Protein AF-0000000084362282 (afdb_homodimer)

InterPro domains:
  IPR000524 Transcription regulator HTH, GntR [PF00392] (13-74)
  IPR000524 Transcription regulator HTH, GntR [PR00035] (34-48)
  IPR000524 Transcription regulator HTH, GntR [PR00035] (48-64)
  IPR000524 Transcription regulator HTH, GntR [PS50949] (9-77)
  IPR000524 Transcription regulator HTH, GntR [SM00345] (15-74)
  IPR000524 Transcription regulator HTH, GntR [cd07377] (10-75)
  IPR008920 Transcription regulator FadR/GntR, C-terminal [G3DSA:1.20.120.530] (98-229)
  IPR008920 Transcription regulator FadR/GntR, C-terminal [SSF48008] (100-228)
  IPR011711 GntR, C-terminal [PF07729] (103-222)
  IPR011711 GntR, C-terminal [SM00895] (103-223)
  IPR036388 Winged helix-like DNA-binding domain superfamily [G3DSA:1.10.10.10] (4-83)
  IPR036390 Winged helix DNA-binding domain superfamily [SSF46785] (6-78)

Foldseek 3Di:
DCPAPADCPDLLSVLLLVVLLCQLLCVPHAFDADDDLVVSCVVSVHDSVSNVSSLVVQVVQQQWDQDPPPHIGGHDPVRGNCLRLSSLVSNLVNPPVQVVLLVLLVVCLPQQLLLLLLLLAQADPVLLVQLVVLLVQLVVCPQVLVSNLVSVLSNSLSSQVSSVDPVSNSSSSSVSSNSVLLSVLDDRDDSVVLSVLSVQLSVCSVNSPSVSNSVSSSVNSVVSSVSSNVSVVCVVVVD/DCPAPADCPDLLSVLLLVVLLCQLLQVPHAFDADDDLVVSCVVSVHDSVSNVSSLVVQVVQQQWDQDPPRHIGGHDPVRGNCLRLSSLVSNLVNPPVQVVLLVLLVVCLPQQLLLLLLLLAQADPVLLVQLVVLLVQLVVCPQVLVSNLVSVLSNSLSSQVSSVDPVSNSSSSSVSSNSVLLSVLDDRDDSVVLSVLSVQLSVCSVNSPSVSNSVSSSVNSVVSSVSSNVSVVCVVVVD

pLDDT: mean 89.11, std 10.06, range [35.66, 98.88]

Secondary structure (DSSP, 8-state):
----SS-SSSHHHHHHHHHHHHHHHTSS-TTPBPPPHHHHHHHHT--HHHHHHHHHHHHHTTSEEEETTTEEEEPPGGGS-TTSHHHHHHHHTSS-HHHHHHHHHHHHHHHHHHHHHHHHHH--HHHHHHHHHHHHHHHHHTT-HHHHHHHHHHHHHHHHHHT--TTTGGGHHHHHHHHHHHHHH-----HHHHHHHHHHHHHHHHTT-HHHHHHHHHHHHHHHHHHHHHHHHHHHHT-/----SS-SSSHHHHHHHHHHHHHHHTSS-TTPBPPPHHHHHHHHT--HHHHHHHHHHHHHTTSEEEETTTEEEEPPGGGS-TTSHHHHHHHHTSS-HHHHHHHHHHHHHHHHHHHHHHHHHH--HHHHHHHHHHHHHHHHHTT-HHHHHHHHHHHHHHHHHHT--TTTGGGHHHHHHHHHHHHHH-----HHHHHHHHHHHHHHHHTT-HHHHHHHHHHHHHHHHHHHHHHHHHHHHT-

Solvent-accessible surface area (backbone atoms only — not comparable to full-atom values): 23980 Å² total; per-residue (Å²): 128,85,72,51,68,69,60,60,83,44,73,28,26,40,42,34,52,55,55,47,33,34,42,63,46,50,78,42,47,66,63,38,68,54,70,54,66,71,58,46,18,60,74,67,71,48,52,64,66,32,45,52,52,17,50,45,32,38,19,63,44,26,43,33,46,77,44,90,96,76,44,43,26,30,36,55,73,62,56,24,45,53,79,37,45,52,52,43,55,33,46,72,66,45,74,65,58,62,66,51,50,48,37,42,47,53,50,46,51,27,47,49,17,51,20,29,19,32,19,13,70,59,41,49,73,67,47,51,48,53,29,48,50,20,48,51,45,29,60,69,29,57,85,40,62,79,61,23,49,63,25,50,49,45,28,55,38,36,32,23,48,24,24,70,31,73,74,47,30,40,46,42,51,55,51,47,55,40,49,55,52,48,58,71,56,54,58,95,62,62,57,65,58,56,50,49,41,52,46,46,25,52,53,20,33,76,72,44,34,29,68,52,5,20,52,29,38,34,52,44,42,50,50,50,43,53,51,50,52,53,41,48,52,29,59,73,67,72,97,126,83,71,50,68,67,60,60,83,44,72,27,25,40,44,33,52,53,53,48,32,34,42,64,48,50,79,42,47,67,64,39,67,55,69,54,66,69,60,45,18,61,75,66,71,48,52,65,66,34,46,52,52,18,51,45,32,37,19,61,46,27,45,34,48,76,44,90,95,76,44,42,26,29,37,56,72,64,56,22,44,55,78,37,46,51,52,43,54,33,45,72,65,45,75,64,59,62,65,52,50,49,37,43,46,54,50,46,52,28,47,48,16,50,20,29,19,32,19,14,69,57,41,48,73,67,48,51,48,52,27,48,50,20,48,52,46,28,60,69,31,55,84,40,62,78,62,24,49,63,24,49,48,45,28,56,39,35,30,23,48,24,23,71,31,75,73,47,28,41,46,43,51,55,51,47,54,42,49,54,53,48,60,70,55,55,60,95,61,62,56,65,59,57,49,50,41,52,45,46,25,52,53,20,32,75,71,45,33,30,67,51,7,21,52,29,38,35,52,44,44,51,51,50,43,52,50,50,52,53,40,48,53,30,59,74,67,74,96

Radius of gyration: 22.65 Å; Cα contacts (8 Å, |Δi|>4): 736; chains: 2; bounding box: 60×65×52 Å

Organism: NCBI:txid28181

Sequence (478 aa):
MDQRTYSTRSLHGQVVHELGKRIVTGDISEGEILPNETQLGASFDVSRTALREGIKVLTAKGLLVSRTRTGTRVRPRNEWNMLDPDILAWRLESGEPEQYIQDLVEFRQAVEPLAASLAAKRASEKLIQDIQQAFDDMVEAGADVEASVAPTLRFHQGILHASGNELLAPLGALVEAALTMSFRLAEPSSKLEEIKLHADILDAIKVHDSRAAWKAMFTLLDRTFEYNLAAITKMQKGTMDQRTYSTRSLHGQVVHELGKRIVTGDISEGEILPNETQLGASFDVSRTALREGIKVLTAKGLLVSRTRTGTRVRPRNEWNMLDPDILAWRLESGEPEQYIQDLVEFRQAVEPLAASLAAKRASEKLIQDIQQAFDDMVEAGADVEASVAPTLRFHQGILHASGNELLAPLGALVEAALTMSFRLAEPSSKLEEIKLHADILDAIKVHDSRAAWKAMFTLLDRTFEYNLAAITKMQKGT

Nearest PDB structures (foldseek):
  6az6-assembly1_A  TM=6.118E-01  e=3.811E-10  Streptococcus agalactiae
  6az6-assembly1_B  TM=6.058E-01  e=1.624E-09  Streptococcus agalactiae
  1hw1-assembly1_A  TM=7.220E-01  e=1.197E-07  Escherichia coli
  4p9u-assembly2_A  TM=7.368E-01  e=2.619E-06  Vibrio cholerae
  1h9t-assembly1_A  TM=6.821E-01  e=1.028E-06  Escherichia coli

Structure (mmCIF, N/CA/C/O backbone):
data_AF-0000000084362282-model_v1
#
loop_
_entity.id
_entity.type
_entity.pdbx_description
1 polymer 'HTH gntR-type domain-containing protein'
#
loop_
_atom_site.group_PDB
_atom_site.id
_atom_site.type_symbol
_atom_site.label_atom_id
_atom_site.label_alt_id
_atom_site.label_comp_id
_atom_site.label_asym_id
_atom_site.label_entity_id
_atom_site.label_seq_id
_atom_site.pdbx_PDB_ins_code
_atom_site.Cartn_x
_atom_site.Cartn_y
_atom_site.Cartn_z
_atom_site.occupancy
_atom_site.B_iso_or_equiv
_atom_site.auth_seq_id
_atom_site.auth_comp_id
_atom_site.auth_asym_id
_atom_site.auth_atom_id
_atom_site.pdbx_PDB_model_num
ATOM 1 N N . MET A 1 1 ? 6.266 14.438 12.102 1 36.56 1 MET A N 1
ATOM 2 C CA . MET A 1 1 ? 7.43 13.586 11.867 1 36.56 1 MET A CA 1
ATOM 3 C C . MET A 1 1 ? 7.598 13.273 10.391 1 36.56 1 MET A C 1
ATOM 5 O O . MET A 1 1 ? 6.609 13.102 9.672 1 36.56 1 MET A O 1
ATOM 9 N N . ASP A 1 2 ? 8.719 13.797 9.891 1 46.5 2 ASP A N 1
ATOM 10 C CA . ASP A 1 2 ? 9.031 13.711 8.469 1 46.5 2 ASP A CA 1
ATOM 11 C C . ASP A 1 2 ? 9.086 12.258 8.008 1 46.5 2 ASP A C 1
ATOM 13 O O . ASP A 1 2 ? 10.016 11.523 8.344 1 46.5 2 ASP A O 1
ATOM 17 N N . GLN A 1 3 ? 7.902 11.656 7.758 1 53.09 3 GLN A N 1
ATOM 18 C CA . GLN A 1 3 ? 7.801 10.234 7.43 1 53.09 3 GLN A CA 1
ATOM 19 C C . GLN A 1 3 ? 8.406 9.945 6.062 1 53.09 3 GLN A C 1
ATOM 21 O O . GLN A 1 3 ? 8.312 8.82 5.559 1 53.09 3 GLN A O 1
ATOM 26 N N . ARG A 1 4 ? 9.156 10.961 5.621 1 58.59 4 ARG A N 1
ATOM 27 C CA . ARG A 1 4 ? 9.805 10.758 4.328 1 58.59 4 ARG A CA 1
ATOM 28 C C . ARG A 1 4 ? 10.992 9.805 4.449 1 58.59 4 ARG A C 1
ATOM 30 O O . ARG A 1 4 ? 11.727 9.844 5.438 1 58.59 4 ARG A O 1
ATOM 37 N N . THR A 1 5 ? 10.992 8.906 3.547 1 61.97 5 THR A N 1
ATOM 38 C CA . THR A 1 5 ? 12.023 7.883 3.613 1 61.97 5 THR A CA 1
ATOM 39 C C . THR A 1 5 ? 13.336 8.398 3.033 1 61.97 5 THR A C 1
ATOM 41 O O . THR A 1 5 ? 14.414 7.91 3.383 1 61.97 5 THR A O 1
ATOM 44 N N . TYR A 1 6 ? 13.109 9.547 2.242 1 66.88 6 TYR A N 1
ATOM 45 C CA . TYR A 1 6 ? 14.344 9.969 1.588 1 66.88 6 TYR A CA 1
ATOM 46 C C . TYR A 1 6 ? 14.695 11.406 1.965 1 66.88 6 TYR A C 1
ATOM 48 O O . TYR A 1 6 ? 13.891 12.32 1.776 1 66.88 6 TYR A O 1
ATOM 56 N N . SER A 1 7 ? 15.805 11.617 2.598 1 66.94 7 SER A N 1
ATOM 57 C CA . SER A 1 7 ? 16.234 12.906 3.129 1 66.94 7 SER A CA 1
ATOM 58 C C . SER A 1 7 ? 16.562 13.883 2.006 1 66.94 7 SER A C 1
ATOM 60 O O . SER A 1 7 ? 17.094 13.484 0.968 1 66.94 7 SER A O 1
ATOM 62 N N . THR A 1 8 ? 16.234 15.109 2.131 1 70.69 8 THR A N 1
ATOM 63 C CA . THR A 1 8 ? 16.547 16.156 1.152 1 70.69 8 THR A CA 1
ATOM 64 C C . THR A 1 8 ? 17.875 16.812 1.467 1 70.69 8 THR A C 1
ATOM 66 O O . THR A 1 8 ? 18.266 17.781 0.797 1 70.69 8 THR A O 1
ATOM 69 N N . ARG A 1 9 ? 18.562 16.281 2.373 1 70.88 9 ARG A N 1
ATOM 70 C CA . ARG A 1 9 ? 19.781 16.953 2.809 1 70.88 9 ARG A CA 1
ATOM 71 C C . ARG A 1 9 ? 20.922 16.719 1.811 1 70.88 9 ARG A C 1
ATOM 73 O O . ARG A 1 9 ? 21.719 17.625 1.562 1 70.88 9 ARG A O 1
ATOM 80 N N . SER A 1 10 ? 20.938 15.625 1.188 1 77.5 10 SER A N 1
ATOM 81 C CA . SER A 1 10 ? 21.969 15.328 0.212 1 77.5 10 SER A CA 1
ATOM 82 C C . SER A 1 10 ? 21.594 15.828 -1.177 1 77.5 10 SER A C 1
ATOM 84 O O . SER A 1 10 ? 20.422 16.078 -1.452 1 77.5 10 SER A O 1
ATOM 86 N N . LEU A 1 11 ? 22.594 16.047 -1.99 1 81.38 11 LEU A N 1
ATOM 87 C CA . LEU A 1 11 ? 22.359 16.484 -3.363 1 81.38 11 LEU A CA 1
ATOM 88 C C . LEU A 1 11 ? 21.453 15.492 -4.098 1 81.38 11 LEU A C 1
ATOM 90 O O . LEU A 1 11 ? 20.578 15.906 -4.852 1 81.38 11 LEU A O 1
ATOM 94 N N . HIS A 1 12 ? 21.641 14.227 -3.82 1 84.12 12 HIS A N 1
ATOM 95 C CA . HIS A 1 12 ? 20.766 13.25 -4.469 1 84.12 12 HIS A CA 1
ATOM 96 C C . HIS A 1 12 ? 19.344 13.312 -3.898 1 84.12 12 HIS A C 1
ATOM 98 O O . HIS A 1 12 ? 18.375 13.125 -4.629 1 84.12 12 HIS A O 1
ATOM 104 N N . GLY A 1 13 ? 19.266 13.602 -2.615 1 86.81 13 GLY A N 1
ATOM 105 C CA . GLY A 1 13 ? 17.938 13.797 -2.021 1 86.81 13 GLY A CA 1
ATOM 106 C C . GLY A 1 13 ? 17.172 14.945 -2.635 1 86.81 13 GLY A C 1
ATOM 107 O O . GLY A 1 13 ? 15.969 14.836 -2.877 1 86.81 13 GLY A O 1
ATOM 108 N N . GLN A 1 14 ? 17.922 15.992 -2.932 1 87.69 14 GLN A N 1
ATOM 109 C CA . GLN A 1 14 ? 17.297 17.141 -3.582 1 87.69 14 GLN A CA 1
ATOM 110 C C . GLN A 1 14 ? 16.781 16.781 -4.977 1 87.69 14 GLN A C 1
ATOM 112 O O . GLN A 1 14 ? 15.688 17.188 -5.363 1 87.69 14 GLN A O 1
ATOM 117 N N . VAL A 1 15 ? 17.562 16.031 -5.664 1 89.75 15 VAL A N 1
ATOM 118 C CA . VAL A 1 15 ? 17.172 15.578 -6.996 1 89.75 15 VAL A CA 1
ATOM 119 C C . VAL A 1 15 ? 15.914 14.727 -6.898 1 89.75 15 VAL A C 1
ATOM 121 O O . VAL A 1 15 ? 14.961 14.93 -7.656 1 89.75 15 VAL A O 1
ATOM 124 N N . VAL A 1 16 ? 15.898 13.828 -5.938 1 92.06 16 VAL A N 1
ATOM 125 C CA . VAL A 1 16 ? 14.766 12.922 -5.75 1 92.06 16 VAL A CA 1
ATOM 126 C C . VAL A 1 16 ? 13.5 13.727 -5.469 1 92.06 16 VAL A C 1
ATOM 128 O O . VAL A 1 16 ? 12.469 13.516 -6.109 1 92.06 16 VAL A O 1
ATOM 131 N N . HIS A 1 17 ? 13.633 14.656 -4.598 1 91.5 17 HIS A N 1
ATOM 132 C CA . HIS A 1 17 ? 12.445 15.398 -4.188 1 91.5 17 HIS A CA 1
ATOM 133 C C . HIS A 1 17 ? 11.969 16.328 -5.301 1 91.5 17 HIS A C 1
ATOM 135 O O . HIS A 1 17 ? 10.773 16.359 -5.609 1 91.5 17 HIS A O 1
ATOM 141 N N . GLU A 1 18 ? 12.859 17 -5.949 1 90.94 18 GLU A N 1
ATOM 142 C CA . GLU A 1 18 ? 12.477 17.953 -6.992 1 90.94 18 GLU A CA 1
ATOM 143 C C . GLU A 1 18 ? 11.93 17.234 -8.219 1 90.94 18 GLU A C 1
ATOM 145 O O . GLU A 1 18 ? 10.844 17.562 -8.711 1 90.94 18 GLU A O 1
ATOM 150 N N . LEU A 1 19 ? 12.609 16.266 -8.68 1 93.19 19 LEU A N 1
ATOM 151 C CA . LEU A 1 19 ? 12.188 15.516 -9.859 1 93.19 19 LEU A CA 1
ATOM 152 C C . LEU A 1 19 ? 10.938 14.695 -9.555 1 93.19 19 LEU A C 1
ATOM 154 O O . LEU A 1 19 ? 10 14.656 -10.359 1 93.19 19 LEU A O 1
ATOM 158 N N . GLY A 1 20 ? 10.93 14.07 -8.398 1 94.62 20 GLY A N 1
ATOM 159 C CA . GLY A 1 20 ? 9.758 13.312 -7.977 1 94.62 20 GLY A CA 1
ATOM 160 C C . GLY A 1 20 ? 8.5 14.156 -7.922 1 94.62 20 GLY A C 1
ATOM 161 O O . GLY A 1 20 ? 7.461 13.758 -8.453 1 94.62 20 GLY A O 1
ATOM 162 N N . LYS A 1 21 ? 8.664 15.266 -7.332 1 93 21 LYS A N 1
ATOM 163 C CA . LYS A 1 21 ? 7.531 16.188 -7.234 1 93 21 LYS A CA 1
ATOM 164 C C . LYS A 1 21 ? 7.043 16.609 -8.617 1 93 21 LYS A C 1
ATOM 166 O O . LYS A 1 21 ? 5.84 16.594 -8.883 1 93 21 LYS A O 1
ATOM 171 N N . ARG A 1 22 ? 7.898 16.922 -9.516 1 93.31 22 ARG A N 1
ATOM 172 C CA . ARG A 1 22 ? 7.531 17.375 -10.859 1 93.31 22 ARG A CA 1
ATOM 173 C C . ARG A 1 22 ? 6.801 16.266 -11.617 1 93.31 22 ARG A C 1
ATOM 175 O O . ARG A 1 22 ? 5.891 16.547 -12.398 1 93.31 22 ARG A O 1
ATOM 182 N N . ILE A 1 23 ? 7.188 15.07 -11.359 1 95.5 23 ILE A N 1
ATOM 183 C CA . ILE A 1 23 ? 6.551 13.93 -12.016 1 95.5 23 ILE A CA 1
ATOM 184 C C . ILE A 1 23 ? 5.164 13.703 -11.414 1 95.5 23 ILE A C 1
ATOM 186 O O . ILE A 1 23 ? 4.172 13.617 -12.148 1 95.5 23 ILE A O 1
ATOM 190 N N . VAL A 1 24 ? 5.066 13.711 -10.125 1 93.31 24 VAL A N 1
ATOM 191 C CA . VAL A 1 24 ? 3.838 13.352 -9.43 1 93.31 24 VAL A CA 1
ATOM 192 C C . VAL A 1 24 ? 2.787 14.438 -9.641 1 93.31 24 VAL A C 1
ATOM 194 O O . VAL A 1 24 ? 1.596 14.148 -9.758 1 93.31 24 VAL A O 1
ATOM 197 N N . THR A 1 25 ? 3.26 15.695 -9.742 1 90.94 25 THR A N 1
ATOM 198 C CA . THR A 1 25 ? 2.328 16.797 -9.914 1 90.94 25 THR A CA 1
ATOM 199 C C . THR A 1 25 ? 1.947 16.969 -11.383 1 90.94 25 THR A C 1
ATOM 201 O O . THR A 1 25 ? 1.023 17.719 -11.703 1 90.94 25 THR A O 1
ATOM 204 N N . GLY A 1 26 ? 2.676 16.344 -12.289 1 90.88 26 GLY A N 1
ATOM 205 C CA . GLY A 1 26 ? 2.32 16.359 -13.695 1 90.88 26 GLY A CA 1
ATOM 206 C C . GLY A 1 26 ? 3.109 17.375 -14.5 1 90.88 26 GLY A C 1
ATOM 207 O O . GLY A 1 26 ? 2.875 17.547 -15.695 1 90.88 26 GLY A O 1
ATOM 208 N N . ASP A 1 27 ? 4.012 18.062 -13.852 1 92.31 27 ASP A N 1
ATOM 209 C CA . ASP A 1 27 ? 4.879 18.969 -14.602 1 92.31 27 ASP A CA 1
ATOM 210 C C . ASP A 1 27 ? 5.695 18.219 -15.648 1 92.31 27 ASP A C 1
ATOM 212 O O . ASP A 1 27 ? 6.043 18.766 -16.688 1 92.31 27 ASP A O 1
ATOM 216 N N . ILE A 1 28 ? 6.098 17 -15.344 1 94.5 28 ILE A N 1
ATOM 217 C CA . ILE A 1 28 ? 6.637 16.031 -16.297 1 94.5 28 ILE A CA 1
ATOM 218 C C . ILE A 1 28 ? 5.621 14.914 -16.516 1 94.5 28 ILE A C 1
ATOM 220 O O . ILE A 1 28 ? 5.188 14.258 -15.57 1 94.5 28 ILE A O 1
ATOM 224 N N . SER A 1 29 ? 5.273 14.672 -17.719 1 95.25 29 SER A N 1
ATOM 225 C CA . SER A 1 29 ? 4.129 13.82 -18.047 1 95.25 29 SER A CA 1
ATOM 226 C C . SER A 1 29 ? 4.508 12.344 -18.016 1 95.25 29 SER A C 1
ATOM 228 O O . SER A 1 29 ? 5.66 11.992 -18.281 1 95.25 29 SER A O 1
ATOM 230 N N . GLU A 1 30 ? 3.494 11.547 -17.781 1 94.31 30 GLU A N 1
ATOM 231 C CA . GLU A 1 30 ? 3.652 10.109 -17.969 1 94.31 30 GLU A CA 1
ATOM 232 C C . GLU A 1 30 ? 4.133 9.789 -19.391 1 94.31 30 GLU A C 1
ATOM 234 O O . GLU A 1 30 ? 3.686 10.398 -20.359 1 94.31 30 GLU A O 1
ATOM 239 N N . GLY A 1 31 ? 5.086 8.891 -19.453 1 94.75 31 GLY A N 1
ATOM 240 C CA . GLY A 1 31 ? 5.586 8.469 -20.75 1 94.75 31 GLY A CA 1
ATOM 241 C C . GLY A 1 31 ? 6.676 9.375 -21.297 1 94.75 31 GLY A C 1
ATOM 242 O O . GLY A 1 31 ? 7.371 9.016 -22.234 1 94.75 31 GLY A O 1
ATOM 243 N N . GLU A 1 32 ? 6.832 10.516 -20.719 1 95.5 32 GLU A N 1
ATOM 244 C CA . GLU A 1 32 ? 7.84 11.461 -21.188 1 95.5 32 GLU A CA 1
ATOM 245 C C . GLU A 1 32 ? 9.25 10.922 -20.953 1 95.5 32 GLU A C 1
ATOM 247 O O . GLU A 1 32 ? 9.531 10.328 -19.922 1 95.5 32 GLU A O 1
ATOM 252 N N . ILE A 1 33 ? 10.07 11.172 -21.938 1 95.19 33 ILE A N 1
ATOM 253 C CA . ILE A 1 33 ? 11.484 10.812 -21.828 1 95.19 33 ILE A CA 1
ATOM 254 C C . ILE A 1 33 ? 12.266 11.984 -21.234 1 95.19 33 ILE A C 1
ATOM 256 O O . ILE A 1 33 ? 12.195 13.109 -21.75 1 95.19 33 ILE A O 1
ATOM 260 N N . LEU A 1 34 ? 12.953 11.711 -20.156 1 94.75 34 LEU A N 1
ATOM 261 C CA . LEU A 1 34 ? 13.75 12.758 -19.531 1 94.75 34 LEU A CA 1
ATOM 262 C C . LEU A 1 34 ? 14.93 13.148 -20.406 1 94.75 34 LEU A C 1
ATOM 264 O O . LEU A 1 34 ? 15.453 12.32 -21.156 1 94.75 34 LEU A O 1
ATOM 268 N N . PRO A 1 35 ? 15.344 14.438 -20.297 1 90.5 35 PRO A N 1
ATOM 269 C CA . PRO A 1 35 ? 16.578 14.82 -20.969 1 90.5 35 PRO A CA 1
ATOM 270 C C . PRO A 1 35 ? 17.781 13.961 -20.547 1 90.5 35 PRO A C 1
ATOM 272 O O . PRO A 1 35 ? 17.703 13.25 -19.547 1 90.5 35 PRO A O 1
ATOM 275 N N . ASN A 1 36 ? 18.781 14.016 -21.312 1 87.75 36 ASN A N 1
ATOM 276 C CA . ASN A 1 36 ? 19.953 13.227 -20.969 1 87.75 36 ASN A CA 1
ATOM 277 C C . ASN A 1 36 ? 20.594 13.711 -19.672 1 87.75 36 ASN A C 1
ATOM 279 O O . ASN A 1 36 ? 20.25 14.773 -19.172 1 87.75 36 ASN A O 1
ATOM 283 N N . GLU A 1 37 ? 21.5 12.891 -19.156 1 87 37 GLU A N 1
ATOM 284 C CA . GLU A 1 37 ? 22.047 13.109 -17.828 1 87 37 GLU A CA 1
ATOM 285 C C . GLU A 1 37 ? 22.781 14.445 -17.75 1 87 37 GLU A C 1
ATOM 287 O O . GLU A 1 37 ? 22.734 15.125 -16.719 1 87 37 GLU A O 1
ATOM 292 N N . THR A 1 38 ? 23.422 14.805 -18.828 1 86.06 38 THR A N 1
ATOM 293 C CA . THR A 1 38 ? 24.156 16.062 -18.859 1 86.06 38 THR A CA 1
ATOM 294 C C . THR A 1 38 ? 23.188 17.25 -18.75 1 86.06 38 THR A C 1
ATOM 296 O O . THR A 1 38 ? 23.406 18.156 -17.938 1 86.06 38 THR A O 1
ATOM 299 N N . GLN A 1 39 ? 22.156 17.281 -19.516 1 88.94 39 GLN A N 1
ATOM 300 C CA . GLN A 1 39 ? 21.172 18.359 -19.531 1 88.94 39 GLN A CA 1
ATOM 301 C C . GLN A 1 39 ? 20.406 18.422 -18.203 1 88.94 39 GLN A C 1
ATOM 303 O O . GLN A 1 39 ? 20.203 19.5 -17.656 1 88.94 39 GLN A O 1
ATOM 308 N N . LEU A 1 40 ? 20.062 17.281 -17.703 1 86.25 40 LEU A N 1
ATOM 309 C CA . LEU A 1 40 ? 19.312 17.219 -16.469 1 86.25 40 LEU A CA 1
ATOM 310 C C . LEU A 1 40 ? 20.156 17.656 -15.281 1 86.25 40 LEU A C 1
ATOM 312 O O . LEU A 1 40 ? 19.688 18.344 -14.391 1 86.25 40 LEU A O 1
ATOM 316 N N . GLY A 1 41 ? 21.359 17.188 -15.312 1 85.75 41 GLY A N 1
ATOM 317 C CA . GLY A 1 41 ? 22.281 17.609 -14.273 1 85.75 41 GLY A CA 1
ATOM 318 C C . GLY A 1 41 ? 22.484 19.109 -14.227 1 85.75 41 GLY A C 1
ATOM 319 O O . GLY A 1 41 ? 22.516 19.703 -13.148 1 85.75 41 GLY A O 1
ATOM 320 N N . ALA A 1 42 ? 22.562 19.719 -15.398 1 85.5 42 ALA A N 1
ATOM 321 C CA . ALA A 1 42 ? 22.734 21.156 -15.492 1 85.5 42 ALA A CA 1
ATOM 322 C C . ALA A 1 42 ? 21.516 21.906 -14.961 1 85.5 42 ALA A C 1
ATOM 324 O O . ALA A 1 42 ? 21.641 22.906 -14.273 1 85.5 42 ALA A O 1
ATOM 325 N N . SER A 1 43 ? 20.422 21.344 -15.227 1 83.69 43 SER A N 1
ATOM 326 C CA . SER A 1 43 ? 19.188 21.984 -14.805 1 83.69 43 SER A CA 1
ATOM 327 C C . SER A 1 43 ? 19.016 21.953 -13.289 1 83.69 43 SER A C 1
ATOM 329 O O . SER A 1 43 ? 18.422 22.844 -12.703 1 83.69 43 SER A O 1
ATOM 331 N N . PHE A 1 44 ? 19.594 20.938 -12.68 1 83.06 44 PHE A N 1
ATOM 332 C CA . PHE A 1 44 ? 19.484 20.781 -11.234 1 83.06 44 PHE A CA 1
ATOM 333 C C . PHE A 1 44 ? 20.75 21.25 -10.539 1 83.06 44 PHE A C 1
ATOM 335 O O . PHE A 1 44 ? 20.797 21.344 -9.305 1 83.06 44 PHE A O 1
ATOM 342 N N . ASP A 1 45 ? 21.703 21.594 -11.305 1 86.12 45 ASP A N 1
ATOM 343 C CA . ASP A 1 45 ? 23 22.016 -10.789 1 86.12 45 ASP A CA 1
ATOM 344 C C . ASP A 1 45 ? 23.578 20.969 -9.836 1 86.12 45 ASP A C 1
ATOM 346 O O . ASP A 1 45 ? 23.969 21.281 -8.711 1 86.12 45 ASP A O 1
ATOM 350 N N . VAL A 1 46 ? 23.578 19.703 -10.297 1 86.94 46 VAL A N 1
ATOM 351 C CA . VAL A 1 46 ? 24.109 18.594 -9.5 1 86.94 46 VAL A CA 1
ATOM 352 C C . VAL A 1 46 ? 25.047 17.75 -10.352 1 86.94 46 VAL A C 1
ATOM 354 O O . VAL A 1 46 ? 25.016 17.812 -11.578 1 86.94 46 VAL A O 1
ATOM 357 N N . SER A 1 47 ? 25.859 16.984 -9.664 1 84.19 47 SER A N 1
ATOM 358 C CA . SER A 1 47 ? 26.781 16.094 -10.344 1 84.19 47 SER A CA 1
ATOM 359 C C . SER A 1 47 ? 26.031 14.945 -11.023 1 84.19 47 SER A C 1
ATOM 361 O O . SER A 1 47 ? 24.875 14.664 -10.688 1 84.19 47 SER A O 1
ATOM 363 N N . ARG A 1 48 ? 26.719 14.289 -11.93 1 84.06 48 ARG A N 1
ATOM 364 C CA . ARG A 1 48 ? 26.172 13.117 -12.602 1 84.06 48 ARG A CA 1
ATOM 365 C C . ARG A 1 48 ? 25.938 11.977 -11.617 1 84.06 48 ARG A C 1
ATOM 367 O O . ARG A 1 48 ? 24.953 11.242 -11.742 1 84.06 48 ARG A O 1
ATOM 374 N N . THR A 1 49 ? 26.797 11.93 -10.695 1 83 49 THR A N 1
ATOM 375 C CA . THR A 1 49 ? 26.672 10.883 -9.695 1 83 49 THR A CA 1
ATOM 376 C C . THR A 1 49 ? 25.391 11.07 -8.867 1 83 49 THR A C 1
ATOM 378 O O . THR A 1 49 ? 24.609 10.133 -8.695 1 83 49 THR A O 1
ATOM 381 N N . ALA A 1 50 ? 25.188 12.234 -8.422 1 85.19 50 ALA A N 1
ATOM 382 C CA . ALA A 1 50 ? 24 12.547 -7.633 1 85.19 50 ALA A CA 1
ATOM 383 C C . ALA A 1 50 ? 22.734 12.328 -8.445 1 85.19 50 ALA A C 1
ATOM 385 O O . ALA A 1 50 ? 21.734 11.82 -7.93 1 85.19 50 ALA A O 1
ATOM 386 N N . LEU A 1 51 ? 22.797 12.672 -9.664 1 88.56 51 LEU A N 1
ATOM 387 C CA . LEU A 1 51 ? 21.641 12.516 -10.547 1 88.56 51 LEU A CA 1
ATOM 388 C C . LEU A 1 51 ? 21.312 11.039 -10.758 1 88.56 51 LEU A C 1
ATOM 390 O O . LEU A 1 51 ? 20.156 10.633 -10.641 1 88.56 51 LEU A O 1
ATOM 394 N N . ARG A 1 52 ? 22.266 10.266 -10.984 1 84 52 ARG A N 1
ATOM 395 C CA . ARG A 1 52 ? 22.078 8.836 -11.203 1 84 52 ARG A CA 1
ATOM 396 C C . ARG A 1 52 ? 21.5 8.156 -9.961 1 84 52 ARG A C 1
ATOM 398 O O . ARG A 1 52 ? 20.625 7.297 -10.07 1 84 52 ARG A O 1
ATOM 405 N N . GLU A 1 53 ? 21.984 8.609 -8.875 1 85.69 53 GLU A N 1
ATOM 406 C CA . GLU A 1 53 ? 21.453 8.086 -7.621 1 85.69 53 GLU A CA 1
ATOM 407 C C . GLU A 1 53 ? 19.984 8.445 -7.453 1 85.69 53 GLU A C 1
ATOM 409 O O . GLU A 1 53 ? 19.172 7.609 -7.035 1 85.69 53 GLU A O 1
ATOM 414 N N . GLY A 1 54 ? 19.672 9.625 -7.812 1 89.38 54 GLY A N 1
ATOM 415 C CA . GLY A 1 54 ? 18.281 10.055 -7.738 1 89.38 54 GLY A CA 1
ATOM 416 C C . GLY A 1 54 ? 17.375 9.297 -8.68 1 89.38 54 GLY A C 1
ATOM 417 O O . GLY A 1 54 ? 16.266 8.906 -8.297 1 89.38 54 GLY A O 1
ATOM 418 N N . ILE A 1 55 ? 17.891 9.078 -9.836 1 89.25 55 ILE A N 1
ATOM 419 C CA . ILE A 1 55 ? 17.125 8.352 -10.844 1 89.25 55 ILE A CA 1
ATOM 420 C C . ILE A 1 55 ? 16.891 6.918 -10.375 1 89.25 55 ILE A C 1
ATOM 422 O O . ILE A 1 55 ? 15.789 6.375 -10.555 1 89.25 55 ILE A O 1
ATOM 426 N N . LYS A 1 56 ? 17.797 6.328 -9.719 1 88.12 56 LYS A N 1
ATOM 427 C CA . LYS A 1 56 ? 17.641 4.969 -9.211 1 88.12 56 LYS A CA 1
ATOM 428 C C . LYS A 1 56 ? 16.578 4.906 -8.125 1 88.12 56 LYS A C 1
ATOM 430 O O . LYS A 1 56 ? 15.781 3.967 -8.086 1 88.12 56 LYS A O 1
ATOM 435 N N . VAL A 1 57 ? 16.625 5.875 -7.305 1 89.94 57 VAL A N 1
ATOM 436 C CA . VAL A 1 57 ? 15.641 5.938 -6.23 1 89.94 57 VAL A CA 1
ATOM 437 C C . VAL A 1 57 ? 14.242 6.066 -6.82 1 89.94 57 VAL A C 1
ATOM 439 O O . VAL A 1 57 ? 13.32 5.34 -6.426 1 89.94 57 VAL A O 1
ATOM 442 N N . LEU A 1 58 ? 14.109 6.918 -7.793 1 93.31 58 LEU A N 1
ATOM 443 C CA . LEU A 1 58 ? 12.805 7.148 -8.398 1 93.31 58 LEU A CA 1
ATOM 444 C C . LEU A 1 58 ? 12.367 5.941 -9.219 1 93.31 58 LEU A C 1
ATOM 446 O O . LEU A 1 58 ? 11.172 5.656 -9.328 1 93.31 58 LEU A O 1
ATOM 450 N N . THR A 1 59 ? 13.328 5.242 -9.742 1 90.94 59 THR A N 1
ATOM 451 C CA . THR A 1 59 ? 13.039 3.973 -10.398 1 90.94 59 THR A CA 1
ATOM 452 C C . THR A 1 59 ? 12.531 2.945 -9.391 1 90.94 59 THR A C 1
ATOM 454 O O . THR A 1 59 ? 11.547 2.246 -9.648 1 90.94 59 THR A O 1
ATOM 457 N N . ALA A 1 60 ? 13.141 2.916 -8.25 1 88.5 60 ALA A N 1
ATOM 458 C CA . ALA A 1 60 ? 12.758 1.986 -7.188 1 88.5 60 ALA A CA 1
ATOM 459 C C . ALA A 1 60 ? 11.336 2.271 -6.703 1 88.5 60 ALA A C 1
ATOM 461 O O . ALA A 1 60 ? 10.617 1.354 -6.301 1 88.5 60 ALA A O 1
ATOM 462 N N . LYS A 1 61 ? 10.93 3.465 -6.824 1 90.75 61 LYS A N 1
ATOM 463 C CA . LYS A 1 61 ? 9.602 3.867 -6.375 1 90.75 61 LYS A CA 1
ATOM 464 C C . LYS A 1 61 ? 8.57 3.701 -7.488 1 90.75 61 LYS A C 1
ATOM 466 O O . LYS A 1 61 ? 7.395 4.008 -7.301 1 90.75 61 LYS A O 1
ATOM 471 N N . GLY A 1 62 ? 9.086 3.326 -8.695 1 91.5 62 GLY A N 1
ATOM 472 C CA . GLY A 1 62 ? 8.195 2.99 -9.789 1 91.5 62 GLY A CA 1
ATOM 473 C C . GLY A 1 62 ? 7.918 4.16 -10.719 1 91.5 62 GLY A C 1
ATOM 474 O O . GLY A 1 62 ? 7.168 4.027 -11.688 1 91.5 62 GLY A O 1
ATOM 475 N N . LEU A 1 63 ? 8.508 5.309 -10.469 1 94.44 63 LEU A N 1
ATOM 476 C CA . LEU A 1 63 ? 8.195 6.504 -11.242 1 94.44 63 LEU A CA 1
ATOM 477 C C . LEU A 1 63 ? 8.906 6.48 -12.594 1 94.44 63 LEU A C 1
ATOM 479 O O . LEU A 1 63 ? 8.414 7.043 -13.57 1 94.44 63 LEU A O 1
ATOM 483 N N . LEU A 1 64 ? 10.109 5.828 -12.602 1 94.5 64 LEU A N 1
ATOM 484 C CA . LEU A 1 64 ? 10.961 5.879 -13.789 1 94.5 64 LEU A CA 1
ATOM 485 C C . LEU A 1 64 ? 11.359 4.477 -14.234 1 94.5 64 LEU A C 1
ATOM 487 O O . LEU A 1 64 ? 11.344 3.541 -13.43 1 94.5 64 LEU A O 1
ATOM 491 N N . VAL A 1 65 ? 11.602 4.344 -15.445 1 91.81 65 VAL A N 1
ATOM 492 C CA . VAL A 1 65 ? 12.234 3.152 -16 1 91.81 65 VAL A CA 1
ATOM 493 C C . VAL A 1 65 ? 13.359 3.557 -16.938 1 91.81 65 VAL A C 1
ATOM 495 O O . VAL A 1 65 ? 13.188 4.441 -17.781 1 91.81 65 VAL A O 1
ATOM 498 N N . SER A 1 66 ? 14.555 3.006 -16.656 1 86.94 66 SER A N 1
ATOM 499 C CA . SER A 1 66 ? 15.711 3.283 -17.5 1 86.94 66 SER A CA 1
ATOM 500 C C . SER A 1 66 ? 16.016 2.102 -18.406 1 86.94 66 SER A C 1
ATOM 502 O O . SER A 1 66 ? 16.047 0.953 -17.969 1 86.94 66 SER A O 1
ATOM 504 N N . ARG A 1 67 ? 16.062 2.307 -19.656 1 80.06 67 ARG A N 1
ATOM 505 C CA . ARG A 1 67 ? 16.453 1.287 -20.625 1 80.06 67 ARG A CA 1
ATOM 506 C C . ARG A 1 67 ? 17.688 1.723 -21.406 1 80.06 67 ARG A C 1
ATOM 508 O O . ARG A 1 67 ? 17.844 2.906 -21.719 1 80.06 67 ARG A O 1
ATOM 515 N N . THR A 1 68 ? 18.406 0.737 -21.734 1 77.62 68 THR A N 1
ATOM 516 C CA . THR A 1 68 ? 19.609 0.992 -22.531 1 77.62 68 THR A CA 1
ATOM 517 C C . THR A 1 68 ? 19.234 1.574 -23.891 1 77.62 68 THR A C 1
ATOM 519 O O . THR A 1 68 ? 18.297 1.1 -24.547 1 77.62 68 THR A O 1
ATOM 522 N N . ARG A 1 69 ? 19.734 2.676 -24.297 1 77.94 69 ARG A N 1
ATOM 523 C CA . ARG A 1 69 ? 19.656 3.332 -25.594 1 77.94 69 ARG A CA 1
ATOM 524 C C . ARG A 1 69 ? 18.375 4.16 -25.719 1 77.94 69 ARG A C 1
ATOM 526 O O . ARG A 1 69 ? 18.25 4.984 -26.641 1 77.94 69 ARG A O 1
ATOM 533 N N . THR A 1 70 ? 17.328 3.879 -24.891 1 82.25 70 THR A N 1
ATOM 534 C CA . THR A 1 70 ? 16.078 4.617 -25.047 1 82.25 70 THR A CA 1
ATOM 535 C C . THR A 1 70 ? 15.992 5.758 -24.031 1 82.25 70 THR A C 1
ATOM 537 O O . THR A 1 70 ? 15.172 6.668 -24.172 1 82.25 70 THR A O 1
ATOM 540 N N . GLY A 1 71 ? 16.875 5.68 -22.984 1 88.5 71 GLY A N 1
ATOM 541 C CA . GLY A 1 71 ? 16.859 6.734 -21.984 1 88.5 71 GLY A CA 1
ATOM 542 C C . GLY A 1 71 ? 15.961 6.43 -20.812 1 88.5 71 GLY A C 1
ATOM 543 O O . GLY A 1 71 ? 15.539 5.285 -20.625 1 88.5 71 GLY A O 1
ATOM 544 N N . THR A 1 72 ? 15.742 7.43 -19.938 1 93.06 72 THR A N 1
ATOM 545 C CA . THR A 1 72 ? 14.906 7.316 -18.75 1 93.06 72 THR A CA 1
ATOM 546 C C . THR A 1 72 ? 13.516 7.891 -19 1 93.06 72 THR A C 1
ATOM 548 O O . THR A 1 72 ? 13.383 9.039 -19.438 1 93.06 72 THR A O 1
ATOM 551 N N . ARG A 1 73 ? 12.477 7.078 -18.797 1 95.75 73 ARG A N 1
ATOM 552 C CA . ARG A 1 73 ? 11.094 7.461 -19.094 1 95.75 73 ARG A CA 1
ATOM 553 C C . ARG A 1 73 ? 10.242 7.438 -17.828 1 95.75 73 ARG A C 1
ATOM 555 O O . ARG A 1 73 ? 10.422 6.574 -16.969 1 95.75 73 ARG A O 1
ATOM 562 N N . VAL A 1 74 ? 9.328 8.391 -17.766 1 96.75 74 VAL A N 1
ATOM 563 C CA . VAL A 1 74 ? 8.344 8.375 -16.688 1 96.75 74 VAL A CA 1
ATOM 564 C C . VAL A 1 74 ? 7.332 7.262 -16.938 1 96.75 74 VAL A C 1
ATOM 566 O O . VAL A 1 74 ? 6.75 7.164 -18.016 1 96.75 74 VAL A O 1
ATOM 569 N N . ARG A 1 75 ? 7.098 6.453 -15.953 1 94.06 75 ARG A N 1
ATOM 570 C CA . ARG A 1 75 ? 6.16 5.336 -16.062 1 94.06 75 ARG A CA 1
ATOM 571 C C . ARG A 1 75 ? 4.719 5.82 -15.961 1 94.06 75 ARG A C 1
ATOM 573 O O . ARG A 1 75 ? 4.461 6.922 -15.469 1 94.06 75 ARG A O 1
ATOM 580 N N . PRO A 1 76 ? 3.803 4.945 -16.516 1 91.25 76 PRO A N 1
ATOM 581 C CA . PRO A 1 76 ? 2.396 5.273 -16.281 1 91.25 76 PRO A CA 1
ATOM 582 C C . PRO A 1 76 ? 2.039 5.266 -14.789 1 91.25 76 PRO A C 1
ATOM 584 O O . PRO A 1 76 ? 2.553 4.438 -14.031 1 91.25 76 PRO A O 1
ATOM 587 N N . ARG A 1 77 ? 1.114 6.086 -14.398 1 88.69 77 ARG A N 1
ATOM 588 C CA . ARG A 1 77 ? 0.764 6.328 -13 1 88.69 77 ARG A CA 1
ATOM 589 C C . ARG A 1 77 ? 0.311 5.043 -12.32 1 88.69 77 ARG A C 1
ATOM 591 O O . ARG A 1 77 ? 0.566 4.844 -11.125 1 88.69 77 ARG A O 1
ATOM 598 N N . ASN A 1 78 ? -0.294 4.195 -13.062 1 84.19 78 ASN A N 1
ATOM 599 C CA . ASN A 1 78 ? -0.812 2.967 -12.469 1 84.19 78 ASN A CA 1
ATOM 600 C C . ASN A 1 78 ? 0.314 2.014 -12.078 1 84.19 78 ASN A C 1
ATOM 602 O O . ASN A 1 78 ? 0.075 0.996 -11.43 1 84.19 78 ASN A O 1
ATOM 606 N N . GLU A 1 79 ? 1.564 2.41 -12.391 1 86.62 79 GLU A N 1
ATOM 607 C CA . GLU A 1 79 ? 2.721 1.587 -12.047 1 86.62 79 GLU A CA 1
ATOM 608 C C . GLU A 1 79 ? 3.516 2.201 -10.898 1 86.62 79 GLU A C 1
ATOM 610 O O . GLU A 1 79 ? 4.484 1.609 -10.422 1 86.62 79 GLU A O 1
ATOM 615 N N . TRP A 1 80 ? 3.127 3.367 -10.484 1 90.69 80 TRP A N 1
ATOM 616 C CA . TRP A 1 80 ? 3.82 4.043 -9.391 1 90.69 80 TRP A CA 1
ATOM 617 C C . TRP A 1 80 ? 3.49 3.396 -8.047 1 90.69 80 TRP A C 1
ATOM 619 O O . TRP A 1 80 ? 2.383 2.889 -7.855 1 90.69 80 TRP A O 1
ATOM 629 N N . ASN A 1 81 ? 4.426 3.391 -7.18 1 89.06 81 ASN A N 1
ATOM 630 C CA . ASN A 1 81 ? 4.137 2.98 -5.812 1 89.06 81 ASN A CA 1
ATOM 631 C C . ASN A 1 81 ? 3.42 4.082 -5.035 1 89.06 81 ASN A C 1
ATOM 633 O O . ASN A 1 81 ? 4.02 4.738 -4.184 1 89.06 81 ASN A O 1
ATOM 637 N N . MET A 1 82 ? 2.154 4.203 -5.254 1 88.75 82 MET A N 1
ATOM 638 C CA . MET A 1 82 ? 1.369 5.344 -4.789 1 88.75 82 MET A CA 1
ATOM 639 C C . MET A 1 82 ? 1.296 5.371 -3.268 1 88.75 82 MET A C 1
ATOM 641 O O . MET A 1 82 ? 0.955 6.398 -2.676 1 88.75 82 MET A O 1
ATOM 645 N N . LEU A 1 83 ? 1.633 4.242 -2.676 1 88.62 83 LEU A N 1
ATOM 646 C CA . LEU A 1 83 ? 1.536 4.184 -1.221 1 88.62 83 LEU A CA 1
ATOM 647 C C . LEU A 1 83 ? 2.887 4.48 -0.575 1 88.62 83 LEU A C 1
ATOM 649 O O . LEU A 1 83 ? 3.018 4.426 0.65 1 88.62 83 LEU A O 1
ATOM 653 N N . ASP A 1 84 ? 3.887 4.793 -1.436 1 89.88 84 ASP A N 1
ATOM 654 C CA . ASP A 1 84 ? 5.172 5.273 -0.932 1 89.88 84 ASP A CA 1
ATOM 655 C C . ASP A 1 84 ? 5.016 6.605 -0.206 1 89.88 84 ASP A C 1
ATOM 657 O O . ASP A 1 84 ? 4.367 7.523 -0.715 1 89.88 84 ASP A O 1
ATOM 661 N N . PRO A 1 85 ? 5.652 6.75 0.93 1 87.31 85 PRO A N 1
ATOM 662 C CA . PRO A 1 85 ? 5.453 7.961 1.729 1 87.31 85 PRO A CA 1
ATOM 663 C C . PRO A 1 85 ? 5.879 9.227 0.99 1 87.31 85 PRO A C 1
ATOM 665 O O . PRO A 1 85 ? 5.242 10.273 1.136 1 87.31 85 PRO A O 1
ATOM 668 N N . ASP A 1 86 ? 6.906 9.172 0.223 1 89.62 86 ASP A N 1
ATOM 669 C CA . ASP A 1 86 ? 7.348 10.344 -0.519 1 89.62 86 ASP A CA 1
ATOM 670 C C . ASP A 1 86 ? 6.352 10.703 -1.62 1 89.62 86 ASP A C 1
ATOM 672 O O . ASP A 1 86 ? 6.043 11.883 -1.824 1 89.62 86 ASP A O 1
ATOM 676 N N . ILE A 1 87 ? 5.883 9.719 -2.287 1 90.94 87 ILE A N 1
ATOM 677 C CA . ILE A 1 87 ? 4.934 9.953 -3.369 1 90.94 87 ILE A CA 1
ATOM 678 C C . ILE A 1 87 ? 3.633 10.516 -2.805 1 90.94 87 ILE A C 1
ATOM 680 O O . ILE A 1 87 ? 3.057 11.445 -3.371 1 90.94 87 ILE A O 1
ATOM 684 N N . LEU A 1 88 ? 3.203 9.984 -1.653 1 89.19 88 LEU A N 1
ATOM 685 C CA . LEU A 1 88 ? 2.023 10.516 -0.977 1 89.19 88 LEU A CA 1
ATOM 686 C C . LEU A 1 88 ? 2.211 11.984 -0.63 1 89.19 88 LEU A C 1
ATOM 688 O O . LEU A 1 88 ? 1.318 12.805 -0.873 1 89.19 88 LEU A O 1
ATOM 692 N N . ALA A 1 89 ? 3.369 12.312 -0.16 1 86.81 89 ALA A N 1
ATOM 693 C CA . ALA A 1 89 ? 3.662 13.688 0.236 1 86.81 89 ALA A CA 1
ATOM 694 C C . ALA A 1 89 ? 3.693 14.609 -0.976 1 86.81 89 ALA A C 1
ATOM 696 O O . ALA A 1 89 ? 3.162 15.727 -0.93 1 86.81 89 ALA A O 1
ATOM 697 N N . TRP A 1 90 ? 4.34 14.164 -2.049 1 90 90 TRP A N 1
ATOM 698 C CA . TRP A 1 90 ? 4.414 14.977 -3.262 1 90 90 TRP A CA 1
ATOM 699 C C . TRP A 1 90 ? 3.025 15.188 -3.859 1 90 90 TRP A C 1
ATOM 701 O O . TRP A 1 90 ? 2.715 16.266 -4.355 1 90 90 TRP A O 1
ATOM 711 N N . ARG A 1 91 ? 2.211 14.133 -3.809 1 89.69 91 ARG A N 1
ATOM 712 C CA . ARG A 1 91 ? 0.864 14.211 -4.367 1 89.69 91 ARG A CA 1
ATOM 713 C C . ARG A 1 91 ? 0.01 15.219 -3.607 1 89.69 91 ARG A C 1
ATOM 715 O O . ARG A 1 91 ? -0.839 15.891 -4.199 1 89.69 91 ARG A O 1
ATOM 722 N N . LEU A 1 92 ? 0.207 15.344 -2.318 1 84.12 92 LEU A N 1
ATOM 723 C CA . LEU A 1 92 ? -0.51 16.297 -1.484 1 84.12 92 LEU A CA 1
ATOM 724 C C . LEU A 1 92 ? -0.207 17.734 -1.915 1 84.12 92 LEU A C 1
ATOM 726 O O . LEU A 1 92 ? -1.043 18.625 -1.756 1 84.12 92 LEU A O 1
ATOM 730 N N . GLU A 1 93 ? 0.88 17.859 -2.574 1 80.69 93 GLU A N 1
ATOM 731 C CA . GLU A 1 93 ? 1.301 19.188 -2.99 1 80.69 93 GLU A CA 1
ATOM 732 C C . GLU A 1 93 ? 0.762 19.531 -4.375 1 80.69 93 GLU A C 1
ATOM 734 O O . GLU A 1 93 ? 0.858 20.688 -4.82 1 80.69 93 GLU A O 1
ATOM 739 N N . SER A 1 94 ? 0.244 18.672 -5.258 1 75.81 94 SER A N 1
ATOM 740 C CA . SER A 1 94 ? -0.127 18.812 -6.664 1 75.81 94 SER A CA 1
ATOM 741 C C . SER A 1 94 ? -1.415 19.609 -6.816 1 75.81 94 SER A C 1
ATOM 743 O O . SER A 1 94 ? -1.713 20.109 -7.898 1 75.81 94 SER A O 1
ATOM 745 N N . GLY A 1 95 ? -2.107 20.25 -5.98 1 62.88 95 GLY A N 1
ATOM 746 C CA . GLY A 1 95 ? -3.195 21.203 -6.148 1 62.88 95 GLY A CA 1
ATOM 747 C C . GLY A 1 95 ? -4.535 20.547 -6.406 1 62.88 95 GLY A C 1
ATOM 748 O O . GLY A 1 95 ? -5.547 21.219 -6.57 1 62.88 95 GLY A O 1
ATOM 749 N N . GLU A 1 96 ? -4.832 19.312 -6.855 1 65.25 96 GLU A N 1
ATOM 750 C CA . GLU A 1 96 ? -6.172 18.75 -7.012 1 65.25 96 GLU A CA 1
ATOM 751 C C . GLU A 1 96 ? -6.547 17.891 -5.812 1 65.25 96 GLU A C 1
ATOM 753 O O . GLU A 1 96 ? -6.719 16.672 -5.945 1 65.25 96 GLU A O 1
ATOM 758 N N . PRO A 1 97 ? -6.918 18.641 -4.855 1 71.5 97 PRO A N 1
ATOM 759 C CA . PRO A 1 97 ? -7.031 17.969 -3.557 1 71.5 97 PRO A CA 1
ATOM 760 C C . PRO A 1 97 ? -8.344 17.203 -3.404 1 71.5 97 PRO A C 1
ATOM 762 O O . PRO A 1 97 ? -8.406 16.234 -2.641 1 71.5 97 PRO A O 1
ATOM 765 N N . GLU A 1 98 ? -9.289 17.484 -4.328 1 79.88 98 GLU A N 1
ATOM 766 C CA . GLU A 1 98 ? -10.602 16.922 -4.02 1 79.88 98 GLU A CA 1
ATOM 767 C C . GLU A 1 98 ? -10.633 15.422 -4.27 1 79.88 98 GLU A C 1
ATOM 769 O O . GLU A 1 98 ? -11 14.648 -3.381 1 79.88 98 GLU A O 1
ATOM 774 N N . GLN A 1 99 ? -10.25 15.133 -5.473 1 84.5 99 GLN A N 1
ATOM 775 C CA . GLN A 1 99 ? -10.289 13.711 -5.812 1 84.5 99 GLN A CA 1
ATOM 776 C C . GLN A 1 99 ? -9.312 12.914 -4.965 1 84.5 99 GLN A C 1
ATOM 778 O O . GLN A 1 99 ? -9.602 11.781 -4.566 1 84.5 99 GLN A O 1
ATOM 783 N N . TYR A 1 100 ? -8.234 13.539 -4.699 1 88.69 100 TYR A N 1
ATOM 784 C CA . TYR A 1 100 ? -7.223 12.828 -3.928 1 88.69 100 TYR A CA 1
ATOM 785 C C . TYR A 1 100 ? -7.68 12.609 -2.492 1 88.69 100 TYR A C 1
ATOM 787 O O . TYR A 1 100 ? -7.441 11.547 -1.913 1 88.69 100 TYR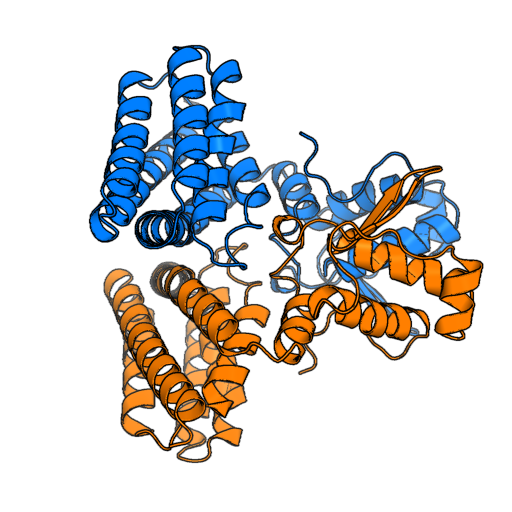 A O 1
ATOM 795 N N . ILE A 1 101 ? -8.398 13.562 -1.974 1 86.88 101 ILE A N 1
ATOM 796 C CA . ILE A 1 101 ? -8.93 13.43 -0.622 1 86.88 101 ILE A CA 1
ATOM 797 C C . ILE A 1 101 ? -9.945 12.289 -0.579 1 86.88 101 ILE A C 1
ATOM 799 O O . ILE A 1 101 ? -9.953 11.492 0.359 1 86.88 101 ILE A O 1
ATOM 803 N N . GLN A 1 102 ? -10.703 12.258 -1.597 1 89.75 102 GLN A N 1
ATOM 804 C CA . GLN A 1 102 ? -11.688 11.188 -1.678 1 89.75 102 GLN A CA 1
ATOM 805 C C . GLN A 1 102 ? -11.008 9.82 -1.781 1 89.75 102 GLN A C 1
ATOM 807 O O . GLN A 1 102 ? -11.406 8.867 -1.107 1 89.75 102 GLN A O 1
ATOM 812 N N . ASP A 1 103 ? -9.992 9.719 -2.59 1 93.25 103 ASP A N 1
ATOM 813 C CA . ASP A 1 103 ? -9.25 8.469 -2.75 1 93.25 103 ASP A CA 1
ATOM 814 C C . ASP A 1 103 ? -8.664 8.008 -1.42 1 93.25 103 ASP A C 1
ATOM 816 O O . ASP A 1 103 ? -8.734 6.82 -1.083 1 93.25 103 ASP A O 1
ATOM 820 N N . LEU A 1 104 ? -8.141 8.969 -0.718 1 92.81 104 LEU A N 1
ATOM 821 C CA . LEU A 1 104 ? -7.508 8.656 0.559 1 92.81 104 LEU A CA 1
ATOM 822 C C . LEU A 1 104 ? -8.531 8.133 1.561 1 92.81 104 LEU A C 1
ATOM 824 O O . LEU A 1 104 ? -8.289 7.117 2.225 1 92.81 104 LEU A O 1
ATOM 828 N N . VAL A 1 105 ? -9.672 8.758 1.66 1 91.69 105 VAL A N 1
ATOM 829 C CA . VAL A 1 105 ? -10.672 8.367 2.646 1 91.69 105 VAL A CA 1
ATOM 830 C C . VAL A 1 105 ? -11.297 7.027 2.25 1 91.69 105 VAL A C 1
ATOM 832 O O . VAL A 1 105 ? -11.531 6.168 3.102 1 91.69 105 VAL A O 1
ATOM 835 N N . GLU A 1 106 ? -11.531 6.852 0.96 1 93.88 106 GLU A N 1
ATOM 836 C CA . GLU A 1 106 ? -12.039 5.574 0.467 1 93.88 106 GLU A CA 1
ATOM 837 C C . GLU A 1 106 ? -11.094 4.434 0.825 1 93.88 106 GLU A C 1
ATOM 839 O O . GLU A 1 106 ? -11.531 3.371 1.274 1 93.88 106 GLU A O 1
ATOM 844 N N . PHE A 1 107 ? -9.867 4.652 0.669 1 95.88 107 PHE A N 1
ATOM 845 C CA . PHE A 1 107 ? -8.875 3.629 0.987 1 95.88 107 PHE A CA 1
ATOM 846 C C . PHE A 1 107 ? -8.875 3.32 2.48 1 95.88 107 PHE A C 1
ATOM 848 O O . PHE A 1 107 ? -8.859 2.154 2.877 1 95.88 107 PHE A O 1
ATOM 855 N N . ARG A 1 108 ? -8.898 4.324 3.277 1 96.12 108 ARG A N 1
ATOM 856 C CA . ARG A 1 108 ? -8.945 4.133 4.723 1 96.12 108 ARG A CA 1
ATOM 857 C C . ARG A 1 108 ? -10.188 3.348 5.129 1 96.12 108 ARG A C 1
ATOM 859 O O . ARG A 1 108 ? -10.125 2.49 6.012 1 96.12 108 ARG A O 1
ATOM 866 N N . GLN A 1 109 ? -11.328 3.615 4.473 1 95.12 109 GLN A N 1
ATOM 867 C CA . GLN A 1 109 ? -12.578 2.932 4.781 1 95.12 109 GLN A CA 1
ATOM 868 C C . GLN A 1 109 ? -12.484 1.44 4.469 1 95.12 109 GLN A C 1
ATOM 870 O O . GLN A 1 109 ? -13.211 0.631 5.043 1 95.12 109 GLN A O 1
ATOM 875 N N . ALA A 1 110 ? -11.609 1.167 3.58 1 95.06 110 ALA A N 1
ATOM 876 C CA . ALA A 1 110 ? -11.422 -0.24 3.234 1 95.06 110 ALA A CA 1
ATOM 877 C C . ALA A 1 110 ? -10.508 -0.934 4.242 1 95.06 110 ALA A C 1
ATOM 879 O O . ALA A 1 110 ? -10.852 -1.994 4.77 1 95.06 110 ALA A O 1
ATOM 880 N N . VAL A 1 111 ? -9.453 -0.301 4.688 1 96.81 111 VAL A N 1
ATOM 881 C CA . VAL A 1 111 ? -8.367 -1.032 5.332 1 96.81 111 VAL A CA 1
ATOM 882 C C . VAL A 1 111 ? -8.484 -0.893 6.852 1 96.81 111 VAL A C 1
ATOM 884 O O . VAL A 1 111 ? -8.188 -1.835 7.59 1 96.81 111 VAL A O 1
ATOM 887 N N . GLU A 1 112 ? -8.836 0.253 7.34 1 98.19 112 GLU A N 1
ATOM 888 C CA . GLU A 1 112 ? -8.742 0.496 8.773 1 98.19 112 GLU A CA 1
ATOM 889 C C . GLU A 1 112 ? -9.812 -0.28 9.539 1 98.19 112 GLU A C 1
ATOM 891 O O . GLU A 1 112 ? -9.562 -0.751 10.656 1 98.19 112 GL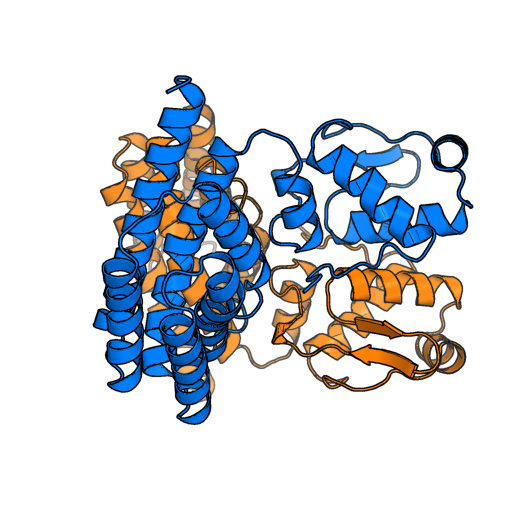U A O 1
ATOM 896 N N . PRO A 1 113 ? -11.055 -0.474 9.008 1 98.19 113 PRO A N 1
ATOM 897 C CA . PRO A 1 113 ? -12 -1.351 9.703 1 98.19 113 PRO A CA 1
ATOM 898 C C . PRO A 1 113 ? -11.484 -2.779 9.844 1 98.19 113 PRO A C 1
ATOM 900 O O . PRO A 1 113 ? -11.648 -3.396 10.898 1 98.19 113 PRO A O 1
ATOM 903 N N . LEU A 1 114 ? -10.852 -3.242 8.781 1 97.12 114 LEU A N 1
ATOM 904 C CA . LEU A 1 114 ? -10.211 -4.547 8.898 1 97.12 114 LEU A CA 1
ATOM 905 C C . LEU A 1 114 ? -9.156 -4.535 10 1 97.12 114 LEU A C 1
ATOM 907 O O . LEU A 1 114 ? -9.102 -5.445 10.828 1 97.12 114 LEU A O 1
ATOM 911 N N . ALA A 1 115 ? -8.32 -3.502 9.992 1 98.38 115 ALA A N 1
ATOM 912 C CA . ALA A 1 115 ? -7.27 -3.393 11 1 98.38 115 ALA A CA 1
ATOM 913 C C . ALA A 1 115 ? -7.859 -3.406 12.406 1 98.38 115 ALA A C 1
ATOM 915 O O . ALA A 1 115 ? -7.34 -4.086 13.297 1 98.38 115 ALA A O 1
ATOM 916 N N . ALA A 1 116 ? -8.953 -2.676 12.594 1 98.81 116 ALA A N 1
ATOM 917 C CA . ALA A 1 116 ? -9.602 -2.625 13.898 1 98.81 116 ALA A CA 1
ATOM 918 C C . ALA A 1 116 ? -10.148 -3.996 14.297 1 98.81 116 ALA A C 1
ATOM 920 O O . ALA A 1 116 ? -10 -4.426 15.438 1 98.81 116 ALA A O 1
ATOM 921 N N . SER A 1 117 ? -10.766 -4.648 13.352 1 98.62 117 SER A N 1
ATOM 922 C CA . SER A 1 117 ? -11.281 -5.992 13.594 1 98.62 117 SER A CA 1
ATOM 923 C C . SER A 1 117 ? -10.172 -6.953 13.992 1 98.62 117 SER A C 1
ATOM 925 O O . SER A 1 117 ? -10.312 -7.699 14.969 1 98.62 117 SER A O 1
ATOM 927 N N . LEU A 1 118 ? -9.078 -6.922 13.273 1 97.94 118 LEU A N 1
ATOM 928 C CA . LEU A 1 118 ? -7.949 -7.805 13.555 1 97.94 118 LEU A CA 1
ATOM 929 C C . LEU A 1 118 ? -7.289 -7.441 14.875 1 97.94 118 LEU A C 1
ATOM 931 O O . LEU A 1 118 ? -6.852 -8.32 15.625 1 97.94 118 LEU A O 1
ATOM 935 N N . ALA A 1 119 ? -7.195 -6.121 15.148 1 98.69 119 ALA A N 1
ATOM 936 C CA . ALA A 1 119 ? -6.641 -5.691 16.422 1 98.69 119 ALA A CA 1
ATOM 937 C C . ALA A 1 119 ? -7.453 -6.246 17.594 1 98.69 119 ALA A C 1
ATOM 939 O O . ALA A 1 119 ? -6.887 -6.688 18.594 1 98.69 119 ALA A O 1
ATOM 940 N N . ALA A 1 120 ? -8.773 -6.258 17.484 1 98.81 120 ALA A N 1
ATOM 941 C CA . ALA A 1 120 ? -9.641 -6.812 18.516 1 98.81 120 ALA A CA 1
ATOM 942 C C . ALA A 1 120 ? -9.352 -8.297 18.734 1 98.81 120 ALA A C 1
ATOM 944 O O . ALA A 1 120 ? -9.445 -8.789 19.859 1 98.81 120 ALA A O 1
ATOM 945 N N . LYS A 1 121 ? -8.945 -8.953 17.688 1 97.88 121 LYS A N 1
ATOM 946 C CA . LYS A 1 121 ? -8.727 -10.398 17.719 1 97.88 121 LYS A CA 1
ATOM 947 C C . LYS A 1 121 ? -7.312 -10.727 18.203 1 97.88 121 LYS A C 1
ATOM 949 O O . LYS A 1 121 ? -7.102 -11.719 18.906 1 97.88 121 LYS A O 1
ATOM 954 N N . ARG A 1 122 ? -6.344 -9.898 17.844 1 97.25 122 ARG A N 1
ATOM 955 C CA . ARG A 1 122 ? -4.961 -10.352 17.875 1 97.25 122 ARG A CA 1
ATOM 956 C C . ARG A 1 122 ? -4.137 -9.523 18.859 1 97.25 122 ARG A C 1
ATOM 958 O O . ARG A 1 122 ? -3.049 -9.938 19.266 1 97.25 122 ARG A O 1
ATOM 965 N N . ALA A 1 123 ? -4.586 -8.328 19.188 1 97.75 123 ALA A N 1
ATOM 966 C CA . ALA A 1 123 ? -3.732 -7.387 19.906 1 97.75 123 ALA A CA 1
ATOM 967 C C . ALA A 1 123 ? -3.369 -7.914 21.297 1 97.75 123 ALA A C 1
ATOM 969 O O . ALA A 1 123 ? -4.223 -8.453 22 1 97.75 123 ALA A O 1
ATOM 970 N N . SER A 1 124 ? -2.127 -7.77 21.641 1 97.94 124 SER A N 1
ATOM 971 C CA . SER A 1 124 ? -1.699 -7.996 23.016 1 97.94 124 SER A CA 1
ATOM 972 C C . SER A 1 124 ? -2.164 -6.871 23.922 1 97.94 124 SER A C 1
ATOM 974 O O . SER A 1 124 ? -2.545 -5.797 23.453 1 97.94 124 SER A O 1
ATOM 976 N N . GLU A 1 125 ? -2.053 -7.156 25.188 1 97.94 125 GLU A N 1
ATOM 977 C CA . GLU A 1 125 ? -2.42 -6.141 26.172 1 97.94 125 GLU A CA 1
ATOM 978 C C . GLU A 1 125 ? -1.548 -4.895 26.031 1 97.94 125 GLU A C 1
ATOM 980 O O . GLU A 1 125 ? -2.027 -3.771 26.188 1 97.94 125 GLU A O 1
ATOM 985 N N . LYS A 1 126 ? -0.342 -5.105 25.688 1 98.12 126 LYS A N 1
ATOM 986 C CA . LYS A 1 126 ? 0.574 -3.979 25.531 1 98.12 126 LYS A CA 1
ATOM 987 C C . LYS A 1 126 ? 0.16 -3.096 24.359 1 98.12 126 LYS A C 1
ATOM 989 O O . LYS A 1 126 ? 0.155 -1.868 24.469 1 98.12 126 LYS A O 1
ATOM 994 N N . LEU A 1 127 ? -0.194 -3.695 23.312 1 97.88 127 LEU A N 1
ATOM 995 C CA . LEU A 1 127 ? -0.603 -2.936 22.141 1 97.88 127 LEU A CA 1
ATOM 996 C C . LEU A 1 127 ? -1.911 -2.195 22.391 1 97.88 127 LEU A C 1
ATOM 998 O O . LEU A 1 127 ? -2.086 -1.061 21.953 1 97.88 127 LEU A O 1
ATOM 1002 N N . ILE A 1 128 ? -2.826 -2.82 23.141 1 98.62 128 ILE A N 1
ATOM 1003 C CA . ILE A 1 128 ? -4.082 -2.168 23.5 1 98.62 128 ILE A CA 1
ATOM 1004 C C . ILE A 1 128 ? -3.799 -0.962 24.391 1 98.62 128 ILE A C 1
ATOM 1006 O O . ILE A 1 128 ? -4.414 0.095 24.234 1 98.62 128 ILE A O 1
ATOM 1010 N N . GLN A 1 129 ? -2.822 -1.096 25.234 1 98.56 129 GLN A N 1
ATOM 1011 C CA . GLN A 1 129 ? -2.443 0.009 26.109 1 98.56 129 GLN A CA 1
ATOM 1012 C C . GLN A 1 129 ? -1.857 1.168 25.312 1 98.56 129 GLN A C 1
ATOM 1014 O O . GLN A 1 129 ? -2.088 2.334 25.641 1 98.56 129 GLN A O 1
ATOM 1019 N N . ASP A 1 130 ? -1.102 0.862 24.312 1 98.31 130 ASP A N 1
ATOM 1020 C CA . ASP A 1 130 ? -0.559 1.9 23.438 1 98.31 130 ASP A CA 1
ATOM 1021 C C . ASP A 1 130 ? -1.677 2.674 22.75 1 98.31 130 ASP A C 1
ATOM 1023 O O . ASP A 1 130 ? -1.624 3.902 22.641 1 98.31 130 ASP A O 1
ATOM 1027 N N . ILE A 1 131 ? -2.697 1.975 22.312 1 98.69 131 ILE A N 1
ATOM 1028 C CA . ILE A 1 131 ? -3.84 2.604 21.656 1 98.69 131 ILE A CA 1
ATOM 1029 C C . ILE A 1 131 ? -4.609 3.453 22.672 1 98.69 131 ILE A C 1
ATOM 1031 O O . ILE A 1 131 ? -5.012 4.578 22.359 1 98.69 131 ILE A O 1
ATOM 1035 N N . GLN A 1 132 ? -4.746 2.893 23.859 1 98.81 132 GLN A N 1
ATOM 1036 C CA . GLN A 1 132 ? -5.395 3.623 24.953 1 98.81 132 GLN A CA 1
ATOM 1037 C C . GLN A 1 132 ? -4.652 4.918 25.266 1 98.81 132 GLN A C 1
ATOM 1039 O O . GLN A 1 132 ? -5.273 5.965 25.453 1 98.81 132 GLN A O 1
ATOM 1044 N N . GLN A 1 133 ? -3.373 4.844 25.328 1 98.81 133 GLN A N 1
ATOM 1045 C CA . GLN A 1 133 ? -2.58 6.035 25.625 1 98.81 133 GLN A CA 1
ATOM 1046 C C . GLN A 1 133 ? -2.768 7.102 24.547 1 98.81 133 GLN A C 1
ATOM 1048 O O . GLN A 1 133 ? -2.879 8.289 24.859 1 98.81 133 GLN A O 1
ATOM 1053 N N . ALA A 1 134 ? -2.754 6.711 23.297 1 98.5 134 ALA A N 1
ATOM 1054 C CA . ALA A 1 134 ? -2.996 7.652 22.219 1 98.5 134 ALA A CA 1
ATOM 1055 C C . ALA A 1 134 ? -4.371 8.305 22.344 1 98.5 134 ALA A C 1
ATOM 1057 O O . ALA A 1 134 ? -4.516 9.508 22.141 1 98.5 134 ALA A O 1
ATOM 1058 N N . PHE A 1 135 ? -5.387 7.504 22.703 1 98.44 135 PHE A N 1
ATOM 1059 C CA . PHE A 1 135 ? -6.738 8.016 22.922 1 98.44 135 PHE A CA 1
ATOM 1060 C C . PHE A 1 135 ? -6.762 9.031 24.047 1 98.44 135 PHE A C 1
ATOM 1062 O O . PHE A 1 135 ? -7.348 10.109 23.922 1 98.44 135 PHE A O 1
ATOM 1069 N N . ASP A 1 136 ? -6.098 8.656 25.156 1 98.56 136 ASP A N 1
ATOM 1070 C CA . ASP A 1 136 ? -6.039 9.555 26.297 1 98.56 136 ASP A CA 1
ATOM 1071 C C . ASP A 1 136 ? -5.375 10.883 25.938 1 98.56 136 ASP A C 1
ATOM 1073 O O . ASP A 1 136 ? -5.816 11.945 26.359 1 98.56 136 ASP A O 1
ATOM 1077 N N . ASP A 1 137 ? -4.344 10.852 25.141 1 97.88 137 ASP A N 1
ATOM 1078 C CA . ASP A 1 137 ? -3.666 12.055 24.672 1 97.88 137 ASP A CA 1
ATOM 1079 C C . ASP A 1 137 ? -4.594 12.906 23.812 1 97.88 137 ASP A C 1
ATOM 1081 O O . ASP A 1 137 ? -4.539 14.133 23.859 1 97.88 137 ASP A O 1
ATOM 1085 N N . MET A 1 138 ? -5.445 12.289 23.031 1 95.44 138 MET A N 1
ATOM 1086 C CA . MET A 1 138 ? -6.418 13 22.203 1 95.44 138 MET A CA 1
ATOM 1087 C C . MET A 1 138 ? -7.43 13.742 23.078 1 95.44 138 MET A C 1
ATOM 1089 O O . MET A 1 138 ? -7.754 14.898 22.797 1 95.44 138 MET A O 1
ATOM 1093 N N . VAL A 1 139 ? -7.895 13.031 24.062 1 96.25 139 VAL A N 1
ATOM 1094 C CA . VAL A 1 139 ? -8.859 13.633 24.969 1 96.25 139 VAL A CA 1
ATOM 1095 C C . VAL A 1 139 ? -8.227 14.82 25.688 1 96.25 139 VAL A C 1
ATOM 1097 O O . VAL A 1 139 ? -8.844 15.875 25.828 1 96.25 139 VAL A O 1
ATOM 1100 N N . GLU A 1 140 ? -7.023 14.641 26.062 1 96.38 140 GLU A N 1
ATOM 1101 C CA . GLU A 1 140 ? -6.305 15.68 26.781 1 96.38 140 GLU A CA 1
ATOM 1102 C C . GLU A 1 140 ? -6.102 16.922 25.922 1 96.38 140 GLU A C 1
ATOM 1104 O O . GLU A 1 140 ? -6.121 18.047 26.422 1 96.38 140 GLU A O 1
ATOM 1109 N N . ALA A 1 141 ? -5.945 16.703 24.625 1 92.75 141 ALA A N 1
ATOM 1110 C CA . ALA A 1 141 ? -5.742 17.828 23.688 1 92.75 141 ALA A CA 1
ATOM 1111 C C . ALA A 1 141 ? -6.977 18.719 23.641 1 92.75 141 ALA A C 1
ATOM 1113 O O . ALA A 1 141 ? -6.883 19.891 23.234 1 92.75 141 ALA A O 1
ATOM 1114 N N . GLY A 1 142 ? -8.117 18.234 24.031 1 84.38 142 GLY A N 1
ATOM 1115 C CA . GLY A 1 142 ? -9.328 19.031 24.094 1 84.38 142 GLY A CA 1
ATOM 1116 C C . GLY A 1 142 ? -9.719 19.625 22.75 1 84.38 142 GLY A C 1
ATOM 1117 O O . GLY A 1 142 ? -9.758 18.922 21.734 1 84.38 142 GLY A O 1
ATOM 1118 N N . ALA A 1 143 ? -9.953 20.906 22.75 1 81.69 143 ALA A N 1
ATOM 1119 C CA . ALA A 1 143 ? -10.445 21.562 21.547 1 81.69 143 ALA A CA 1
ATOM 1120 C C . ALA A 1 143 ? -9.289 22.047 20.672 1 81.69 143 ALA A C 1
ATOM 1122 O O . ALA A 1 143 ? -9.508 22.609 19.594 1 81.69 143 ALA A O 1
ATOM 1123 N N . ASP A 1 144 ? -8.07 21.844 21.109 1 87.06 144 ASP A N 1
ATOM 1124 C CA . ASP A 1 144 ? -6.902 22.234 20.328 1 87.06 144 ASP A CA 1
ATOM 1125 C C . ASP A 1 144 ? -6.668 21.281 19.172 1 87.06 144 ASP A C 1
ATOM 1127 O O . ASP A 1 144 ? -6.078 20.203 19.344 1 87.06 144 ASP A O 1
ATOM 1131 N N . VAL A 1 145 ? -7.043 21.688 18.062 1 83.44 145 VAL A N 1
ATOM 1132 C CA . VAL A 1 145 ? -6.984 20.828 16.875 1 83.44 145 VAL A CA 1
ATOM 1133 C C . VAL A 1 145 ? -5.535 20.453 16.594 1 83.44 145 VAL A C 1
ATOM 1135 O O . VAL A 1 145 ? -5.227 19.281 16.344 1 83.44 145 VAL A O 1
ATOM 1138 N N . GLU A 1 146 ? -4.668 21.391 16.672 1 85.81 146 GLU A N 1
ATOM 1139 C CA . GLU A 1 146 ? -3.258 21.141 16.375 1 85.81 146 GLU A CA 1
ATOM 1140 C C . GLU A 1 146 ? -2.658 20.125 17.328 1 85.81 146 GLU A C 1
ATOM 1142 O O . GLU A 1 146 ? -1.921 19.234 16.906 1 85.81 146 GLU A O 1
ATOM 1147 N N . ALA A 1 147 ? -3.061 20.219 18.562 1 91.12 147 ALA A N 1
ATOM 1148 C CA . ALA A 1 147 ? -2.533 19.328 19.594 1 91.12 147 ALA A CA 1
ATOM 1149 C C . ALA A 1 147 ? -3.109 17.922 19.438 1 91.12 147 ALA A C 1
ATOM 1151 O O . ALA A 1 147 ? -2.553 16.953 19.953 1 91.12 147 ALA A O 1
ATOM 1152 N N . SER A 1 148 ? -4.203 17.781 18.734 1 91.19 148 SER A N 1
ATOM 1153 C CA . SER A 1 148 ? -4.879 16.5 18.641 1 91.19 148 SER A CA 1
ATOM 1154 C C . SER A 1 148 ? -4.355 15.688 17.469 1 91.19 148 SER A C 1
ATOM 1156 O O . SER A 1 148 ? -4.59 14.484 17.375 1 91.19 148 SER A O 1
ATOM 1158 N N . VAL A 1 149 ? -3.623 16.297 16.578 1 90.62 149 VAL A N 1
ATOM 1159 C CA . VAL A 1 149 ? -3.232 15.672 15.312 1 90.62 149 VAL A CA 1
ATOM 1160 C C . VAL A 1 149 ? -2.34 14.469 15.602 1 90.62 149 VAL A C 1
ATOM 1162 O O . VAL A 1 149 ? -2.637 13.352 15.164 1 90.62 149 VAL A O 1
ATOM 1165 N N . ALA A 1 150 ? -1.306 14.664 16.391 1 94.38 150 ALA A N 1
ATOM 1166 C CA . ALA A 1 150 ? -0.327 13.602 16.625 1 94.38 150 ALA A CA 1
ATOM 1167 C C . ALA A 1 150 ? -0.957 12.438 17.375 1 94.38 150 ALA A C 1
ATOM 1169 O O . ALA A 1 150 ? -0.816 11.281 16.969 1 94.38 150 ALA A O 1
ATOM 1170 N N . PRO A 1 151 ? -1.729 12.68 18.406 1 96.62 151 PRO A N 1
ATOM 1171 C CA . PRO A 1 151 ? -2.365 11.562 19.109 1 96.62 151 PRO A CA 1
ATOM 1172 C C . PRO A 1 151 ? -3.379 10.828 18.25 1 96.62 151 PRO A C 1
ATOM 1174 O O . PRO A 1 151 ? -3.52 9.602 18.359 1 96.62 151 PRO A O 1
ATOM 1177 N N . THR A 1 152 ? -4.098 11.539 17.391 1 95.69 152 THR A N 1
ATOM 1178 C CA . THR A 1 152 ? -5.051 10.906 16.484 1 95.69 152 THR A CA 1
ATOM 1179 C C . THR A 1 152 ? -4.332 9.969 15.516 1 95.69 152 THR A C 1
ATOM 1181 O O . THR A 1 152 ? -4.766 8.836 15.297 1 95.69 152 THR A O 1
ATOM 1184 N N . LEU A 1 153 ? -3.223 10.461 15.039 1 95.75 153 LEU A N 1
ATOM 1185 C CA . LEU A 1 153 ? -2.42 9.641 14.133 1 95.75 153 LEU A CA 1
ATOM 1186 C C . LEU A 1 153 ? -1.908 8.391 14.852 1 95.75 153 LEU A C 1
ATOM 1188 O O . LEU A 1 153 ? -2.004 7.281 14.32 1 95.75 153 LEU A O 1
ATOM 1192 N N . ARG A 1 154 ? -1.42 8.547 16.047 1 96.94 154 ARG A N 1
ATOM 1193 C CA . ARG A 1 154 ? -0.904 7.426 16.828 1 96.94 154 ARG A CA 1
ATOM 1194 C C . ARG A 1 154 ? -1.998 6.398 17.094 1 96.94 154 ARG A C 1
ATOM 1196 O O . ARG A 1 154 ? -1.731 5.195 17.141 1 96.94 154 ARG A O 1
ATOM 1203 N N . PHE A 1 155 ? -3.238 6.887 17.297 1 98.56 155 PHE A N 1
ATOM 1204 C CA . PHE A 1 155 ? -4.375 6.008 17.547 1 98.56 155 PHE A CA 1
ATOM 1205 C C . PHE A 1 155 ? -4.602 5.082 16.344 1 98.56 155 PHE A C 1
ATOM 1207 O O . PHE A 1 155 ? -4.633 3.859 16.5 1 98.56 155 PHE A O 1
ATOM 1214 N N . HIS A 1 156 ? -4.66 5.598 15.172 1 98.19 156 HIS A N 1
ATOM 1215 C CA . HIS A 1 156 ? -4.902 4.82 13.961 1 98.19 156 HIS A CA 1
ATOM 1216 C C . HIS A 1 156 ? -3.701 3.947 13.617 1 98.19 156 HIS A C 1
ATOM 1218 O O . HIS A 1 156 ? -3.861 2.779 13.258 1 98.19 156 HIS A O 1
ATOM 1224 N N . GLN A 1 157 ? -2.496 4.484 13.773 1 96.25 157 GLN A N 1
ATOM 1225 C CA . GLN A 1 157 ? -1.283 3.715 13.516 1 96.25 157 GLN A CA 1
ATOM 1226 C C . GLN A 1 157 ? -1.16 2.543 14.484 1 96.25 157 GLN A C 1
ATOM 1228 O O . GLN A 1 157 ? -0.725 1.455 14.102 1 96.25 157 GLN A O 1
ATOM 1233 N N . GLY A 1 158 ? -1.486 2.848 15.758 1 97.62 158 GLY A N 1
ATOM 1234 C CA . GLY A 1 158 ? -1.486 1.779 16.75 1 97.62 158 GLY A CA 1
ATOM 1235 C C . GLY A 1 158 ? -2.412 0.633 16.391 1 97.62 158 GLY A C 1
ATOM 1236 O O . GLY A 1 158 ? -2.064 -0.535 16.578 1 97.62 158 GLY A O 1
ATOM 1237 N N . ILE A 1 159 ? -3.553 0.949 15.852 1 98.62 159 ILE A N 1
ATOM 1238 C CA . ILE A 1 159 ? -4.527 -0.061 15.461 1 98.62 159 ILE A CA 1
ATOM 1239 C C . ILE A 1 159 ? -3.998 -0.85 14.266 1 98.62 159 ILE A C 1
ATOM 1241 O O . ILE A 1 159 ? -4.109 -2.078 14.227 1 98.62 159 ILE A O 1
ATOM 1245 N N . LEU A 1 160 ? -3.414 -0.155 13.281 1 97.19 160 LEU A N 1
ATOM 1246 C CA . LEU A 1 160 ? -2.789 -0.835 12.156 1 97.19 160 LEU A CA 1
ATOM 1247 C C . LEU A 1 160 ? -1.736 -1.829 12.633 1 97.19 160 LEU A C 1
ATOM 1249 O O . LEU A 1 160 ? -1.716 -2.98 12.195 1 97.19 160 LEU A O 1
ATOM 1253 N N . HIS A 1 161 ? -0.943 -1.393 13.555 1 95.75 161 HIS A N 1
ATOM 1254 C CA . HIS A 1 161 ? 0.112 -2.238 14.102 1 95.75 161 HIS A CA 1
ATOM 1255 C C . HIS A 1 161 ? -0.471 -3.418 14.875 1 95.75 161 HIS A C 1
ATOM 1257 O O . HIS A 1 161 ? -0.011 -4.551 14.719 1 95.75 161 HIS A O 1
ATOM 1263 N N . ALA A 1 162 ? -1.479 -3.172 15.633 1 97.81 162 ALA A N 1
ATOM 1264 C CA . ALA A 1 162 ? -2.078 -4.184 16.5 1 97.81 162 ALA A CA 1
ATOM 1265 C C . ALA A 1 162 ? -2.842 -5.223 15.688 1 97.81 162 ALA A C 1
ATOM 1267 O O . ALA A 1 162 ? -3.193 -6.289 16.203 1 97.81 162 ALA A O 1
ATOM 1268 N N . SER A 1 163 ? -3.15 -4.938 14.445 1 97.31 163 SER A N 1
ATOM 1269 C CA . SER A 1 163 ? -3.846 -5.883 13.578 1 97.31 163 SER A CA 1
ATOM 1270 C C . SER A 1 163 ? -3.041 -7.164 13.406 1 97.31 163 SER A C 1
ATOM 1272 O O . SER A 1 163 ? -3.6 -8.219 13.086 1 97.31 163 SER A O 1
ATOM 1274 N N . GLY A 1 164 ? -1.69 -7.012 13.469 1 94.94 164 GLY A N 1
ATOM 1275 C CA . GLY A 1 164 ? -0.811 -8.148 13.25 1 94.94 164 GLY A CA 1
ATOM 1276 C C . GLY A 1 164 ? -0.677 -8.523 11.789 1 94.94 164 GLY A C 1
ATOM 1277 O O . GLY A 1 164 ? -0.03 -9.516 11.453 1 94.94 164 GLY A O 1
ATOM 1278 N N . ASN A 1 165 ? -1.281 -7.844 10.938 1 95.06 165 ASN A N 1
ATOM 1279 C CA . ASN A 1 165 ? -1.111 -8.039 9.508 1 95.06 165 ASN A CA 1
ATOM 1280 C C . ASN A 1 165 ? 0.057 -7.219 8.961 1 95.06 165 ASN A C 1
ATOM 1282 O O . ASN A 1 165 ? 0.049 -5.988 9.039 1 95.06 165 ASN A O 1
ATOM 1286 N N . GLU A 1 166 ? 0.981 -7.848 8.422 1 91.75 166 GLU A N 1
ATOM 1287 C CA . GLU A 1 166 ? 2.24 -7.191 8.086 1 91.75 166 GLU A CA 1
ATOM 1288 C C . GLU A 1 166 ? 2.062 -6.219 6.922 1 91.75 166 GLU A C 1
ATOM 1290 O O . GLU A 1 166 ? 2.912 -5.355 6.691 1 91.75 166 GLU A O 1
ATOM 1295 N N . LEU A 1 167 ? 0.942 -6.336 6.188 1 93.69 167 LEU A N 1
ATOM 1296 C CA . LEU A 1 167 ? 0.695 -5.457 5.051 1 93.69 167 LEU A CA 1
ATOM 1297 C C . LEU A 1 167 ? -0.057 -4.203 5.488 1 93.69 167 LEU A C 1
ATOM 1299 O O . LEU A 1 167 ? -0.088 -3.207 4.762 1 93.69 167 LEU A O 1
ATOM 1303 N N . LEU A 1 168 ? -0.67 -4.184 6.684 1 94.88 168 LEU A N 1
ATOM 1304 C CA . LEU A 1 168 ? -1.454 -3.057 7.176 1 94.88 168 LEU A CA 1
ATOM 1305 C C . LEU A 1 168 ? -0.582 -2.096 7.98 1 94.88 168 LEU A C 1
ATOM 1307 O O . LEU A 1 168 ? -0.74 -0.877 7.879 1 94.88 168 LEU A O 1
ATOM 1311 N N . ALA A 1 169 ? 0.378 -2.596 8.688 1 89.19 169 ALA A N 1
ATOM 1312 C CA . ALA A 1 169 ? 1.191 -1.8 9.609 1 89.19 169 ALA A CA 1
ATOM 1313 C C . ALA A 1 169 ? 1.916 -0.68 8.867 1 89.19 169 ALA A C 1
ATOM 1315 O O . ALA A 1 169 ? 1.962 0.458 9.336 1 89.19 169 ALA A O 1
ATOM 1316 N N . PRO A 1 170 ? 2.346 -0.927 7.684 1 87.25 170 PRO A N 1
ATOM 1317 C CA . PRO A 1 170 ? 3.127 0.115 7.012 1 87.25 170 PRO A CA 1
ATOM 1318 C C . PRO A 1 170 ? 2.252 1.188 6.371 1 87.25 170 PRO A C 1
ATOM 1320 O O . PRO A 1 170 ? 2.768 2.119 5.746 1 87.25 170 PRO A O 1
ATOM 1323 N N . LEU A 1 171 ? 0.957 1.173 6.527 1 92 171 LEU A N 1
ATOM 1324 C CA . LEU A 1 171 ? 0.059 2.129 5.891 1 92 171 LEU A CA 1
ATOM 1325 C C . LEU A 1 171 ? -0.08 3.391 6.734 1 92 171 LEU A C 1
ATOM 1327 O O . LEU A 1 171 ? -0.986 4.199 6.508 1 92 171 LEU A O 1
ATOM 1331 N N . GLY A 1 172 ? 0.827 3.529 7.719 1 89.25 172 GLY A N 1
ATOM 1332 C CA . GLY A 1 172 ? 0.829 4.707 8.578 1 89.25 172 GLY A CA 1
ATOM 1333 C C . GLY A 1 172 ? 0.982 6.004 7.805 1 89.25 172 GLY A C 1
ATOM 1334 O O . GLY A 1 172 ? 0.338 7.004 8.133 1 89.25 172 GLY A O 1
ATOM 1335 N N . ALA A 1 173 ? 1.776 5.945 6.781 1 86.12 173 ALA A N 1
ATOM 1336 C CA . ALA A 1 173 ? 2.016 7.152 5.992 1 86.12 173 ALA A CA 1
ATOM 1337 C C . ALA A 1 173 ? 0.765 7.559 5.219 1 86.12 173 ALA A C 1
ATOM 1339 O O . ALA A 1 173 ? 0.497 8.75 5.043 1 86.12 173 ALA A O 1
ATOM 1340 N N . LEU A 1 174 ? 0.079 6.645 4.727 1 90.06 174 LEU A N 1
ATOM 1341 C CA . LEU A 1 174 ? -1.182 6.922 4.051 1 90.06 174 LEU A CA 1
ATOM 1342 C C . LEU A 1 174 ? -2.18 7.57 5.004 1 90.06 174 LEU A C 1
ATOM 1344 O O . LEU A 1 174 ? -2.824 8.562 4.652 1 90.06 174 LEU A O 1
ATOM 1348 N N . VAL A 1 175 ? -2.275 7.035 6.176 1 92.88 175 VAL A N 1
ATOM 1349 C CA . VAL A 1 175 ? -3.176 7.574 7.191 1 92.88 175 VAL A CA 1
ATOM 1350 C C . VAL A 1 175 ? -2.762 9 7.547 1 92.88 175 VAL A C 1
ATOM 1352 O O . VAL A 1 175 ? -3.607 9.891 7.656 1 92.88 175 VAL A O 1
ATOM 1355 N N . GLU A 1 176 ? -1.498 9.18 7.664 1 90.38 176 GLU A N 1
ATOM 1356 C CA . GLU A 1 176 ? -0.99 10.516 7.98 1 90.38 176 GLU A CA 1
ATOM 1357 C C . GLU A 1 176 ? -1.357 11.516 6.895 1 90.38 176 GLU A C 1
ATOM 1359 O O . GLU A 1 176 ? -1.811 12.625 7.191 1 90.38 176 GLU A O 1
ATOM 1364 N N . ALA A 1 177 ? -1.159 11.141 5.676 1 87.19 177 ALA A N 1
ATOM 1365 C CA . ALA A 1 177 ? -1.508 12.016 4.559 1 87.19 177 ALA A CA 1
ATOM 1366 C C . ALA A 1 177 ? -2.994 12.359 4.578 1 87.19 177 ALA A C 1
ATOM 1368 O O . ALA A 1 177 ? -3.367 13.523 4.434 1 87.19 177 ALA A O 1
ATOM 1369 N N .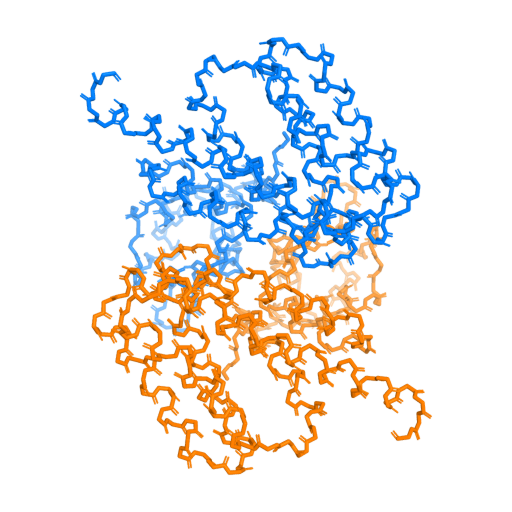 ALA A 1 178 ? -3.789 11.406 4.812 1 89.19 178 ALA A N 1
ATOM 1370 C CA . ALA A 1 178 ? -5.234 11.609 4.816 1 89.19 178 ALA A CA 1
ATOM 1371 C C . ALA A 1 178 ? -5.664 12.508 5.973 1 89.19 178 ALA A C 1
ATOM 1373 O O . ALA A 1 178 ? -6.492 13.398 5.797 1 89.19 178 ALA A O 1
ATOM 1374 N N . LEU A 1 179 ? -5.109 12.266 7.16 1 89 179 LEU A N 1
ATOM 1375 C CA . LEU A 1 179 ? -5.461 13.047 8.336 1 89 179 LEU A CA 1
ATOM 1376 C C . LEU A 1 179 ? -5.012 14.5 8.18 1 89 179 LEU A C 1
ATOM 1378 O O . LEU A 1 179 ? -5.715 15.422 8.594 1 89 179 LEU A O 1
ATOM 1382 N N . THR A 1 180 ? -3.85 14.664 7.594 1 85.38 180 THR A N 1
ATOM 1383 C CA . THR A 1 180 ? -3.352 16 7.332 1 85.38 180 THR A CA 1
ATOM 1384 C C . THR A 1 180 ? -4.336 16.781 6.469 1 85.38 180 THR A C 1
ATOM 1386 O O . THR A 1 180 ? -4.664 17.938 6.773 1 85.38 180 THR A O 1
ATOM 1389 N N . MET A 1 181 ? -4.855 16.188 5.527 1 84.44 181 MET A N 1
ATOM 1390 C CA . MET A 1 181 ? -5.809 16.844 4.637 1 84.44 181 MET A CA 1
ATOM 1391 C C . MET A 1 181 ? -7.148 17.062 5.336 1 84.44 181 MET A C 1
ATOM 1393 O O . MET A 1 181 ? -7.75 18.125 5.211 1 84.44 181 MET A O 1
ATOM 1397 N N . SER A 1 182 ? -7.59 16.047 6.031 1 84.12 182 SER A N 1
ATOM 1398 C CA . SER A 1 182 ? -8.859 16.141 6.742 1 84.12 182 SER A CA 1
ATOM 1399 C C . SER A 1 182 ? -8.828 17.266 7.777 1 84.12 182 SER A C 1
ATOM 1401 O O . SER A 1 182 ? -9.805 18 7.934 1 84.12 182 SER A O 1
ATOM 1403 N N . PHE A 1 183 ? -7.703 17.438 8.43 1 84 183 PHE A N 1
ATOM 1404 C CA . PHE A 1 183 ? -7.586 18.453 9.469 1 84 183 PHE A CA 1
ATOM 1405 C C . PHE A 1 183 ? -7.539 19.844 8.852 1 84 183 PHE A C 1
ATOM 1407 O O . PHE A 1 183 ? -8.039 20.812 9.445 1 84 183 PHE A O 1
ATOM 1414 N N . ARG A 1 184 ? -7.062 19.922 7.668 1 81.69 184 ARG A N 1
ATOM 1415 C CA . ARG A 1 184 ? -7.062 21.203 6.969 1 81.69 184 ARG A CA 1
ATOM 1416 C C . ARG A 1 184 ? -8.477 21.625 6.586 1 81.69 184 ARG A C 1
ATOM 1418 O O . ARG A 1 184 ? -8.781 22.812 6.527 1 81.69 184 ARG A O 1
ATOM 1425 N N . LEU A 1 185 ? -9.289 20.672 6.383 1 80.81 185 LEU A N 1
ATOM 1426 C CA . LEU A 1 185 ? -10.656 20.938 5.938 1 80.81 185 LEU A CA 1
ATOM 1427 C C . LEU A 1 185 ? -11.594 21.094 7.125 1 80.81 185 LEU A C 1
ATOM 1429 O O . LEU A 1 185 ? -12.719 21.578 6.973 1 80.81 185 LEU A O 1
ATOM 1433 N N . ALA A 1 186 ? -11.125 20.625 8.211 1 74.12 186 ALA A N 1
ATOM 1434 C CA . ALA A 1 186 ? -11.992 20.469 9.367 1 74.12 186 ALA A CA 1
ATOM 1435 C C . ALA A 1 186 ? -12.531 21.828 9.828 1 74.12 186 ALA A C 1
ATOM 1437 O O . ALA A 1 186 ? -11.773 22.781 9.953 1 74.12 186 ALA A O 1
ATOM 1438 N N . GLU A 1 187 ? -13.805 21.75 9.812 1 70.88 187 GLU A N 1
ATOM 1439 C CA . GLU A 1 187 ? -14.484 22.828 10.523 1 70.88 187 GLU A CA 1
ATOM 1440 C C . GLU A 1 187 ? -14.688 22.484 11.992 1 70.88 187 GLU A C 1
ATOM 1442 O O . GLU A 1 187 ? -14.641 21.312 12.367 1 70.88 187 GLU A O 1
ATOM 1447 N N . PRO A 1 188 ? -14.781 23.484 12.719 1 63.72 188 PRO A N 1
ATOM 1448 C CA . PRO A 1 188 ? -15.047 23.203 14.133 1 63.72 188 PRO A CA 1
ATOM 1449 C C . PRO A 1 188 ? -16.172 22.188 14.328 1 63.72 188 PRO A C 1
ATOM 1451 O O . PRO A 1 188 ? -17.266 22.359 13.781 1 63.72 188 PRO A O 1
ATOM 1454 N N . SER A 1 189 ? -15.906 20.969 14.289 1 64.12 189 SER A N 1
ATOM 1455 C CA . SER A 1 189 ? -16.875 19.938 14.672 1 64.12 189 SER A CA 1
ATOM 1456 C C . SER A 1 189 ? -16.844 19.688 16.172 1 64.12 189 SER A C 1
ATOM 1458 O O . SER A 1 189 ? -15.969 20.188 16.875 1 64.12 189 SER A O 1
ATOM 1460 N N . SER A 1 190 ? -17.828 19.031 16.531 1 73.88 190 SER A N 1
ATOM 1461 C CA . SER A 1 190 ? -17.906 18.672 17.938 1 73.88 190 SER A CA 1
ATOM 1462 C C . SER A 1 190 ? -16.797 17.719 18.328 1 73.88 190 SER A C 1
ATOM 1464 O O . SER A 1 190 ? -16.719 16.594 17.828 1 73.88 190 SER A O 1
ATOM 1466 N N . LYS A 1 191 ? -15.922 18.219 19 1 82.19 191 LYS A N 1
ATOM 1467 C CA . LYS A 1 191 ? -14.852 17.438 19.609 1 82.19 191 LYS A CA 1
ATOM 1468 C C . LYS A 1 191 ? -15.414 16.25 20.375 1 82.19 191 LYS A C 1
ATOM 1470 O O . LYS A 1 191 ? -14.836 15.156 20.359 1 82.19 191 LYS A O 1
ATOM 1475 N N . LEU A 1 192 ? -16.578 16.484 20.938 1 85.25 192 LEU A N 1
ATOM 1476 C CA . LEU A 1 192 ? -17.203 15.43 21.719 1 85.25 192 LEU A CA 1
ATOM 1477 C C . LEU A 1 192 ? -17.609 14.266 20.828 1 85.25 192 LEU A C 1
ATOM 1479 O O . LEU A 1 192 ? -17.438 13.102 21.188 1 85.25 192 LEU A O 1
ATOM 1483 N N . GLU A 1 193 ? -18.109 14.609 19.703 1 89.94 193 GLU A N 1
ATOM 1484 C CA . GLU A 1 193 ? -18.5 13.555 18.781 1 89.94 193 GLU A CA 1
ATOM 1485 C C . GLU A 1 193 ? -17.297 12.773 18.266 1 89.94 193 GLU A C 1
ATOM 1487 O O . GLU A 1 193 ? -17.328 11.547 18.172 1 89.94 193 GLU A O 1
ATOM 1492 N N . GLU A 1 194 ? -16.281 13.438 17.969 1 90.31 194 GLU A N 1
ATOM 1493 C CA . GLU A 1 194 ? -15.047 12.805 17.5 1 90.31 194 GLU A CA 1
ATOM 1494 C C . GLU A 1 194 ? -14.469 11.867 18.547 1 90.31 194 GLU A C 1
ATOM 1496 O O . GLU A 1 194 ? -14.062 10.75 18.234 1 90.31 194 GLU A O 1
ATOM 1501 N N . ILE A 1 195 ? -14.508 12.328 19.766 1 94.25 195 ILE A N 1
ATOM 1502 C CA . ILE A 1 195 ? -13.984 11.539 20.875 1 94.25 195 ILE A CA 1
ATOM 1503 C C . ILE A 1 195 ? -14.836 10.289 21.078 1 94.25 195 ILE A C 1
ATOM 1505 O O . ILE A 1 195 ? -14.312 9.195 21.281 1 94.25 195 ILE A O 1
ATOM 1509 N N . LYS A 1 196 ? -16.094 10.43 21 1 96.19 196 LYS A N 1
ATOM 1510 C CA . LYS A 1 196 ? -17 9.297 21.188 1 96.19 196 LYS A CA 1
ATOM 1511 C C . LYS A 1 196 ? -16.781 8.234 20.109 1 96.19 196 LYS A C 1
ATOM 1513 O O . LYS A 1 196 ? -16.766 7.035 20.406 1 96.19 196 LYS A O 1
ATOM 1518 N N . LEU A 1 197 ? -16.641 8.648 18.922 1 97 197 LEU A N 1
ATOM 1519 C CA . LEU A 1 197 ? -16.422 7.727 17.812 1 97 197 LEU A CA 1
ATOM 1520 C C . LEU A 1 197 ? -15.141 6.926 18.016 1 97 197 LEU A C 1
ATOM 1522 O O . LEU A 1 197 ? -15.117 5.715 17.781 1 97 197 LEU A O 1
ATOM 1526 N N . HIS A 1 198 ? -14.086 7.566 18.484 1 98.06 198 HIS A N 1
ATOM 1527 C CA . HIS A 1 198 ? -12.844 6.863 18.75 1 98.06 198 HIS A CA 1
ATOM 1528 C C . HIS A 1 198 ? -12.969 5.953 19.969 1 98.06 198 HIS A C 1
ATOM 1530 O O . HIS A 1 198 ? -12.406 4.852 19.984 1 98.06 198 HIS A O 1
ATOM 1536 N N . ALA A 1 199 ? -13.719 6.387 20.922 1 98.62 199 ALA A N 1
ATOM 1537 C CA . ALA A 1 199 ? -13.938 5.582 22.125 1 98.62 199 ALA A CA 1
ATOM 1538 C C . ALA A 1 199 ? -14.633 4.266 21.781 1 98.62 199 ALA A C 1
ATOM 1540 O O . ALA A 1 199 ? -14.297 3.217 22.344 1 98.62 199 ALA A O 1
ATOM 1541 N N . ASP A 1 200 ? -15.578 4.32 20.891 1 98.75 200 ASP A N 1
ATOM 1542 C CA . ASP A 1 200 ? -16.312 3.131 20.484 1 98.75 200 ASP A CA 1
ATOM 1543 C C . ASP A 1 200 ? -15.383 2.084 19.891 1 98.75 200 ASP A C 1
ATOM 1545 O O . ASP A 1 200 ? -15.547 0.886 20.125 1 98.75 200 ASP A O 1
ATOM 1549 N N . ILE A 1 201 ? -14.422 2.529 19.141 1 98.88 201 ILE A N 1
ATOM 1550 C CA . ILE A 1 201 ? -13.445 1.635 18.516 1 98.88 201 ILE A CA 1
ATOM 1551 C C . ILE A 1 201 ? -12.586 0.984 19.609 1 98.88 201 ILE A C 1
ATOM 1553 O O . ILE A 1 201 ? -12.438 -0.24 19.641 1 98.88 201 ILE A O 1
ATOM 1557 N N . LEU A 1 202 ? -12.062 1.861 20.484 1 98.88 202 LEU A N 1
ATOM 1558 C CA . LEU A 1 202 ? -11.195 1.38 21.547 1 98.88 202 LEU A CA 1
ATOM 1559 C C . LEU A 1 202 ? -11.922 0.387 22.438 1 98.88 202 LEU A C 1
ATOM 1561 O O . LEU A 1 202 ? -11.383 -0.668 22.781 1 98.88 202 LEU A O 1
ATOM 1565 N N . ASP A 1 203 ? -13.141 0.703 22.781 1 98.81 203 ASP A N 1
ATOM 1566 C CA . ASP A 1 203 ? -13.938 -0.161 23.656 1 98.81 203 ASP A CA 1
ATOM 1567 C C . ASP A 1 203 ? -14.148 -1.533 23.016 1 98.81 203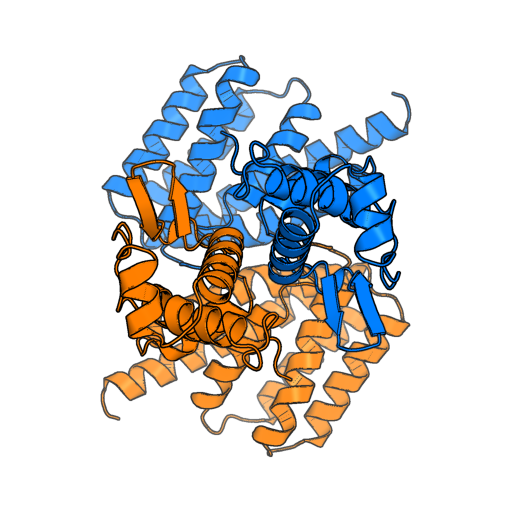 ASP A C 1
ATOM 1569 O O . ASP A 1 203 ? -14.023 -2.561 23.688 1 98.81 203 ASP A O 1
ATOM 1573 N N . ALA A 1 204 ? -14.453 -1.521 21.75 1 98.88 204 ALA A N 1
ATOM 1574 C CA . ALA A 1 204 ? -14.656 -2.779 21.031 1 98.88 204 ALA A CA 1
ATOM 1575 C C . ALA A 1 204 ? -13.375 -3.605 21 1 98.88 204 ALA A C 1
ATOM 1577 O O . ALA A 1 204 ? -13.414 -4.828 21.156 1 98.88 204 ALA A O 1
ATOM 1578 N N . ILE A 1 205 ? -12.203 -2.959 20.828 1 98.88 205 ILE A N 1
ATOM 1579 C CA . ILE A 1 205 ? -10.914 -3.646 20.781 1 98.88 205 ILE A CA 1
ATOM 1580 C C . ILE A 1 205 ? -10.602 -4.227 22.156 1 98.88 205 ILE A C 1
ATOM 1582 O O . ILE A 1 205 ? -10.156 -5.371 22.266 1 98.88 205 ILE A O 1
ATOM 1586 N N . LYS A 1 206 ? -10.922 -3.533 23.219 1 98.69 206 LYS A N 1
ATOM 1587 C CA . LYS A 1 206 ? -10.625 -3.945 24.594 1 98.69 206 LYS A CA 1
ATOM 1588 C C . LYS A 1 206 ? -11.406 -5.199 24.969 1 98.69 206 LYS A C 1
ATOM 1590 O O . LYS A 1 206 ? -10.898 -6.047 25.719 1 98.69 206 LYS A O 1
ATOM 1595 N N . VAL A 1 207 ? -12.625 -5.348 24.453 1 98.38 207 VAL A N 1
ATOM 1596 C CA . VAL A 1 207 ? -13.445 -6.492 24.828 1 98.38 20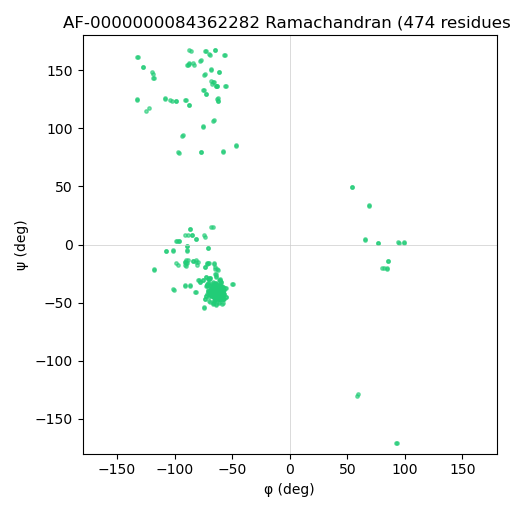7 VAL A CA 1
ATOM 1597 C C . VAL A 1 207 ? -13.352 -7.57 23.75 1 98.38 207 VAL A C 1
ATOM 1599 O O . VAL A 1 207 ? -14.156 -8.508 23.734 1 98.38 207 VAL A O 1
ATOM 1602 N N . HIS A 1 208 ? -12.555 -7.355 22.734 1 98.38 208 HIS A N 1
ATOM 1603 C CA . HIS A 1 208 ? -12.211 -8.328 21.703 1 98.38 208 HIS A CA 1
ATOM 1604 C C . HIS A 1 208 ? -13.414 -8.641 20.828 1 98.38 208 HIS A C 1
ATOM 1606 O O . HIS A 1 208 ? -13.625 -9.797 20.438 1 98.38 208 HIS A O 1
ATOM 1612 N N . ASP A 1 209 ? -14.211 -7.637 20.641 1 98.62 209 ASP A N 1
ATOM 1613 C CA . ASP A 1 209 ? -15.344 -7.758 19.734 1 98.62 209 ASP A CA 1
ATOM 1614 C C . ASP A 1 209 ? -14.969 -7.277 18.328 1 98.62 209 ASP A C 1
ATOM 1616 O O . ASP A 1 209 ? -15.125 -6.098 18 1 98.62 209 ASP A O 1
ATOM 1620 N N . SER A 1 210 ? -14.562 -8.227 17.516 1 98.38 210 SER A N 1
ATOM 1621 C CA . SER A 1 210 ? -14.023 -7.926 16.203 1 98.38 210 SER A CA 1
ATOM 1622 C C . SER A 1 210 ? -15.07 -7.254 15.312 1 98.38 210 SER A C 1
ATOM 1624 O O . SER A 1 210 ? -14.773 -6.281 14.617 1 98.38 210 SER A O 1
ATOM 1626 N N . ARG A 1 211 ? -16.25 -7.75 15.359 1 97.81 211 ARG A N 1
ATOM 1627 C CA . ARG A 1 211 ? -17.312 -7.195 14.523 1 97.81 211 ARG A CA 1
ATOM 1628 C C . ARG A 1 211 ? -17.641 -5.77 14.945 1 97.81 211 ARG A C 1
ATOM 1630 O O . ARG A 1 211 ? -17.812 -4.891 14.094 1 97.81 211 ARG A O 1
ATOM 1637 N N . ALA A 1 212 ? -17.734 -5.523 16.203 1 98.75 212 ALA A N 1
ATOM 1638 C CA . ALA A 1 212 ? -18.031 -4.188 16.719 1 98.75 212 ALA A CA 1
ATOM 1639 C C . ALA A 1 212 ? -16.906 -3.215 16.391 1 98.75 212 ALA A C 1
ATOM 1641 O O . ALA A 1 212 ? -17.156 -2.045 16.094 1 98.75 212 ALA A O 1
ATOM 1642 N N . ALA A 1 213 ? -15.641 -3.678 16.484 1 98.88 213 ALA A N 1
ATOM 1643 C CA . ALA A 1 213 ? -14.492 -2.826 16.172 1 98.88 213 ALA A CA 1
ATOM 1644 C C . ALA A 1 213 ? -14.508 -2.408 14.703 1 98.88 213 ALA A C 1
ATOM 1646 O O . ALA A 1 213 ? -14.281 -1.239 14.383 1 98.88 213 ALA A O 1
ATOM 1647 N N . TRP A 1 214 ? -14.812 -3.363 13.859 1 98.31 214 TRP A N 1
ATOM 1648 C CA . TRP A 1 214 ? -14.93 -3.068 12.438 1 98.31 214 TRP A CA 1
ATOM 1649 C C . TRP A 1 214 ? -15.992 -2 12.188 1 98.31 214 TRP A C 1
ATOM 1651 O O . TRP A 1 214 ? -15.719 -0.99 11.531 1 98.31 214 TRP A O 1
ATOM 1661 N N . LYS A 1 215 ? -17.172 -2.221 12.742 1 98.25 215 LYS A N 1
ATOM 1662 C CA . LYS A 1 215 ? -18.297 -1.321 12.523 1 98.25 215 LYS A CA 1
ATOM 1663 C C . LYS A 1 215 ? -18 0.076 13.062 1 98.25 215 LYS A C 1
ATOM 1665 O O . LYS A 1 215 ? -18.344 1.076 12.422 1 98.25 215 LYS A O 1
ATOM 1670 N N . ALA A 1 216 ? -17.391 0.123 14.227 1 98.75 216 ALA A N 1
ATOM 1671 C CA . ALA A 1 216 ? -17.078 1.41 14.844 1 98.75 216 ALA A CA 1
ATOM 1672 C C . ALA A 1 216 ? -16.094 2.205 13.992 1 98.75 216 ALA A C 1
ATOM 1674 O O . ALA A 1 216 ? -16.281 3.402 13.766 1 98.75 216 ALA A O 1
ATOM 1675 N N . MET A 1 217 ? -15.102 1.552 13.484 1 98.62 217 MET A N 1
ATOM 1676 C CA . MET A 1 217 ? -14.125 2.23 12.641 1 98.62 217 MET A CA 1
ATOM 1677 C C . MET A 1 217 ? -14.75 2.662 11.32 1 98.62 217 MET A C 1
ATOM 1679 O O . MET A 1 217 ? -14.5 3.77 10.836 1 98.62 217 MET A O 1
ATOM 1683 N N . PHE A 1 218 ? -15.547 1.834 10.781 1 97.19 218 PHE A N 1
ATOM 1684 C CA . PHE A 1 218 ? -16.219 2.195 9.539 1 97.19 218 PHE A CA 1
ATOM 1685 C C . PHE A 1 218 ? -17.109 3.418 9.742 1 97.19 218 PHE A C 1
ATOM 1687 O O . PHE A 1 218 ? -17.125 4.324 8.906 1 97.19 218 PHE A O 1
ATOM 1694 N N . THR A 1 219 ? -17.828 3.418 10.836 1 97.62 219 THR A N 1
ATOM 1695 C CA . THR A 1 219 ? -18.719 4.539 11.148 1 97.62 219 THR A CA 1
ATOM 1696 C C . THR A 1 219 ? -17.922 5.832 11.273 1 97.62 219 THR A C 1
ATOM 1698 O O . THR A 1 219 ? -18.312 6.867 10.734 1 97.62 219 THR A O 1
ATOM 1701 N N . LEU A 1 220 ? -16.797 5.801 11.961 1 96.88 220 LEU A N 1
ATOM 1702 C CA . LEU A 1 220 ? -15.93 6.969 12.102 1 96.88 220 LEU A CA 1
ATOM 1703 C C . LEU A 1 220 ? -15.484 7.484 10.734 1 96.88 220 LEU A C 1
ATOM 1705 O O . LEU A 1 220 ? -15.594 8.68 10.453 1 96.88 220 LEU A O 1
ATOM 1709 N N . LEU A 1 221 ? -15.047 6.582 9.875 1 95.62 221 LEU A N 1
ATOM 1710 C CA . LEU A 1 221 ? -14.484 6.988 8.594 1 95.62 221 LEU A CA 1
ATOM 1711 C C . LEU A 1 221 ? -15.586 7.422 7.633 1 95.62 221 LEU A C 1
ATOM 1713 O O . LEU A 1 221 ? -15.367 8.273 6.77 1 95.62 221 LEU A O 1
ATOM 1717 N N . ASP A 1 222 ? -16.734 6.797 7.82 1 94.31 222 ASP A N 1
ATOM 1718 C CA . ASP A 1 222 ? -17.875 7.238 7.023 1 94.31 222 ASP A CA 1
ATOM 1719 C C . ASP A 1 222 ? -18.25 8.688 7.34 1 94.31 222 ASP A C 1
ATOM 1721 O O . ASP A 1 222 ? -18.531 9.469 6.434 1 94.31 222 ASP A O 1
ATOM 1725 N N . ARG A 1 223 ? -18.219 9.023 8.594 1 91.94 223 ARG A N 1
ATOM 1726 C CA . ARG A 1 223 ? -18.453 10.406 9 1 91.94 223 ARG A CA 1
ATOM 1727 C C . ARG A 1 223 ? -17.375 11.336 8.461 1 91.94 223 ARG A C 1
ATOM 1729 O O . ARG A 1 223 ? -17.656 12.438 7.992 1 91.94 223 ARG A O 1
ATOM 1736 N N . THR A 1 224 ? -16.156 10.836 8.594 1 89.19 224 THR A N 1
ATOM 1737 C CA . THR A 1 224 ? -15.031 11.602 8.07 1 89.19 224 THR A CA 1
ATOM 1738 C C . THR A 1 224 ? -15.195 11.859 6.578 1 89.19 224 THR A C 1
ATOM 1740 O O . THR A 1 224 ? -14.938 12.969 6.102 1 89.19 224 THR A O 1
ATOM 1743 N N . PHE A 1 225 ? -15.641 10.883 5.906 1 87.56 225 PHE A N 1
ATOM 1744 C CA . PHE A 1 225 ? -15.859 11 4.469 1 87.56 225 PHE A CA 1
ATOM 1745 C C . PHE A 1 225 ? -16.891 12.07 4.168 1 87.56 225 PHE A C 1
ATOM 1747 O O . PHE A 1 225 ? -16.672 12.938 3.314 1 87.56 225 PHE A O 1
ATOM 1754 N N . GLU A 1 226 ? -17.953 12.062 4.855 1 88.31 226 GLU A N 1
ATOM 1755 C CA . GLU A 1 226 ? -19.031 13.023 4.648 1 88.31 226 GLU A CA 1
ATOM 1756 C C . GLU A 1 226 ? -18.578 14.445 4.945 1 88.31 226 GLU A C 1
ATOM 1758 O O . GLU A 1 226 ? -18.891 15.383 4.203 1 88.31 226 GLU A O 1
ATOM 1763 N N . TYR A 1 227 ? -17.844 14.531 5.969 1 85.38 227 TYR A N 1
ATOM 1764 C CA . TYR A 1 227 ? -17.328 15.836 6.352 1 85.38 227 TYR A CA 1
ATOM 1765 C C . TYR A 1 227 ? -16.391 16.391 5.281 1 85.38 227 TYR A C 1
ATOM 1767 O O . TYR A 1 227 ? -16.5 17.562 4.906 1 85.38 227 TYR A O 1
ATOM 1775 N N . ASN A 1 228 ? -15.484 15.578 4.82 1 86.25 228 ASN A N 1
ATOM 1776 C CA . ASN A 1 228 ? -14.516 16.016 3.824 1 86.25 228 ASN A CA 1
ATOM 1777 C C . ASN A 1 228 ? -15.195 16.406 2.514 1 86.25 228 ASN A C 1
ATOM 1779 O O . ASN A 1 228 ? -14.836 17.406 1.894 1 86.25 228 ASN A O 1
ATOM 1783 N N . LEU A 1 229 ? -16.188 15.625 2.189 1 84.62 229 LEU A N 1
ATOM 1784 C CA . LEU A 1 229 ? -16.922 15.922 0.96 1 84.62 229 LEU A CA 1
ATOM 1785 C C . LEU A 1 229 ? -17.656 17.25 1.069 1 84.62 229 LEU A C 1
ATOM 1787 O O . LEU A 1 229 ? -17.641 18.047 0.13 1 84.62 229 LEU A O 1
ATOM 1791 N N . ALA A 1 230 ? -18.266 17.484 2.168 1 86.06 230 ALA A N 1
ATOM 1792 C CA . ALA A 1 230 ? -18.984 18.734 2.393 1 86.06 230 ALA A CA 1
ATOM 1793 C C . ALA A 1 230 ? -18.047 19.922 2.363 1 86.06 230 ALA A C 1
ATOM 1795 O O . ALA A 1 230 ? -18.359 20.969 1.793 1 86.06 230 ALA A O 1
ATOM 1796 N N . ALA A 1 231 ? -16.938 19.719 2.955 1 84.19 231 ALA A N 1
ATOM 1797 C CA . ALA A 1 231 ? -15.953 20.797 3.012 1 84.19 231 ALA A CA 1
ATOM 1798 C C . ALA A 1 231 ? -15.422 21.125 1.621 1 84.19 231 ALA A C 1
ATOM 1800 O O . ALA A 1 231 ? -15.266 22.297 1.276 1 84.19 231 ALA A O 1
ATOM 1801 N N . ILE A 1 232 ? -15.172 20.156 0.873 1 82.62 232 ILE A N 1
ATOM 1802 C CA . ILE A 1 232 ? -14.633 20.344 -0.473 1 82.62 232 ILE A CA 1
ATOM 1803 C C . ILE A 1 232 ? -15.672 21.016 -1.361 1 82.62 232 ILE A C 1
ATOM 1805 O O . ILE A 1 232 ? -15.344 21.891 -2.154 1 82.62 232 ILE A O 1
ATOM 1809 N N . THR A 1 233 ? -16.906 20.547 -1.195 1 82.88 233 THR A N 1
ATOM 1810 C CA . THR A 1 233 ? -17.984 21.141 -1.964 1 82.88 233 THR A CA 1
ATOM 1811 C C . THR A 1 233 ? -18.141 22.625 -1.626 1 82.88 233 THR A C 1
ATOM 1813 O O . THR A 1 233 ? -18.375 23.453 -2.516 1 82.88 233 THR A O 1
ATOM 1816 N N . LYS A 1 234 ? -17.969 22.969 -0.4 1 82 234 LYS A N 1
ATOM 1817 C CA . LYS A 1 234 ? -18.047 24.359 0.037 1 82 234 LYS A CA 1
ATOM 1818 C C . LYS A 1 234 ? -16.906 25.172 -0.555 1 82 234 LYS A C 1
ATOM 1820 O O . LYS A 1 234 ? -17.109 26.328 -0.95 1 82 234 LYS A O 1
ATOM 1825 N N . MET A 1 235 ? -15.828 24.625 -0.61 1 77.69 235 MET A N 1
ATOM 1826 C CA . MET A 1 235 ? -14.656 25.312 -1.17 1 77.69 235 MET A CA 1
ATOM 1827 C C . MET A 1 235 ? -14.844 25.562 -2.66 1 77.69 235 MET A C 1
ATOM 1829 O O . MET A 1 235 ? -14.414 26.609 -3.172 1 77.69 235 MET A O 1
ATOM 1833 N N . GLN A 1 236 ? -15.367 24.562 -3.32 1 75.5 236 GLN A N 1
ATOM 1834 C CA . GLN A 1 236 ? -15.586 24.719 -4.754 1 75.5 236 GLN A CA 1
ATOM 1835 C C . GLN A 1 236 ? -16.641 25.766 -5.039 1 75.5 236 GLN A C 1
ATOM 1837 O O . GLN A 1 236 ? -16.578 26.453 -6.059 1 75.5 236 GLN A O 1
ATOM 1842 N N . LYS A 1 237 ? -17.641 25.938 -4.176 1 72.94 237 LYS A N 1
ATOM 1843 C CA . LYS A 1 237 ? -18.719 26.891 -4.383 1 72.94 237 LYS A CA 1
ATOM 1844 C C . LYS A 1 237 ? -18.328 28.281 -3.893 1 72.94 237 LYS A C 1
ATOM 1846 O O . LYS A 1 237 ? -19.016 29.266 -4.188 1 72.94 237 LYS A O 1
ATOM 1851 N N . GLY A 1 238 ? -17.188 28.469 -3.551 1 64.69 238 GLY A N 1
ATOM 1852 C CA . GLY A 1 238 ? -16.828 29.781 -3.047 1 64.69 238 GLY A CA 1
ATOM 1853 C C . GLY A 1 238 ? -17.516 30.125 -1.744 1 64.69 238 GLY A C 1
ATOM 1854 O O . GLY A 1 238 ? -17.672 31.312 -1.421 1 64.69 238 GLY A O 1
ATOM 1855 N N . THR A 1 239 ? -18.328 29.203 -1.075 1 50.81 239 THR A N 1
ATOM 1856 C CA . THR A 1 239 ? -19.016 29.594 0.156 1 50.81 239 THR A CA 1
ATOM 1857 C C . THR A 1 239 ? -18.219 29.125 1.378 1 50.81 239 THR A C 1
ATOM 1859 O O . THR A 1 239 ? -17.484 28.141 1.308 1 50.81 239 THR A O 1
ATOM 1862 N N . MET B 1 1 ? 4.781 -12.141 -15.836 1 35.66 1 MET B N 1
ATOM 1863 C CA . MET B 1 1 ? 5.441 -10.859 -16.094 1 35.66 1 MET B CA 1
ATOM 1864 C C . MET B 1 1 ? 6.156 -10.352 -14.852 1 35.66 1 MET B C 1
ATOM 1866 O O . MET B 1 1 ? 5.664 -10.523 -13.734 1 35.66 1 MET B O 1
ATOM 1870 N N . ASP B 1 2 ? 7.469 -10.312 -15.016 1 46.09 2 ASP B N 1
ATOM 1871 C CA . ASP B 1 2 ? 8.367 -9.961 -13.922 1 46.09 2 ASP B CA 1
ATOM 1872 C C . ASP B 1 2 ? 8.039 -8.578 -13.367 1 46.09 2 ASP B C 1
ATOM 1874 O O . ASP B 1 2 ? 8.297 -7.562 -14.016 1 46.09 2 ASP B O 1
ATOM 1878 N N . GLN B 1 3 ? 6.996 -8.508 -12.523 1 52.16 3 GLN B N 1
ATOM 1879 C CA . GLN B 1 3 ? 6.492 -7.234 -12.016 1 52.16 3 GLN B CA 1
ATOM 1880 C C . GLN B 1 3 ? 7.516 -6.566 -11.102 1 52.16 3 GLN B C 1
ATOM 1882 O O . GLN B 1 3 ? 7.215 -5.551 -10.469 1 52.16 3 GLN B O 1
ATOM 1887 N N . ARG B 1 4 ? 8.719 -7.113 -11.219 1 57.97 4 ARG B N 1
ATOM 1888 C CA . ARG B 1 4 ? 9.773 -6.523 -10.398 1 57.97 4 ARG B CA 1
ATOM 1889 C C . ARG B 1 4 ? 10.227 -5.184 -10.977 1 57.97 4 ARG B C 1
ATOM 1891 O O . ARG B 1 4 ? 10.312 -5.027 -12.195 1 57.97 4 ARG B O 1
ATOM 1898 N N . THR B 1 5 ? 10.305 -4.27 -10.094 1 60.78 5 THR B N 1
ATOM 1899 C CA . THR B 1 5 ? 10.641 -2.922 -10.539 1 60.78 5 THR B CA 1
ATOM 1900 C C . THR B 1 5 ? 12.148 -2.773 -10.734 1 60.78 5 THR B C 1
ATOM 1902 O O . THR B 1 5 ? 12.602 -1.907 -11.484 1 60.78 5 THR B O 1
ATOM 1905 N N . TYR B 1 6 ? 12.844 -3.844 -10.117 1 65.44 6 TYR B N 1
ATOM 1906 C CA . TYR B 1 6 ? 14.289 -3.641 -10.203 1 65.44 6 TYR B CA 1
ATOM 1907 C C . TYR B 1 6 ? 14.969 -4.84 -10.852 1 65.44 6 TYR B C 1
ATOM 1909 O O . TYR B 1 6 ? 14.852 -5.965 -10.367 1 65.44 6 TYR B O 1
ATOM 1917 N N . SER B 1 7 ? 15.547 -4.652 -12 1 66.12 7 SER B N 1
ATOM 1918 C CA . SER B 1 7 ? 16.141 -5.703 -12.812 1 66.12 7 SER B CA 1
ATOM 1919 C C . SER B 1 7 ? 17.375 -6.301 -12.133 1 66.12 7 SER B C 1
ATOM 1921 O O . SER B 1 7 ? 18.141 -5.586 -11.484 1 66.12 7 SER B O 1
ATOM 1923 N N . THR B 1 8 ? 17.562 -7.566 -12.156 1 70 8 THR B N 1
ATOM 1924 C CA . THR B 1 8 ? 18.719 -8.258 -11.586 1 70 8 THR B CA 1
ATOM 1925 C C . THR B 1 8 ? 19.859 -8.352 -12.602 1 70 8 THR B C 1
ATOM 1927 O O . THR B 1 8 ? 20.891 -8.977 -12.328 1 70 8 THR B O 1
ATOM 1930 N N . ARG B 1 9 ? 19.688 -7.688 -13.672 1 70.31 9 ARG B N 1
ATOM 1931 C CA . ARG B 1 9 ? 20.672 -7.844 -14.727 1 70.31 9 ARG B CA 1
ATOM 1932 C C . ARG B 1 9 ? 21.938 -7.039 -14.414 1 70.31 9 ARG B C 1
ATOM 1934 O O . ARG B 1 9 ? 23.047 -7.48 -14.711 1 70.31 9 ARG B O 1
ATOM 1941 N N . SER B 1 10 ? 21.797 -5.965 -13.766 1 77.38 10 SER B N 1
ATOM 1942 C CA . SER B 1 10 ? 22.938 -5.133 -13.406 1 77.38 10 SER B CA 1
ATOM 1943 C C . SER B 1 10 ? 23.547 -5.57 -12.078 1 77.38 10 SER B C 1
ATOM 1945 O O . SER B 1 10 ? 22.891 -6.246 -11.281 1 77.38 10 SER B O 1
ATOM 1947 N N . LEU B 1 11 ? 24.812 -5.258 -11.922 1 81.44 11 LEU B N 1
ATOM 1948 C CA . LEU B 1 11 ? 25.5 -5.574 -10.672 1 81.44 11 LEU B CA 1
ATOM 1949 C C . LEU B 1 11 ? 24.766 -4.977 -9.477 1 81.44 11 LEU B C 1
ATOM 1951 O O . LEU B 1 11 ? 24.641 -5.621 -8.438 1 81.44 11 LEU B O 1
ATOM 1955 N N . HIS B 1 12 ? 24.234 -3.789 -9.656 1 84.19 12 HIS B N 1
ATOM 1956 C CA . HIS B 1 12 ? 23.484 -3.191 -8.555 1 84.19 12 HIS B CA 1
ATOM 1957 C C . HIS B 1 12 ? 22.156 -3.9 -8.344 1 84.19 12 HIS B C 1
ATOM 1959 O O . HIS B 1 12 ? 21.688 -4.043 -7.211 1 84.19 12 HIS B O 1
ATOM 1965 N N . GLY B 1 13 ? 21.562 -4.355 -9.438 1 86.75 13 GLY B N 1
ATOM 1966 C CA . GLY B 1 13 ? 20.344 -5.145 -9.312 1 86.75 13 GLY B CA 1
ATOM 1967 C C . GLY B 1 13 ? 20.547 -6.43 -8.539 1 86.75 13 GLY B C 1
ATOM 1968 O O . GLY B 1 13 ? 19.703 -6.809 -7.727 1 86.75 13 GLY B O 1
ATOM 1969 N N . GLN B 1 14 ? 21.688 -7.027 -8.766 1 87.62 14 GLN B N 1
ATOM 1970 C CA . GLN B 1 14 ? 22.016 -8.242 -8.031 1 87.62 14 GLN B CA 1
ATOM 1971 C C . GLN B 1 14 ? 22.172 -7.961 -6.539 1 87.62 14 GLN B C 1
ATOM 1973 O O . GLN B 1 14 ? 21.703 -8.734 -5.703 1 87.62 14 GLN B O 1
ATOM 1978 N N . VAL B 1 15 ? 22.797 -6.891 -6.254 1 89.62 15 VAL B N 1
ATOM 1979 C CA . VAL B 1 15 ? 22.969 -6.484 -4.863 1 89.62 15 VAL B CA 1
ATOM 1980 C C . VAL B 1 15 ? 21.609 -6.246 -4.219 1 89.62 15 VAL B C 1
ATOM 1982 O O . VAL B 1 15 ? 21.344 -6.734 -3.119 1 89.62 15 VAL B O 1
ATOM 1985 N N . VAL B 1 16 ? 20.75 -5.551 -4.941 1 92.12 16 VAL B N 1
ATOM 1986 C CA . VAL B 1 16 ? 19.422 -5.227 -4.434 1 92.12 16 VAL B CA 1
ATOM 1987 C C . VAL B 1 16 ? 18.656 -6.512 -4.145 1 92.12 16 VAL B C 1
ATOM 1989 O O . VAL B 1 16 ? 18.094 -6.676 -3.057 1 92.12 16 VAL B O 1
ATOM 1992 N N . HIS B 1 17 ? 18.703 -7.391 -5.062 1 91.38 17 HIS B N 1
ATOM 1993 C CA . HIS B 1 17 ? 17.922 -8.609 -4.918 1 91.38 17 HIS B CA 1
ATOM 1994 C C . HIS B 1 17 ? 18.484 -9.5 -3.816 1 91.38 17 HIS B C 1
ATOM 1996 O O . HIS B 1 17 ? 17.75 -9.977 -2.957 1 91.38 17 HIS B O 1
ATOM 2002 N N . GLU B 1 18 ? 19.766 -9.672 -3.783 1 90.88 18 GLU B N 1
ATOM 2003 C CA . GLU B 1 18 ? 20.375 -10.57 -2.801 1 90.88 18 GLU B CA 1
ATOM 2004 C C . GLU B 1 18 ? 20.266 -9.992 -1.392 1 90.88 18 GLU B C 1
ATOM 2006 O O . GLU B 1 18 ? 19.812 -10.68 -0.469 1 90.88 18 GLU B O 1
ATOM 2011 N N . LEU B 1 19 ? 20.625 -8.797 -1.221 1 93.12 19 LEU B N 1
ATOM 2012 C CA . LEU B 1 19 ? 20.562 -8.156 0.088 1 93.12 19 LEU B CA 1
ATOM 2013 C C . LEU B 1 19 ? 19.125 -7.965 0.541 1 93.12 19 LEU B C 1
ATOM 2015 O O . LEU B 1 19 ? 18.797 -8.227 1.701 1 93.12 19 LEU B O 1
ATOM 2019 N N . GLY B 1 20 ? 18.297 -7.535 -0.378 1 94.62 20 GLY B N 1
ATOM 2020 C CA . GLY B 1 20 ? 16.875 -7.391 -0.072 1 94.62 20 GLY B CA 1
ATOM 2021 C C . GLY B 1 20 ? 16.234 -8.68 0.409 1 94.62 20 GLY B C 1
ATOM 2022 O O . GLY B 1 20 ? 15.547 -8.688 1.432 1 94.62 20 GLY B O 1
ATOM 2023 N N . LYS B 1 21 ? 16.531 -9.688 -0.314 1 92.94 21 LYS B N 1
ATOM 2024 C CA . LYS B 1 21 ? 16 -10.992 0.058 1 92.94 21 LYS B CA 1
ATOM 2025 C C . LYS B 1 21 ? 16.484 -11.414 1.444 1 92.94 21 LYS B C 1
ATOM 2027 O O . LYS B 1 21 ? 15.695 -11.859 2.277 1 92.94 21 LYS B O 1
ATOM 2032 N N . ARG B 1 22 ? 17.719 -11.234 1.756 1 93.31 22 ARG B N 1
ATOM 2033 C CA . ARG B 1 22 ? 18.297 -11.633 3.039 1 93.31 22 ARG B CA 1
ATOM 2034 C C . ARG B 1 22 ? 17.656 -10.844 4.184 1 93.31 22 ARG B C 1
ATOM 2036 O O . ARG B 1 22 ? 17.469 -11.375 5.277 1 93.31 22 ARG B O 1
ATOM 2043 N N . ILE B 1 23 ? 17.328 -9.633 3.904 1 95.44 23 ILE B N 1
ATOM 2044 C CA . ILE B 1 23 ? 16.688 -8.797 4.914 1 95.44 23 ILE B CA 1
ATOM 2045 C C . ILE B 1 23 ? 15.242 -9.242 5.121 1 95.44 23 ILE B C 1
ATOM 2047 O O . ILE B 1 23 ? 14.82 -9.484 6.25 1 95.44 23 ILE B O 1
ATOM 2051 N N . VAL B 1 24 ? 14.539 -9.445 4.055 1 93.31 24 VAL B N 1
ATOM 2052 C CA . VAL B 1 24 ? 13.102 -9.711 4.109 1 93.31 24 VAL B CA 1
ATOM 2053 C C . VAL B 1 24 ? 12.859 -11.109 4.684 1 93.31 24 VAL B C 1
ATOM 2055 O O . VAL B 1 24 ? 11.891 -11.328 5.414 1 93.31 24 VAL B O 1
ATOM 2058 N N . THR B 1 25 ? 13.789 -12.023 4.398 1 90.88 25 THR B N 1
ATOM 2059 C CA . THR B 1 25 ? 13.625 -13.398 4.875 1 90.88 25 THR B CA 1
ATOM 2060 C C . THR B 1 25 ? 14.133 -13.531 6.305 1 90.88 25 THR B C 1
ATOM 2062 O O . THR B 1 25 ? 13.906 -14.555 6.953 1 90.88 25 THR B O 1
ATOM 2065 N N . GLY B 1 26 ? 14.883 -12.547 6.797 1 90.81 26 GLY B N 1
ATOM 2066 C CA . GLY B 1 26 ? 15.32 -12.539 8.188 1 90.81 26 GLY B CA 1
ATOM 2067 C C . GLY B 1 26 ? 16.734 -13.031 8.367 1 90.81 26 GLY B C 1
ATOM 2068 O O . GLY B 1 26 ? 17.234 -13.148 9.492 1 90.81 26 GLY B O 1
ATOM 2069 N N . ASP B 1 27 ? 17.391 -13.367 7.281 1 92.25 27 ASP B N 1
ATOM 2070 C CA . ASP B 1 27 ? 18.797 -13.734 7.383 1 92.25 27 ASP B CA 1
ATOM 2071 C C . ASP B 1 27 ? 19.625 -12.586 7.961 1 92.25 27 ASP B C 1
ATOM 2073 O O . ASP B 1 27 ? 20.641 -12.82 8.625 1 92.25 27 ASP B O 1
ATOM 2077 N N . ILE B 1 28 ? 19.281 -11.367 7.648 1 94.5 28 ILE B N 1
ATOM 2078 C CA . ILE B 1 28 ? 19.766 -10.156 8.312 1 94.5 28 ILE B CA 1
ATOM 2079 C C . ILE B 1 28 ? 18.641 -9.539 9.141 1 94.5 28 ILE B C 1
ATOM 2081 O O . ILE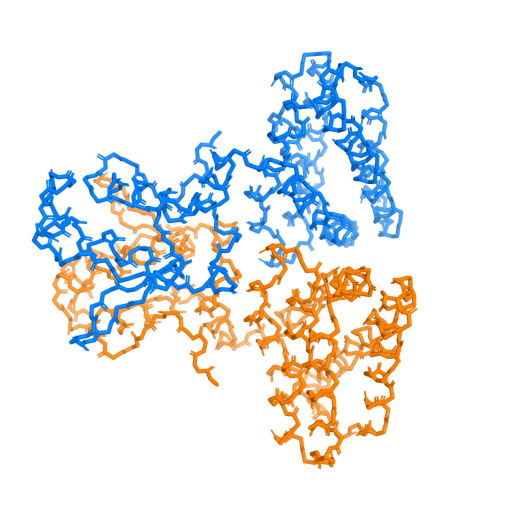 B 1 28 ? 17.562 -9.234 8.617 1 94.5 28 ILE B O 1
ATOM 2085 N N . SER B 1 29 ? 18.859 -9.312 10.375 1 95.25 29 SER B N 1
ATOM 2086 C CA . SER B 1 29 ? 17.797 -8.984 11.312 1 95.25 29 SER B CA 1
ATOM 2087 C C . SER B 1 29 ? 17.469 -7.5 11.273 1 95.25 29 SER B C 1
ATOM 2089 O O . SER B 1 29 ? 18.328 -6.672 10.961 1 95.25 29 SER B O 1
ATOM 2091 N N . GLU B 1 30 ? 16.25 -7.238 11.68 1 94.25 30 GLU B N 1
ATOM 2092 C CA . GLU B 1 30 ? 15.875 -5.848 11.93 1 94.25 30 GLU B CA 1
ATOM 2093 C C . GLU B 1 30 ? 16.812 -5.195 12.938 1 94.25 30 GLU B C 1
ATOM 2095 O O . GLU B 1 30 ? 17.203 -5.82 13.922 1 94.25 30 GLU B O 1
ATOM 2100 N N . GLY B 1 31 ? 17.188 -3.984 12.633 1 94.75 31 GLY B N 1
ATOM 2101 C CA . GLY B 1 31 ? 18.031 -3.244 13.547 1 94.75 31 GLY B CA 1
ATOM 2102 C C . GLY B 1 31 ? 19.516 -3.547 13.367 1 94.75 31 GLY B C 1
ATOM 2103 O O . GLY B 1 31 ? 20.375 -2.822 13.883 1 94.75 31 GLY B O 1
ATOM 2104 N N . GLU B 1 32 ? 19.828 -4.574 12.664 1 95.5 32 GLU B N 1
ATOM 2105 C CA . GLU B 1 32 ? 21.219 -4.957 12.445 1 95.5 32 GLU B CA 1
ATOM 2106 C C . GLU B 1 32 ? 21.953 -3.912 11.609 1 95.5 32 GLU B C 1
ATOM 2108 O O . GLU B 1 32 ? 21.406 -3.383 10.641 1 95.5 32 GLU B O 1
ATOM 2113 N N . ILE B 1 33 ? 23.172 -3.68 12.023 1 95.19 33 ILE B N 1
ATOM 2114 C CA . ILE B 1 33 ? 24.031 -2.787 11.266 1 95.19 33 ILE B CA 1
ATOM 2115 C C . ILE B 1 33 ? 24.828 -3.588 10.234 1 95.19 33 ILE B C 1
ATOM 2117 O O . ILE B 1 33 ? 25.5 -4.566 10.578 1 95.19 33 ILE B O 1
ATOM 2121 N N . LEU B 1 34 ? 24.703 -3.195 9 1 94.62 34 LEU B N 1
ATOM 2122 C CA . LEU B 1 34 ? 25.422 -3.887 7.945 1 94.62 34 LEU B CA 1
ATOM 2123 C C . LEU B 1 34 ? 26.922 -3.645 8.062 1 94.62 34 LEU B C 1
ATOM 2125 O O . LEU B 1 34 ? 27.359 -2.594 8.547 1 94.62 34 LEU B O 1
ATOM 2129 N N . PRO B 1 35 ? 27.719 -4.641 7.594 1 90.44 35 PRO B N 1
ATOM 2130 C CA . PRO B 1 35 ? 29.156 -4.387 7.52 1 90.44 35 PRO B CA 1
ATOM 2131 C C . PRO B 1 35 ? 29.5 -3.172 6.66 1 90.44 35 PRO B C 1
ATOM 2133 O O . PRO B 1 35 ? 28.641 -2.676 5.918 1 90.44 35 PRO B O 1
ATOM 2136 N N . ASN B 1 36 ? 30.672 -2.719 6.828 1 87.75 36 ASN B N 1
ATOM 2137 C CA . ASN B 1 36 ? 31.062 -1.557 6.043 1 87.75 36 ASN B CA 1
ATOM 2138 C C . ASN B 1 36 ? 31.109 -1.877 4.551 1 87.75 36 ASN B C 1
ATOM 2140 O O . ASN B 1 36 ? 31.031 -3.043 4.16 1 87.75 36 ASN B O 1
ATOM 2144 N N . GLU B 1 37 ? 31.203 -0.832 3.746 1 86.88 37 GLU B N 1
ATOM 2145 C CA . GLU B 1 37 ? 31.047 -0.957 2.299 1 86.88 37 GLU B CA 1
ATOM 2146 C C . GLU B 1 37 ? 32.125 -1.873 1.714 1 86.88 37 GLU B C 1
ATOM 2148 O O . GLU B 1 37 ? 31.859 -2.627 0.776 1 86.88 37 GLU B O 1
ATOM 2153 N N . THR B 1 38 ? 33.312 -1.799 2.287 1 85.88 38 THR B N 1
ATOM 2154 C CA . THR B 1 38 ? 34.406 -2.635 1.803 1 85.88 38 THR B CA 1
ATOM 2155 C C . THR B 1 38 ? 34.094 -4.109 2.053 1 85.88 38 THR B C 1
ATOM 2157 O O . THR B 1 38 ? 34.219 -4.938 1.146 1 85.88 38 THR B O 1
ATOM 2160 N N . GLN B 1 39 ? 33.719 -4.48 3.217 1 88.75 39 GLN B N 1
ATOM 2161 C CA . GLN B 1 39 ? 33.406 -5.855 3.596 1 88.75 39 GLN B CA 1
ATOM 2162 C C . GLN B 1 39 ? 32.188 -6.379 2.822 1 88.75 39 GLN B C 1
ATOM 2164 O O . GLN B 1 39 ? 32.219 -7.508 2.33 1 88.75 39 GLN B O 1
ATOM 2169 N N . LEU B 1 40 ? 31.219 -5.559 2.695 1 85.94 40 LEU B N 1
ATOM 2170 C CA . LEU B 1 40 ? 30 -5.957 2.008 1 85.94 40 LEU B CA 1
ATOM 2171 C C . LEU B 1 40 ? 30.25 -6.133 0.514 1 85.94 40 LEU B C 1
ATOM 2173 O O . LEU B 1 40 ? 29.719 -7.07 -0.099 1 85.94 40 LEU B O 1
ATOM 2177 N N . GLY B 1 41 ? 30.969 -5.215 0.003 1 85.56 41 GLY B N 1
ATOM 2178 C CA . GLY B 1 41 ? 31.344 -5.332 -1.398 1 85.56 41 GLY B CA 1
ATOM 2179 C C . GLY B 1 41 ? 32.094 -6.609 -1.714 1 85.56 41 GLY B C 1
ATOM 2180 O O . GLY B 1 41 ? 31.828 -7.258 -2.729 1 85.56 41 GLY B O 1
ATOM 2181 N N . ALA B 1 42 ? 32.969 -6.98 -0.813 1 85.06 42 ALA B N 1
ATOM 2182 C CA . ALA B 1 42 ? 33.75 -8.203 -0.985 1 85.06 42 ALA B CA 1
ATOM 2183 C C . ALA B 1 42 ? 32.875 -9.438 -0.923 1 85.06 42 ALA B C 1
ATOM 2185 O O . ALA B 1 42 ? 33.062 -10.383 -1.698 1 85.06 42 ALA B O 1
ATOM 2186 N N . SER B 1 43 ? 31.938 -9.367 -0.088 1 83.25 43 SER B N 1
ATOM 2187 C CA . SER B 1 43 ? 31.047 -10.508 0.089 1 83.25 43 SER B CA 1
ATOM 2188 C C . SER B 1 43 ? 30.156 -10.719 -1.134 1 83.25 43 SER B C 1
ATOM 2190 O O . SER B 1 43 ? 29.781 -11.844 -1.448 1 83.25 43 SER B O 1
ATOM 2192 N N . PHE B 1 44 ? 29.875 -9.633 -1.825 1 82.88 44 PHE B N 1
ATOM 2193 C CA . PHE B 1 44 ? 29 -9.711 -2.992 1 82.88 44 PHE B CA 1
ATOM 2194 C C . PHE B 1 44 ? 29.828 -9.695 -4.277 1 82.88 44 PHE B C 1
ATOM 2196 O O . PHE B 1 44 ? 29.281 -9.891 -5.367 1 82.88 44 PHE B O 1
ATOM 2203 N N . ASP B 1 45 ? 31.078 -9.508 -4.133 1 85.94 45 ASP B N 1
ATOM 2204 C CA . ASP B 1 45 ? 31.984 -9.414 -5.273 1 85.94 45 ASP B CA 1
ATOM 2205 C C . ASP B 1 45 ? 31.516 -8.344 -6.254 1 85.94 45 ASP B C 1
ATOM 2207 O O . ASP B 1 45 ? 31.375 -8.602 -7.453 1 85.94 45 ASP B O 1
ATOM 2211 N N . VAL B 1 46 ? 31.219 -7.145 -5.711 1 86.88 46 VAL B N 1
ATOM 2212 C CA . VAL B 1 46 ? 30.766 -6.027 -6.531 1 86.88 46 VAL B CA 1
ATOM 2213 C C . VAL B 1 46 ? 31.547 -4.77 -6.164 1 86.88 46 VAL B C 1
ATOM 2215 O O . VAL B 1 46 ? 32.156 -4.703 -5.098 1 86.88 46 VAL B O 1
ATOM 2218 N N . SER B 1 47 ? 31.516 -3.82 -7.074 1 84 47 SER B N 1
ATOM 2219 C CA . SER B 1 47 ? 32.188 -2.541 -6.84 1 84 47 SER B CA 1
ATOM 2220 C C . SER B 1 47 ? 31.469 -1.742 -5.75 1 84 47 SER B C 1
ATOM 2222 O O . SER B 1 47 ? 30.312 -2.006 -5.434 1 84 47 SER B O 1
ATOM 2224 N N . ARG B 1 48 ? 32.188 -0.771 -5.238 1 84 48 ARG B N 1
ATOM 2225 C CA . ARG B 1 48 ? 31.609 0.135 -4.246 1 84 48 ARG B CA 1
ATOM 2226 C C . ARG B 1 48 ? 30.453 0.948 -4.84 1 84 48 ARG B C 1
ATOM 2228 O O . ARG B 1 48 ? 29.469 1.227 -4.16 1 84 48 ARG B O 1
ATOM 2235 N N . THR B 1 49 ? 30.641 1.238 -6.055 1 82.94 49 THR B N 1
ATOM 2236 C CA . THR B 1 49 ? 29.609 2.018 -6.727 1 82.94 49 THR B CA 1
ATOM 2237 C C . THR B 1 49 ? 28.312 1.223 -6.832 1 82.94 49 THR B C 1
ATOM 2239 O O . THR B 1 49 ? 27.234 1.725 -6.484 1 82.94 49 THR B O 1
ATOM 2242 N N . ALA B 1 50 ? 28.406 0.04 -7.254 1 85 50 ALA B N 1
ATOM 2243 C CA . ALA B 1 50 ? 27.234 -0.827 -7.379 1 85 50 ALA B CA 1
ATOM 2244 C C . ALA B 1 50 ? 26.578 -1.063 -6.02 1 85 50 ALA B C 1
ATOM 2246 O O . ALA B 1 50 ? 25.359 -1.081 -5.91 1 85 50 ALA B O 1
ATOM 2247 N N . LEU B 1 51 ? 27.391 -1.205 -5.039 1 88.5 51 LEU B N 1
ATOM 2248 C CA . LEU B 1 51 ? 26.875 -1.436 -3.691 1 88.5 51 LEU B CA 1
ATOM 2249 C C . LEU B 1 51 ? 26.125 -0.217 -3.178 1 88.5 51 LEU B C 1
ATOM 2251 O O . LEU B 1 51 ? 25.016 -0.346 -2.65 1 88.5 51 LEU B O 1
ATOM 2255 N N . ARG B 1 52 ? 26.625 0.9 -3.357 1 84 52 ARG B N 1
ATOM 2256 C CA . ARG B 1 52 ? 26 2.139 -2.906 1 84 52 ARG B CA 1
ATOM 2257 C C . ARG B 1 52 ? 24.672 2.365 -3.607 1 84 52 ARG B C 1
ATOM 2259 O O . ARG B 1 52 ? 23.703 2.791 -2.98 1 84 52 ARG B O 1
ATOM 2266 N N . GLU B 1 53 ? 24.688 2.029 -4.844 1 85.69 53 GLU B N 1
ATOM 2267 C CA . GLU B 1 53 ? 23.438 2.137 -5.594 1 85.69 53 GLU B CA 1
ATOM 2268 C C . GLU B 1 53 ? 22.375 1.183 -5.047 1 85.69 53 GLU B C 1
ATOM 2270 O O . GLU B 1 53 ? 21.219 1.554 -4.91 1 85.69 53 GLU B O 1
ATOM 2275 N N . GLY B 1 54 ? 22.812 0.035 -4.734 1 89.31 54 GLY B N 1
ATOM 2276 C CA . GLY B 1 54 ? 21.906 -0.941 -4.16 1 89.31 54 GLY B CA 1
ATOM 2277 C C . GLY B 1 54 ? 21.359 -0.527 -2.807 1 89.31 54 GLY B C 1
ATOM 2278 O O . GLY B 1 54 ? 20.172 -0.684 -2.537 1 89.31 54 GLY B O 1
ATOM 2279 N N . ILE B 1 55 ? 22.234 0.019 -2.039 1 89.31 55 ILE B N 1
ATOM 2280 C CA . ILE B 1 55 ? 21.859 0.478 -0.708 1 89.31 55 ILE B CA 1
ATOM 2281 C C . ILE B 1 55 ? 20.844 1.614 -0.824 1 89.31 55 ILE B C 1
ATOM 2283 O O . ILE B 1 55 ? 19.875 1.67 -0.063 1 89.31 55 ILE B O 1
ATOM 2287 N N . LYS B 1 56 ? 20.969 2.449 -1.771 1 88.12 56 LYS B N 1
ATOM 2288 C CA . LYS B 1 56 ? 20.031 3.551 -1.979 1 88.12 56 LYS B CA 1
ATOM 2289 C C . LYS B 1 56 ? 18.656 3.035 -2.371 1 88.12 56 LYS B C 1
ATOM 2291 O O . LYS B 1 56 ? 17.641 3.549 -1.899 1 88.12 56 LYS B O 1
ATOM 2296 N N . VAL B 1 57 ? 18.688 2.084 -3.213 1 90 57 VAL B N 1
ATOM 2297 C CA . VAL B 1 57 ? 17.422 1.491 -3.654 1 90 57 VAL B CA 1
ATOM 2298 C C . VAL B 1 57 ? 16.703 0.861 -2.465 1 90 57 VAL B C 1
ATOM 2300 O O . VAL B 1 57 ? 15.508 1.089 -2.262 1 90 57 VAL B O 1
ATOM 2303 N N . LEU B 1 58 ? 17.453 0.156 -1.66 1 93.25 58 LEU B N 1
ATOM 2304 C CA . LEU B 1 58 ? 16.859 -0.522 -0.514 1 93.25 58 LEU B CA 1
ATOM 2305 C C . LEU B 1 58 ? 16.422 0.484 0.549 1 93.25 58 LEU B C 1
ATOM 2307 O O . LEU B 1 58 ? 15.445 0.255 1.268 1 93.25 58 LEU B O 1
ATOM 2311 N N . THR B 1 59 ? 17.125 1.577 0.602 1 90.94 59 THR B N 1
ATOM 2312 C CA . THR B 1 59 ? 16.703 2.68 1.459 1 90.94 59 THR B CA 1
ATOM 2313 C C . THR B 1 59 ? 15.391 3.277 0.963 1 90.94 59 THR B C 1
ATOM 2315 O O . THR B 1 59 ? 14.477 3.533 1.754 1 90.94 59 THR B O 1
ATOM 2318 N N . ALA B 1 60 ? 15.273 3.414 -0.32 1 88.5 60 ALA B N 1
ATOM 2319 C CA . ALA B 1 60 ? 14.062 3.965 -0.928 1 88.5 60 ALA B CA 1
ATOM 2320 C C . ALA B 1 60 ? 12.859 3.061 -0.678 1 88.5 60 ALA B C 1
ATOM 2322 O O . ALA B 1 60 ? 11.727 3.537 -0.563 1 88.5 60 ALA B O 1
ATOM 2323 N N . LYS B 1 61 ? 13.117 1.834 -0.516 1 90.69 61 LYS B N 1
ATOM 2324 C CA . LYS B 1 61 ? 12.047 0.865 -0.286 1 90.69 61 LYS B CA 1
ATOM 2325 C C . LYS B 1 61 ? 11.75 0.72 1.203 1 90.69 61 LYS B C 1
ATOM 2327 O O . LYS B 1 61 ? 10.891 -0.073 1.594 1 90.69 61 LYS B O 1
ATOM 2332 N N . GLY B 1 62 ? 12.57 1.415 2.029 1 91.56 62 GLY B N 1
ATOM 2333 C CA . GLY B 1 62 ? 12.297 1.479 3.457 1 91.56 62 GLY B CA 1
ATOM 2334 C C . GLY B 1 62 ? 13.031 0.417 4.25 1 91.56 62 GLY B C 1
ATOM 2335 O O . GLY B 1 62 ? 12.883 0.333 5.473 1 91.56 62 GLY B O 1
ATOM 2336 N N . LEU B 1 63 ? 13.852 -0.393 3.609 1 94.5 63 LEU B N 1
ATOM 2337 C CA . LEU B 1 63 ? 14.492 -1.511 4.293 1 94.5 63 LEU B CA 1
ATOM 2338 C C . LEU B 1 63 ? 15.695 -1.035 5.102 1 94.5 63 LEU B C 1
ATOM 2340 O O . LEU B 1 63 ? 16.031 -1.634 6.125 1 94.5 63 LEU B O 1
ATOM 2344 N N . LEU B 1 64 ? 16.344 0.048 4.59 1 94.5 64 LEU B N 1
ATOM 2345 C CA . LEU B 1 64 ? 17.609 0.49 5.188 1 94.5 64 LEU B CA 1
ATOM 2346 C C . LEU B 1 64 ? 17.547 1.976 5.527 1 94.5 64 LEU B C 1
ATOM 2348 O O . LEU B 1 64 ? 16.75 2.721 4.953 1 94.5 64 LEU B O 1
ATOM 2352 N N . VAL B 1 65 ? 18.281 2.34 6.465 1 91.75 65 VAL B N 1
ATOM 2353 C CA . VAL B 1 65 ? 18.547 3.742 6.77 1 91.75 65 VAL B CA 1
ATOM 2354 C C . VAL B 1 65 ? 20.047 3.955 6.977 1 91.75 65 VAL B C 1
ATOM 2356 O O . VAL B 1 65 ? 20.688 3.188 7.691 1 91.75 65 VAL B O 1
ATOM 2359 N N . SER B 1 66 ? 20.578 4.898 6.191 1 87.06 66 SER B N 1
ATOM 2360 C CA . SER B 1 66 ? 22 5.227 6.316 1 87.06 66 SER B CA 1
ATOM 2361 C C . SER B 1 66 ? 22.203 6.523 7.094 1 87.06 66 SER B C 1
ATOM 2363 O O . SER B 1 66 ? 21.516 7.52 6.84 1 87.06 66 SER B O 1
ATOM 2365 N N . ARG B 1 67 ? 22.922 6.5 8.125 1 80.25 67 ARG B N 1
ATOM 2366 C CA . ARG B 1 67 ? 23.281 7.695 8.891 1 80.25 67 ARG B CA 1
ATOM 2367 C C . ARG B 1 67 ? 24.797 7.902 8.906 1 80.25 67 ARG B C 1
ATOM 2369 O O . ARG B 1 67 ? 25.562 6.938 8.953 1 80.25 67 ARG B O 1
ATOM 2376 N N . THR B 1 68 ? 25.094 9.133 8.93 1 77.75 68 THR B N 1
ATOM 2377 C CA . THR B 1 68 ? 26.516 9.492 8.992 1 77.75 68 THR B CA 1
ATOM 2378 C C . THR B 1 68 ? 27.141 8.969 10.281 1 77.75 68 THR B C 1
ATOM 2380 O O . THR B 1 68 ? 26.547 9.086 11.359 1 77.75 68 THR B O 1
ATOM 2383 N N . ARG B 1 69 ? 28.203 8.219 10.25 1 78.38 69 ARG B N 1
ATOM 2384 C CA . ARG B 1 69 ? 29.062 7.75 11.328 1 78.38 69 ARG B CA 1
ATOM 2385 C C . ARG B 1 69 ? 28.5 6.488 11.969 1 78.38 69 ARG B C 1
ATOM 2387 O O . ARG B 1 69 ? 29.188 5.801 12.719 1 78.38 69 ARG B O 1
ATOM 2394 N N . THR B 1 70 ? 27.156 6.207 11.812 1 82.31 70 THR B N 1
ATOM 2395 C CA . THR B 1 70 ? 26.594 5.035 12.469 1 82.31 70 THR B CA 1
ATOM 2396 C C . THR B 1 70 ? 26.516 3.857 11.5 1 82.31 70 THR B C 1
ATOM 2398 O O . THR B 1 70 ? 26.344 2.711 11.922 1 82.31 70 THR B O 1
ATOM 2401 N N . GLY B 1 71 ? 26.609 4.195 10.188 1 88.62 71 GLY B N 1
ATOM 2402 C CA . GLY B 1 71 ? 26.531 3.127 9.203 1 88.62 71 GLY B CA 1
ATOM 2403 C C . GLY B 1 71 ? 25.125 2.887 8.68 1 88.62 71 GLY B C 1
ATOM 2404 O O . GLY B 1 71 ? 24.25 3.723 8.859 1 88.62 71 GLY B O 1
ATOM 2405 N N . THR B 1 72 ? 24.938 1.787 7.91 1 93.06 72 THR B N 1
ATOM 2406 C CA . THR B 1 72 ? 23.656 1.406 7.32 1 93.06 72 THR B CA 1
ATOM 2407 C C . THR B 1 72 ? 22.969 0.343 8.164 1 93.06 72 THR B C 1
ATOM 2409 O O . THR B 1 72 ? 23.547 -0.701 8.461 1 93.06 72 THR B O 1
ATOM 2412 N N . ARG B 1 73 ? 21.734 0.631 8.609 1 95.69 73 ARG B N 1
ATOM 2413 C CA . ARG B 1 73 ? 20.984 -0.248 9.5 1 95.69 73 ARG B CA 1
ATOM 2414 C C . ARG B 1 73 ? 19.703 -0.73 8.844 1 95.69 73 ARG B C 1
ATOM 2416 O O . ARG B 1 73 ? 19.062 0.02 8.109 1 95.69 73 ARG B O 1
ATOM 2423 N N . VAL B 1 74 ? 19.375 -1.987 9.133 1 96.75 74 VAL B N 1
ATOM 2424 C CA . VAL B 1 74 ? 18.078 -2.506 8.695 1 96.75 74 VAL B CA 1
ATOM 2425 C C . VAL B 1 74 ? 16.969 -1.892 9.531 1 96.75 74 VAL B C 1
ATOM 2427 O O . VAL B 1 74 ? 17.016 -1.912 10.766 1 96.75 74 VAL B O 1
ATOM 2430 N N . ARG B 1 75 ? 15.969 -1.36 8.906 1 94.12 75 ARG B N 1
ATOM 2431 C CA . ARG B 1 75 ? 14.844 -0.728 9.602 1 94.12 75 ARG B CA 1
ATOM 2432 C C . ARG B 1 75 ? 13.891 -1.772 10.172 1 94.12 75 ARG B C 1
ATOM 2434 O O . ARG B 1 75 ? 13.906 -2.932 9.75 1 94.12 75 ARG B O 1
ATOM 2441 N N . PRO B 1 76 ? 13.109 -1.302 11.195 1 91.31 76 PRO B N 1
ATOM 2442 C CA . PRO B 1 76 ? 12.055 -2.209 11.648 1 91.31 76 PRO B CA 1
ATOM 2443 C C . PRO B 1 76 ? 11.039 -2.527 10.555 1 91.31 76 PRO B C 1
ATOM 2445 O O . PRO B 1 76 ? 10.711 -1.66 9.742 1 91.31 76 PRO B O 1
ATOM 2448 N N . ARG B 1 77 ? 10.484 -3.693 10.578 1 88.75 77 ARG B N 1
ATOM 2449 C CA . ARG B 1 77 ? 9.617 -4.223 9.523 1 88.75 77 ARG B CA 1
ATOM 2450 C C .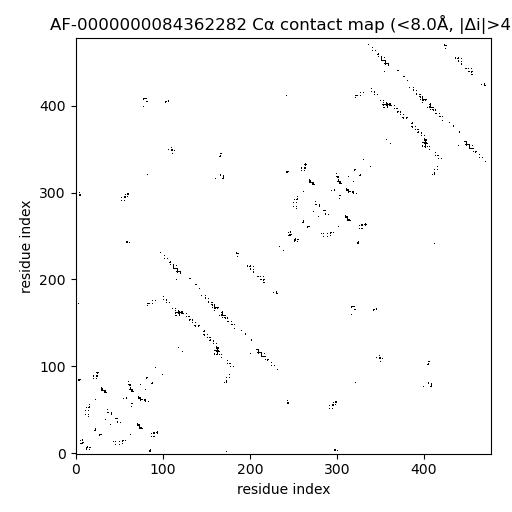 ARG B 1 77 ? 8.398 -3.328 9.32 1 88.75 77 ARG B C 1
ATOM 2452 O O . ARG B 1 77 ? 7.918 -3.184 8.195 1 88.75 77 ARG B O 1
ATOM 2459 N N . ASN B 1 78 ? 7.957 -2.732 10.359 1 84.38 78 ASN B N 1
ATOM 2460 C CA . ASN B 1 78 ? 6.762 -1.903 10.258 1 84.38 78 ASN B CA 1
ATOM 2461 C C . ASN B 1 78 ? 7.031 -0.623 9.477 1 84.38 78 ASN B C 1
ATOM 2463 O O . ASN B 1 78 ? 6.102 0.116 9.148 1 84.38 78 ASN B O 1
ATOM 2467 N N . GLU B 1 79 ? 8.297 -0.425 9.062 1 86.75 79 GLU B N 1
ATOM 2468 C CA . GLU B 1 79 ? 8.664 0.755 8.289 1 86.75 79 GLU B CA 1
ATOM 2469 C C . GLU B 1 79 ? 8.945 0.394 6.836 1 86.75 79 GLU B C 1
ATOM 2471 O O . GLU B 1 79 ? 9.195 1.273 6.008 1 86.75 79 GLU B O 1
ATOM 2476 N N . TRP B 1 80 ? 8.938 -0.869 6.535 1 90.81 80 TRP B N 1
ATOM 2477 C CA . TRP B 1 80 ? 9.203 -1.32 5.176 1 90.81 80 TRP B CA 1
ATOM 2478 C C . TRP B 1 80 ? 8.016 -1.03 4.262 1 90.81 80 TRP B C 1
ATOM 2480 O O . TRP B 1 80 ? 6.863 -1.061 4.699 1 90.81 80 TRP B O 1
ATOM 2490 N N . ASN B 1 81 ? 8.297 -0.748 3.047 1 89.06 81 ASN B N 1
ATOM 2491 C CA . ASN B 1 81 ? 7.223 -0.658 2.062 1 89.06 81 ASN B CA 1
ATOM 2492 C C . ASN B 1 81 ? 6.75 -2.041 1.623 1 89.06 81 ASN B C 1
ATOM 2494 O O . ASN B 1 81 ? 7.062 -2.486 0.518 1 89.06 81 ASN B O 1
ATOM 2498 N N . MET B 1 82 ? 5.945 -2.635 2.426 1 88.69 82 MET B N 1
ATOM 2499 C CA . MET B 1 82 ? 5.59 -4.043 2.285 1 88.69 82 MET B CA 1
ATOM 2500 C C . MET B 1 82 ? 4.793 -4.281 1.009 1 88.69 82 MET B C 1
ATOM 2502 O O . MET B 1 82 ? 4.668 -5.418 0.55 1 88.69 82 MET B O 1
ATOM 2506 N N . LEU B 1 83 ? 4.281 -3.201 0.458 1 88.56 83 LEU B N 1
ATOM 2507 C CA . LEU B 1 83 ? 3.463 -3.365 -0.737 1 88.56 83 LEU B CA 1
ATOM 2508 C C . LEU B 1 83 ? 4.289 -3.146 -1.999 1 88.56 83 LEU B C 1
ATOM 2510 O O . LEU B 1 83 ? 3.76 -3.188 -3.111 1 88.56 83 LEU B O 1
ATOM 2514 N N . ASP B 1 84 ? 5.613 -2.914 -1.794 1 89.88 84 ASP B N 1
ATOM 2515 C CA . ASP B 1 84 ? 6.539 -2.877 -2.922 1 89.88 84 ASP B CA 1
ATOM 2516 C C . ASP B 1 84 ? 6.613 -4.234 -3.617 1 89.88 84 ASP B C 1
ATOM 2518 O O . ASP B 1 84 ? 6.754 -5.266 -2.961 1 89.88 84 ASP B O 1
ATOM 2522 N N . PRO B 1 85 ? 6.59 -4.23 -4.926 1 87.25 85 PRO B N 1
ATOM 2523 C CA . PRO B 1 85 ? 6.547 -5.504 -5.652 1 87.25 85 PRO B CA 1
ATOM 2524 C C . PRO B 1 85 ? 7.762 -6.383 -5.371 1 87.25 85 PRO B C 1
ATOM 2526 O O . PRO B 1 85 ? 7.637 -7.609 -5.293 1 87.25 85 PRO B O 1
ATOM 2529 N N . ASP B 1 86 ? 8.906 -5.809 -5.211 1 89.56 86 ASP B N 1
ATOM 2530 C CA . ASP B 1 86 ? 10.102 -6.602 -4.93 1 89.56 86 ASP B CA 1
ATOM 2531 C C . ASP B 1 86 ? 10.039 -7.199 -3.525 1 89.56 86 ASP B C 1
ATOM 2533 O O . ASP B 1 86 ? 10.398 -8.367 -3.326 1 89.56 86 ASP B O 1
ATOM 2537 N N . ILE B 1 87 ? 9.609 -6.422 -2.615 1 90.94 87 ILE B N 1
ATOM 2538 C CA . ILE B 1 87 ? 9.516 -6.891 -1.236 1 90.94 87 ILE B CA 1
ATOM 2539 C C . ILE B 1 87 ? 8.477 -8.008 -1.139 1 90.94 87 ILE B C 1
ATOM 2541 O O . ILE B 1 87 ? 8.703 -9.023 -0.471 1 90.94 87 ILE B O 1
ATOM 2545 N N . LEU B 1 88 ? 7.355 -7.855 -1.852 1 89.31 88 LEU B N 1
ATOM 2546 C CA . LEU B 1 88 ? 6.34 -8.898 -1.903 1 89.31 88 LEU B CA 1
ATOM 2547 C C . LEU B 1 88 ? 6.922 -10.195 -2.465 1 89.31 88 LEU B C 1
ATOM 2549 O O . LEU B 1 88 ? 6.703 -11.273 -1.907 1 89.31 88 LEU B O 1
ATOM 2553 N N . ALA B 1 89 ? 7.703 -10.062 -3.49 1 86.81 89 ALA B N 1
ATOM 2554 C CA . ALA B 1 89 ? 8.297 -11.227 -4.137 1 86.81 89 ALA B CA 1
ATOM 2555 C C . ALA B 1 89 ? 9.312 -11.906 -3.221 1 86.81 89 ALA B C 1
ATOM 2557 O O . ALA B 1 89 ? 9.352 -13.141 -3.127 1 86.81 89 ALA B O 1
ATOM 2558 N N . TRP B 1 90 ? 10.164 -11.117 -2.572 1 89.94 90 TRP B N 1
ATOM 2559 C CA . TRP B 1 90 ? 11.156 -11.664 -1.66 1 89.94 90 TRP B CA 1
ATOM 2560 C C . TRP B 1 90 ? 10.484 -12.359 -0.478 1 89.94 90 TRP B C 1
ATOM 2562 O O . TRP B 1 90 ? 10.945 -13.406 -0.023 1 89.94 90 TRP B O 1
ATOM 2572 N N . ARG B 1 91 ? 9.406 -11.758 0.005 1 89.62 91 ARG B N 1
ATOM 2573 C CA . ARG B 1 91 ? 8.688 -12.312 1.146 1 89.62 91 ARG B CA 1
ATOM 2574 C C . ARG B 1 91 ? 8.078 -13.672 0.8 1 89.62 91 ARG B C 1
ATOM 2576 O O . ARG B 1 91 ? 8.008 -14.562 1.651 1 89.62 91 ARG B O 1
ATOM 2583 N N . LEU B 1 92 ? 7.637 -13.852 -0.417 1 84.12 92 LEU B N 1
ATOM 2584 C CA . LEU B 1 92 ? 7.074 -15.109 -0.892 1 84.12 92 LEU B CA 1
ATOM 2585 C C . LEU B 1 92 ? 8.109 -16.219 -0.842 1 84.12 92 LEU B C 1
ATOM 2587 O O . LEU B 1 92 ? 7.766 -17.391 -0.67 1 84.12 92 LEU B O 1
ATOM 2591 N N . GLU B 1 93 ? 9.32 -15.812 -0.833 1 80.44 93 GLU B N 1
ATOM 2592 C CA . GLU B 1 93 ? 10.398 -16.797 -0.844 1 80.44 93 GLU B CA 1
ATOM 2593 C C . GLU B 1 93 ? 10.82 -17.172 0.575 1 80.44 93 GLU B C 1
ATOM 2595 O O . GLU B 1 93 ? 11.586 -18.109 0.774 1 80.44 93 GLU B O 1
ATOM 2600 N N . SER B 1 94 ? 10.516 -16.5 1.684 1 75.88 94 SER B N 1
ATOM 2601 C CA . SER B 1 94 ? 11 -16.625 3.057 1 75.88 94 SER B CA 1
ATOM 2602 C C . SER B 1 94 ? 10.43 -17.859 3.738 1 75.88 94 SER B C 1
ATOM 2604 O O . SER B 1 94 ? 10.945 -18.312 4.766 1 75.88 94 SER B O 1
ATOM 2606 N N . GLY B 1 95 ? 9.727 -18.812 3.295 1 62.91 95 GLY B N 1
ATOM 2607 C CA . GLY B 1 95 ? 9.367 -20.094 3.869 1 62.91 95 GLY B CA 1
ATOM 2608 C C . GLY B 1 95 ? 8.203 -20.016 4.836 1 62.91 95 GLY B C 1
ATOM 2609 O O . GLY B 1 95 ? 7.777 -21.031 5.387 1 62.91 95 GLY B O 1
ATOM 2610 N N . GLU B 1 96 ? 7.707 -18.953 5.516 1 65.12 96 GLU B N 1
ATOM 2611 C CA . GLU B 1 96 ? 6.531 -18.969 6.383 1 65.12 96 GLU B CA 1
ATOM 2612 C C . GLU B 1 96 ? 5.289 -18.5 5.637 1 65.12 96 GLU B C 1
ATOM 2614 O O . GLU B 1 96 ? 4.715 -17.453 5.969 1 65.12 96 GLU B O 1
ATOM 2619 N N . PRO B 1 97 ? 4.852 -19.453 4.902 1 71.25 97 PRO B N 1
ATOM 2620 C CA . PRO B 1 97 ? 3.838 -19.062 3.918 1 71.25 97 PRO B CA 1
ATOM 2621 C C . PRO B 1 97 ? 2.445 -18.922 4.527 1 71.25 97 PRO B C 1
ATOM 2623 O O . PRO B 1 97 ? 1.613 -18.172 4.012 1 71.25 97 PRO B O 1
ATOM 2626 N N . GLU B 1 98 ? 2.301 -19.469 5.762 1 79.75 98 GLU B N 1
ATOM 2627 C CA . GLU B 1 98 ? 0.916 -19.547 6.219 1 79.75 98 GLU B CA 1
ATOM 2628 C C . GLU B 1 98 ? 0.395 -18.172 6.625 1 79.75 98 GLU B C 1
ATOM 2630 O O . GLU B 1 98 ? -0.646 -17.719 6.137 1 79.75 98 GLU B O 1
ATOM 2635 N N . GLN B 1 99 ? 1.165 -17.609 7.512 1 84.31 99 GLN B N 1
ATOM 2636 C CA . GLN B 1 99 ? 0.715 -16.312 7.992 1 84.31 99 GLN B CA 1
ATOM 2637 C C . GLN B 1 99 ? 0.71 -15.273 6.867 1 84.31 99 GLN B C 1
ATOM 2639 O O . GLN B 1 99 ? -0.178 -14.422 6.801 1 84.31 99 GLN B O 1
ATOM 2644 N N . TYR B 1 100 ? 1.65 -15.422 6.02 1 88.62 100 TYR B N 1
ATOM 2645 C CA . TYR B 1 100 ? 1.748 -14.453 4.934 1 88.62 100 TYR B CA 1
ATOM 2646 C C . TYR B 1 100 ? 0.591 -14.617 3.957 1 88.62 100 TYR B C 1
ATOM 2648 O O . TYR B 1 100 ? 0.04 -13.625 3.469 1 88.62 100 TYR B O 1
ATOM 2656 N N . ILE B 1 101 ? 0.188 -15.836 3.758 1 86.81 101 ILE B N 1
ATOM 2657 C CA . ILE B 1 101 ? -0.945 -16.094 2.875 1 86.81 101 ILE B CA 1
ATOM 2658 C C . ILE B 1 101 ? -2.215 -15.5 3.479 1 86.81 101 ILE B C 1
ATOM 2660 O O . ILE B 1 101 ? -3.02 -14.891 2.771 1 86.81 101 ILE B O 1
ATOM 2664 N N . GLN B 1 102 ? -2.301 -15.664 4.738 1 89.69 102 GLN B N 1
ATOM 2665 C CA . GLN B 1 102 ? -3.457 -15.094 5.422 1 89.69 102 GLN B CA 1
ATOM 2666 C C . GLN B 1 102 ? -3.457 -13.57 5.332 1 89.69 102 GLN B C 1
ATOM 2668 O O . GLN B 1 102 ? -4.496 -12.961 5.066 1 89.69 102 GLN B O 1
ATOM 2673 N N . ASP B 1 103 ? -2.318 -12.961 5.531 1 93.25 103 ASP B N 1
ATOM 2674 C CA . ASP B 1 103 ? -2.199 -11.508 5.449 1 93.25 103 ASP B CA 1
ATOM 2675 C C . ASP B 1 103 ? -2.604 -11 4.066 1 93.25 103 ASP B C 1
ATOM 2677 O O . ASP B 1 103 ? -3.318 -10 3.949 1 93.25 103 ASP B O 1
ATOM 2681 N N . LEU B 1 104 ? -2.16 -11.727 3.09 1 92.81 104 LEU B N 1
ATOM 2682 C CA . LEU B 1 104 ? -2.443 -11.336 1.714 1 92.81 104 LEU B CA 1
ATOM 2683 C C . LEU B 1 104 ? -3.939 -11.406 1.425 1 92.81 104 LEU B C 1
ATOM 2685 O O . LEU B 1 104 ? -4.512 -10.477 0.856 1 92.81 104 LEU B O 1
ATOM 2689 N N . VAL B 1 105 ? -4.594 -12.461 1.836 1 91.69 105 VAL B N 1
ATOM 2690 C CA . VAL B 1 105 ? -6.012 -12.641 1.531 1 91.69 105 VAL B CA 1
ATOM 2691 C C . VAL B 1 105 ? -6.844 -11.648 2.342 1 91.69 105 VAL B C 1
ATOM 2693 O O . VAL B 1 105 ? -7.805 -11.07 1.829 1 91.69 105 VAL B O 1
ATOM 2696 N N . GLU B 1 106 ? -6.457 -11.438 3.59 1 93.88 106 GLU B N 1
ATOM 2697 C CA . GLU B 1 106 ? -7.125 -10.438 4.418 1 93.88 106 GLU B CA 1
ATOM 2698 C C . GLU B 1 106 ? -7.062 -9.062 3.771 1 93.88 106 GLU B C 1
ATOM 2700 O O . GLU B 1 106 ? -8.062 -8.344 3.73 1 93.88 106 GLU B O 1
ATOM 2705 N N . PHE B 1 107 ? -5.953 -8.727 3.268 1 95.88 107 PHE B N 1
ATOM 2706 C CA . PHE B 1 107 ? -5.789 -7.43 2.625 1 95.88 107 PHE B CA 1
ATOM 2707 C C . PHE B 1 107 ? -6.66 -7.328 1.379 1 95.88 107 PHE B C 1
ATOM 2709 O O . PHE B 1 107 ? -7.328 -6.312 1.164 1 95.88 107 PHE B O 1
ATOM 2716 N N . ARG B 1 108 ? -6.656 -8.328 0.596 1 96.19 108 ARG B N 1
ATOM 2717 C CA . ARG B 1 108 ? -7.496 -8.344 -0.599 1 96.19 108 ARG B CA 1
ATOM 2718 C C . ARG B 1 108 ? -8.969 -8.203 -0.236 1 96.19 108 ARG B C 1
ATOM 2720 O O . ARG B 1 108 ? -9.719 -7.504 -0.924 1 96.19 108 ARG B O 1
ATOM 2727 N N . GLN B 1 109 ? -9.406 -8.844 0.856 1 95.19 109 GLN B N 1
ATOM 2728 C CA . GLN B 1 109 ? -10.789 -8.789 1.299 1 95.19 109 GLN B CA 1
ATOM 2729 C C . GLN B 1 109 ? -11.18 -7.367 1.695 1 95.19 109 GLN B C 1
ATOM 2731 O O . GLN B 1 109 ? -12.359 -7.008 1.662 1 95.19 109 GLN B O 1
ATOM 2736 N N . ALA B 1 110 ? -10.188 -6.652 2.055 1 95.12 110 ALA B N 1
ATOM 2737 C CA . ALA B 1 110 ? -10.461 -5.266 2.422 1 95.12 110 ALA B CA 1
ATOM 2738 C C . ALA B 1 110 ? -10.562 -4.379 1.185 1 95.12 110 ALA B C 1
ATOM 2740 O O . ALA B 1 110 ? -11.531 -3.633 1.024 1 95.12 110 ALA B O 1
ATOM 2741 N N . VAL B 1 111 ? -9.719 -4.555 0.197 1 96.81 111 VAL B N 1
ATOM 2742 C CA . VAL B 1 111 ? -9.523 -3.514 -0.81 1 96.81 111 VAL B CA 1
ATOM 2743 C C . VAL B 1 111 ? -10.305 -3.871 -2.074 1 96.81 111 VAL B C 1
ATOM 2745 O O . VAL B 1 111 ? -10.844 -2.99 -2.75 1 96.81 111 VAL B O 1
ATOM 2748 N N . GLU B 1 112 ? -10.352 -5.113 -2.445 1 98.25 112 GLU B N 1
ATOM 2749 C CA . GLU B 1 112 ? -10.891 -5.465 -3.754 1 98.25 112 GLU B CA 1
ATOM 2750 C C . GLU B 1 112 ? -12.406 -5.301 -3.789 1 98.25 112 GLU B C 1
ATOM 2752 O O . GLU B 1 112 ? -12.969 -4.906 -4.812 1 98.25 112 GLU B O 1
ATOM 2757 N N . PRO B 1 113 ? -13.172 -5.586 -2.682 1 98.19 113 PRO B N 1
ATOM 2758 C CA . PRO B 1 113 ? -14.602 -5.273 -2.705 1 98.19 113 PRO B CA 1
ATOM 2759 C C . PRO B 1 113 ? -14.875 -3.785 -2.916 1 98.19 113 PRO B C 1
ATOM 2761 O O . PRO B 1 113 ? -15.781 -3.422 -3.67 1 98.19 113 PRO B O 1
ATOM 2764 N N . LEU B 1 114 ? -14.047 -2.98 -2.266 1 97.12 114 LEU B N 1
ATOM 2765 C CA . LEU B 1 114 ? -14.164 -1.551 -2.535 1 97.12 114 LEU B CA 1
ATOM 2766 C C . LEU B 1 114 ? -13.906 -1.253 -4.008 1 97.12 114 LEU B C 1
ATOM 2768 O O . LEU B 1 114 ? -14.664 -0.509 -4.637 1 97.12 114 LEU B O 1
ATOM 2772 N N . ALA B 1 115 ? -12.836 -1.832 -4.539 1 98.38 115 ALA B N 1
ATOM 2773 C CA . ALA B 1 115 ? -12.492 -1.614 -5.945 1 98.38 115 ALA B CA 1
ATOM 2774 C C . ALA B 1 115 ? -13.648 -2.016 -6.855 1 98.38 115 ALA B C 1
ATOM 2776 O O . ALA B 1 115 ? -13.984 -1.294 -7.797 1 98.38 115 ALA B O 1
ATOM 2777 N N . ALA B 1 116 ? -14.273 -3.156 -6.551 1 98.81 116 ALA B N 1
ATOM 2778 C CA . ALA B 1 116 ? -15.398 -3.627 -7.352 1 98.81 116 ALA B CA 1
ATOM 2779 C C . ALA B 1 116 ? -16.578 -2.662 -7.262 1 98.81 116 ALA B C 1
ATOM 2781 O O . ALA B 1 116 ? -17.219 -2.352 -8.273 1 98.81 116 ALA B O 1
ATOM 2782 N N . SER B 1 117 ? -16.844 -2.219 -6.074 1 98.62 117 SER B N 1
ATOM 2783 C CA . SER B 1 117 ? -17.922 -1.253 -5.863 1 98.62 117 SER B CA 1
ATOM 2784 C C . SER B 1 117 ? -17.672 0.028 -6.656 1 98.62 117 SER B C 1
ATOM 2786 O O . SER B 1 117 ? -18.578 0.529 -7.332 1 98.62 117 SER B O 1
ATOM 2788 N N . LEU B 1 118 ? -16.469 0.539 -6.586 1 98 118 LEU B N 1
ATOM 2789 C CA . LEU B 1 118 ? -16.125 1.77 -7.285 1 98 118 LEU B CA 1
ATOM 2790 C C . LEU B 1 118 ? -16.125 1.56 -8.797 1 98 118 LEU B C 1
ATOM 2792 O O . LEU B 1 118 ? -16.531 2.447 -9.547 1 98 118 LEU B O 1
ATOM 2796 N N . ALA B 1 119 ? -15.648 0.381 -9.219 1 98.69 119 ALA B N 1
ATOM 2797 C CA . ALA B 1 119 ? -15.68 0.071 -10.648 1 98.69 119 ALA B CA 1
ATOM 2798 C C . ALA B 1 119 ? -17.109 0.099 -11.18 1 98.69 119 ALA B C 1
ATOM 2800 O O . ALA B 1 119 ? -17.359 0.613 -12.273 1 98.69 119 ALA B O 1
ATOM 2801 N N . ALA B 1 120 ? -18.062 -0.429 -10.422 1 98.81 120 ALA B N 1
ATOM 2802 C CA . ALA B 1 120 ? -19.469 -0.412 -10.828 1 98.81 120 ALA B CA 1
ATOM 2803 C C . ALA B 1 120 ? -19.984 1.018 -10.977 1 98.81 120 ALA B C 1
ATOM 2805 O O . ALA B 1 120 ? -20.812 1.298 -11.844 1 98.81 120 ALA B O 1
ATOM 2806 N N . LYS B 1 121 ? -19.422 1.91 -10.188 1 97.88 121 LYS B N 1
ATOM 2807 C CA . LYS B 1 121 ? -19.875 3.297 -10.164 1 97.88 121 LYS B CA 1
ATOM 2808 C C . LYS B 1 121 ? -19.172 4.125 -11.242 1 97.88 121 LYS B C 1
ATOM 2810 O O . LYS B 1 121 ? -19.766 5.02 -11.836 1 97.88 121 LYS B O 1
ATOM 2815 N N . ARG B 1 122 ? -17.906 3.811 -11.508 1 97.25 122 ARG B N 1
ATOM 2816 C CA . ARG B 1 122 ? -17.062 4.797 -12.18 1 97.25 122 ARG B CA 1
ATOM 2817 C C . ARG B 1 122 ? -16.594 4.277 -13.531 1 97.25 122 ARG B C 1
ATOM 2819 O O . ARG B 1 122 ? -16.141 5.055 -14.375 1 97.25 122 ARG B O 1
ATOM 2826 N N . ALA B 1 123 ? -16.594 2.98 -13.734 1 97.75 123 ALA B N 1
ATOM 2827 C CA . ALA B 1 123 ? -15.914 2.398 -14.891 1 97.75 123 ALA B CA 1
ATOM 2828 C C . ALA B 1 123 ? -16.547 2.863 -16.188 1 97.75 123 ALA B C 1
ATOM 2830 O O . ALA B 1 123 ? -17.781 2.918 -16.312 1 97.75 123 ALA B O 1
ATOM 2831 N N . SER B 1 124 ? -15.711 3.211 -17.125 1 97.94 124 SER B N 1
ATOM 2832 C CA . SER B 1 124 ? -16.172 3.434 -18.484 1 97.94 124 SER B CA 1
ATOM 2833 C C . SER B 1 124 ? -16.5 2.117 -19.172 1 97.94 124 SER B C 1
ATOM 2835 O O . SER B 1 124 ? -16.109 1.046 -18.719 1 97.94 124 SER B O 1
ATOM 2837 N N . GLU B 1 125 ? -17.172 2.264 -20.281 1 97.88 125 GLU B N 1
ATOM 2838 C CA . GLU B 1 125 ? -17.516 1.08 -21.062 1 97.88 125 GLU B CA 1
ATOM 2839 C C . GLU B 1 125 ? -16.25 0.339 -21.516 1 97.88 125 GLU B C 1
ATOM 2841 O O . GLU B 1 125 ? -16.234 -0.894 -21.562 1 97.88 125 GLU B O 1
ATOM 2846 N N . LYS B 1 126 ? -15.258 1.073 -21.812 1 98.19 126 LYS B N 1
ATOM 2847 C CA . LYS B 1 126 ? -14.008 0.46 -22.25 1 98.19 126 LYS B CA 1
ATOM 2848 C C . LYS B 1 126 ? -13.375 -0.369 -21.141 1 98.19 126 LYS B C 1
ATOM 2850 O O . LYS B 1 126 ? -12.922 -1.49 -21.375 1 98.19 126 LYS B O 1
ATOM 2855 N N . LEU B 1 127 ? -13.375 0.151 -20 1 97.88 127 LEU B N 1
ATOM 2856 C CA . LEU B 1 127 ? -12.789 -0.565 -18.875 1 97.88 127 LEU B CA 1
ATOM 2857 C C . LEU B 1 127 ? -13.602 -1.808 -18.531 1 97.88 127 LEU B C 1
ATOM 2859 O O . LEU B 1 127 ? -13.039 -2.852 -18.188 1 97.88 127 LEU B O 1
ATOM 2863 N N . ILE B 1 128 ? -14.93 -1.718 -18.656 1 98.62 128 ILE B N 1
ATOM 2864 C CA . ILE B 1 128 ? -15.797 -2.869 -18.406 1 98.62 128 ILE B CA 1
ATOM 2865 C C . ILE B 1 128 ? -15.523 -3.945 -19.453 1 98.62 128 ILE B C 1
ATOM 2867 O O . ILE B 1 128 ? -15.469 -5.137 -19.141 1 98.62 128 ILE B O 1
ATOM 2871 N N . GLN B 1 129 ? -15.25 -3.523 -20.641 1 98.56 129 GLN B N 1
ATOM 2872 C CA . GLN B 1 129 ? -14.938 -4.465 -21.719 1 98.56 129 GLN B CA 1
ATOM 2873 C C . GLN B 1 129 ? -13.609 -5.172 -21.453 1 98.56 129 GLN B C 1
ATOM 2875 O O . GLN B 1 129 ? -13.469 -6.359 -21.75 1 98.56 129 GLN B O 1
ATOM 2880 N N . ASP B 1 130 ? -12.664 -4.461 -20.938 1 98.25 130 ASP B N 1
ATOM 2881 C CA . ASP B 1 130 ? -11.383 -5.07 -20.578 1 98.25 130 ASP B CA 1
ATOM 2882 C C . ASP B 1 130 ? -11.57 -6.152 -19.516 1 98.25 130 ASP B C 1
ATOM 2884 O O . ASP B 1 130 ? -10.969 -7.227 -19.609 1 98.25 130 ASP B O 1
ATOM 2888 N N . ILE B 1 131 ? -12.422 -5.895 -18.562 1 98.69 131 ILE B N 1
ATOM 2889 C CA . ILE B 1 131 ? -12.703 -6.859 -17.516 1 98.69 131 ILE B CA 1
ATOM 2890 C C . ILE B 1 131 ? -13.438 -8.062 -18.094 1 98.69 131 ILE B C 1
ATOM 2892 O O . ILE B 1 131 ? -13.125 -9.211 -17.766 1 98.69 131 ILE B O 1
ATOM 2896 N N . GLN B 1 132 ? -14.375 -7.754 -18.984 1 98.81 132 GLN B N 1
ATOM 2897 C CA . GLN B 1 132 ? -15.109 -8.812 -19.672 1 98.81 132 GLN B CA 1
ATOM 2898 C C . GLN B 1 132 ? -14.156 -9.711 -20.469 1 98.81 132 GLN B C 1
ATOM 2900 O O . GLN B 1 132 ? -14.289 -10.938 -20.438 1 98.81 132 GLN B O 1
ATOM 2905 N N . GLN B 1 133 ? -13.25 -9.109 -21.156 1 98.81 133 GLN B N 1
ATOM 2906 C CA . GLN B 1 133 ? -12.297 -9.891 -21.938 1 98.81 133 GLN B CA 1
ATOM 2907 C C . GLN B 1 133 ? -11.461 -10.805 -21.047 1 98.81 133 GLN B C 1
ATOM 2909 O O . GLN B 1 133 ? -11.211 -11.961 -21.391 1 98.81 133 GLN B O 1
ATOM 2914 N N . ALA B 1 134 ? -10.992 -10.297 -19.938 1 98.5 134 ALA B N 1
ATOM 2915 C CA . ALA B 1 134 ? -10.242 -11.125 -18.984 1 98.5 134 ALA B CA 1
ATOM 2916 C C . ALA B 1 134 ? -11.078 -12.297 -18.5 1 98.5 134 ALA B C 1
ATOM 2918 O O . ALA B 1 134 ? -10.586 -13.422 -18.406 1 98.5 134 ALA B O 1
ATOM 2919 N N . PHE B 1 135 ? -12.359 -12.039 -18.203 1 98.44 135 PHE B N 1
ATOM 2920 C CA . PHE B 1 135 ? -13.281 -13.086 -17.781 1 98.44 135 PHE B CA 1
ATOM 2921 C C . PHE B 1 135 ? -13.445 -14.141 -18.859 1 98.44 135 PHE B C 1
ATOM 2923 O O . PHE B 1 135 ? -13.375 -15.344 -18.578 1 98.44 135 PHE B O 1
ATOM 2930 N N . ASP B 1 136 ? -13.648 -13.664 -20.094 1 98.56 1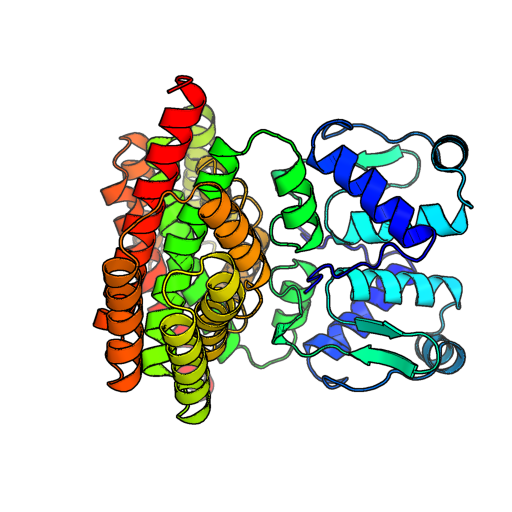36 ASP B N 1
ATOM 2931 C CA . ASP B 1 136 ? -13.797 -14.586 -21.219 1 98.56 136 ASP B CA 1
ATOM 2932 C C . ASP B 1 136 ? -12.555 -15.461 -21.375 1 98.56 136 ASP B C 1
ATOM 2934 O O . ASP B 1 136 ? -12.664 -16.656 -21.656 1 98.56 136 ASP B O 1
ATOM 2938 N N . ASP B 1 137 ? -11.391 -14.914 -21.219 1 97.88 137 ASP B N 1
ATOM 2939 C CA . ASP B 1 137 ? -10.141 -15.664 -21.297 1 97.88 137 ASP B CA 1
ATOM 2940 C C . ASP B 1 137 ? -10.055 -16.719 -20.188 1 97.88 137 ASP B C 1
ATOM 2942 O O . ASP B 1 137 ? -9.523 -17.797 -20.406 1 97.88 137 ASP B O 1
ATOM 2946 N N . MET B 1 138 ? -10.57 -16.422 -19.031 1 95.44 138 MET B N 1
ATOM 2947 C CA . MET B 1 138 ? -10.602 -17.375 -17.922 1 95.44 138 MET B CA 1
ATOM 2948 C C . MET B 1 138 ? -11.492 -18.562 -18.234 1 95.44 138 MET B C 1
ATOM 2950 O O . MET B 1 138 ? -11.117 -19.719 -17.984 1 95.44 138 MET B O 1
ATOM 2954 N N . VAL B 1 139 ? -12.633 -18.234 -18.766 1 96.25 139 VAL B N 1
ATOM 2955 C CA . VAL B 1 139 ? -13.578 -19.281 -19.156 1 96.25 139 VAL B CA 1
ATOM 2956 C C . VAL B 1 139 ? -12.953 -20.172 -20.219 1 96.25 139 VAL B C 1
ATOM 2958 O O . VAL B 1 139 ? -13.055 -21.391 -20.156 1 96.25 139 VAL B O 1
ATOM 2961 N N . GLU B 1 140 ? -12.305 -19.547 -21.125 1 96.38 140 GLU B N 1
ATOM 2962 C CA . GLU B 1 140 ? -11.688 -20.266 -22.219 1 96.38 140 GLU B CA 1
ATOM 2963 C C . GLU B 1 140 ? -10.586 -21.203 -21.719 1 96.38 140 GLU B C 1
ATOM 2965 O O . GLU B 1 140 ? -10.383 -22.281 -22.281 1 96.38 140 GLU B O 1
ATOM 2970 N N . ALA B 1 141 ? -9.906 -20.797 -20.656 1 92.75 141 ALA B N 1
ATOM 2971 C CA . ALA B 1 141 ? -8.828 -21.609 -20.094 1 92.75 141 ALA B CA 1
ATOM 2972 C C . ALA B 1 141 ? -9.359 -22.922 -19.531 1 92.75 141 ALA B C 1
ATOM 2974 O O . ALA B 1 141 ? -8.609 -23.891 -19.375 1 92.75 141 ALA B O 1
ATOM 2975 N N . GLY B 1 142 ? -10.633 -23 -19.25 1 84.56 142 GLY B N 1
ATOM 2976 C CA . GLY B 1 142 ? -11.25 -24.219 -18.797 1 84.56 142 GLY B CA 1
ATOM 2977 C C . GLY B 1 142 ? -10.625 -24.766 -17.516 1 84.56 142 GLY B C 1
ATOM 2978 O O . GLY B 1 142 ? -10.445 -24.016 -16.547 1 84.56 142 GLY B O 1
ATOM 2979 N N . ALA B 1 143 ? -10.289 -26.016 -17.531 1 81.75 143 ALA B N 1
ATOM 2980 C CA . ALA B 1 143 ? -9.789 -26.672 -16.328 1 81.75 143 ALA B CA 1
ATOM 2981 C C . ALA B 1 143 ? -8.273 -26.531 -16.219 1 81.75 143 ALA B C 1
ATOM 2983 O O . ALA B 1 143 ? -7.676 -26.984 -15.234 1 81.75 143 ALA B O 1
ATOM 2984 N N . ASP B 1 144 ? -7.633 -25.891 -17.172 1 87 144 ASP B N 1
ATOM 2985 C CA . ASP B 1 144 ? -6.191 -25.672 -17.125 1 87 144 ASP B CA 1
ATOM 2986 C C . ASP B 1 144 ? -5.836 -24.578 -16.141 1 87 144 ASP B C 1
ATOM 2988 O O . ASP B 1 144 ? -5.922 -23.391 -16.453 1 87 144 ASP B O 1
ATOM 2992 N N . VAL B 1 145 ? -5.414 -24.969 -15.047 1 83.38 145 VAL B N 1
ATOM 2993 C CA . VAL B 1 145 ? -5.125 -24.031 -13.953 1 83.38 145 VAL B CA 1
ATOM 2994 C C . VAL B 1 145 ? -4.035 -23.062 -14.383 1 83.38 145 VAL B C 1
ATOM 2996 O O . VAL B 1 145 ? -4.168 -21.844 -14.195 1 83.38 145 VAL B O 1
ATOM 2999 N N . GLU B 1 146 ? -3.025 -23.531 -15 1 85.62 146 GLU B N 1
ATOM 3000 C CA . GLU B 1 146 ? -1.905 -22.703 -15.422 1 85.62 146 GLU B CA 1
ATOM 3001 C C . GLU B 1 146 ? -2.354 -21.641 -16.422 1 85.62 146 GLU B C 1
ATOM 3003 O O . GLU B 1 146 ? -1.954 -20.484 -16.328 1 85.62 146 GLU B O 1
ATOM 3008 N N . ALA B 1 147 ? -3.234 -22.047 -17.297 1 91.06 147 ALA B N 1
ATOM 3009 C CA . ALA B 1 147 ? -3.717 -21.141 -18.328 1 91.06 147 ALA B CA 1
ATOM 3010 C C . ALA B 1 147 ? -4.668 -20.094 -17.75 1 91.06 147 ALA B C 1
ATOM 3012 O O . ALA B 1 147 ? -4.91 -19.047 -18.375 1 91.06 147 ALA B O 1
ATOM 3013 N N . SER B 1 148 ? -5.215 -20.359 -16.594 1 91.19 148 SER B N 1
ATOM 3014 C CA . SER B 1 148 ? -6.219 -19.469 -16.016 1 91.19 148 SER B CA 1
ATOM 3015 C C . SER B 1 148 ? -5.57 -18.375 -15.172 1 91.19 148 SER B C 1
ATOM 3017 O O . SER B 1 148 ? -6.211 -17.375 -14.844 1 91.19 148 SER B O 1
ATOM 3019 N N . VAL B 1 149 ? -4.301 -18.516 -14.844 1 90.56 149 VAL B N 1
ATOM 3020 C CA . VAL B 1 149 ? -3.641 -17.625 -13.883 1 90.56 149 VAL B CA 1
ATOM 3021 C C . VAL B 1 149 ? -3.604 -16.203 -14.438 1 90.56 149 VAL B C 1
ATOM 3023 O O . VAL B 1 149 ? -4.082 -15.273 -13.781 1 90.56 149 VAL B O 1
ATOM 3026 N N . ALA B 1 150 ? -3.123 -16.047 -15.648 1 94.44 150 ALA B N 1
ATOM 3027 C CA . ALA B 1 150 ? -2.938 -14.719 -16.219 1 94.44 150 ALA B CA 1
ATOM 3028 C C . ALA B 1 150 ? -4.277 -14.016 -16.422 1 94.44 150 ALA B C 1
ATOM 3030 O O . ALA B 1 150 ? -4.449 -12.867 -16 1 94.44 150 ALA B O 1
ATOM 3031 N N . PRO B 1 151 ? -5.285 -14.688 -16.953 1 96.62 151 PRO B N 1
ATOM 3032 C CA . PRO B 1 151 ? -6.586 -14.031 -17.094 1 96.62 151 PRO B CA 1
ATOM 3033 C C . PRO B 1 151 ? -7.23 -13.68 -15.758 1 96.62 151 PRO B C 1
ATOM 3035 O O . PRO B 1 151 ? -7.895 -12.648 -15.648 1 96.62 151 PRO B O 1
ATOM 3038 N N . THR B 1 152 ? -7.051 -14.516 -14.742 1 95.69 152 THR B N 1
ATOM 3039 C CA . THR B 1 152 ? -7.586 -14.227 -13.422 1 95.69 152 THR B CA 1
ATOM 3040 C C . THR B 1 152 ? -6.945 -12.969 -12.836 1 95.69 152 THR B C 1
ATOM 3042 O O . THR B 1 152 ? -7.641 -12.102 -12.305 1 95.69 152 THR B O 1
ATOM 3045 N N . LEU B 1 153 ? -5.66 -12.898 -13.047 1 95.81 153 LEU B N 1
ATOM 3046 C CA . LEU B 1 153 ? -4.941 -11.719 -12.578 1 95.81 153 LEU B CA 1
ATOM 3047 C C . LEU B 1 153 ? -5.426 -10.469 -13.297 1 95.81 153 LEU B C 1
ATOM 3049 O O . LEU B 1 153 ? -5.699 -9.445 -12.664 1 95.81 153 LEU B O 1
ATOM 3053 N N . ARG B 1 154 ? -5.598 -10.547 -14.602 1 97 154 ARG B N 1
ATOM 3054 C CA . ARG B 1 154 ? -6.062 -9.406 -15.391 1 97 154 ARG B CA 1
ATOM 3055 C C . ARG B 1 154 ? -7.457 -8.969 -14.953 1 97 154 ARG B C 1
ATOM 3057 O O . ARG B 1 154 ? -7.773 -7.777 -14.977 1 97 154 ARG B O 1
ATOM 3064 N N . PHE B 1 155 ? -8.297 -9.961 -14.562 1 98.56 155 PHE B N 1
ATOM 3065 C CA . PHE B 1 155 ? -9.648 -9.664 -14.094 1 98.56 155 PHE B CA 1
ATOM 3066 C C . PHE B 1 155 ? -9.617 -8.789 -12.852 1 98.56 155 PHE B C 1
ATOM 3068 O O . PHE B 1 155 ? -10.227 -7.715 -12.828 1 98.56 155 PHE B O 1
ATOM 3075 N N . HIS B 1 156 ? -8.852 -9.133 -11.883 1 98.12 156 HIS B N 1
ATOM 3076 C CA . HIS B 1 156 ? -8.758 -8.391 -10.633 1 98.12 156 HIS B CA 1
ATOM 3077 C C . HIS B 1 156 ? -8.039 -7.059 -10.828 1 98.12 156 HIS B C 1
ATOM 3079 O O . HIS B 1 156 ? -8.461 -6.031 -10.297 1 98.12 156 HIS B O 1
ATOM 3085 N N . GLN B 1 157 ? -6.965 -7.062 -11.633 1 96.31 157 GLN B N 1
ATOM 3086 C CA . GLN B 1 157 ? -6.238 -5.832 -11.93 1 96.31 157 GLN B CA 1
ATOM 3087 C C . GLN B 1 157 ? -7.117 -4.84 -12.68 1 96.31 157 GLN B C 1
ATOM 3089 O O . GLN B 1 157 ? -7.043 -3.633 -12.445 1 96.31 157 GLN B O 1
ATOM 3094 N N . GLY B 1 158 ? -7.879 -5.402 -13.641 1 97.62 158 GLY B N 1
ATOM 3095 C CA . GLY B 1 158 ? -8.82 -4.555 -14.359 1 97.62 158 GLY B CA 1
ATOM 3096 C C . GLY B 1 158 ? -9.82 -3.865 -13.453 1 97.62 158 GLY B C 1
ATOM 3097 O O . GLY B 1 158 ? -10.133 -2.688 -13.648 1 97.62 158 GLY B O 1
ATOM 3098 N N . ILE B 1 159 ? -10.289 -4.559 -12.469 1 98.62 159 ILE B N 1
ATOM 3099 C CA . ILE B 1 159 ? -11.25 -4.012 -11.523 1 98.62 159 ILE B CA 1
ATOM 3100 C C . ILE B 1 159 ? -10.578 -2.938 -10.664 1 98.62 159 ILE B C 1
ATOM 3102 O O . ILE B 1 159 ? -11.156 -1.871 -10.438 1 98.62 159 ILE B O 1
ATOM 3106 N N . LEU B 1 160 ? -9.359 -3.207 -10.195 1 97.19 160 LEU B N 1
ATOM 3107 C CA . LEU B 1 160 ? -8.602 -2.201 -9.461 1 97.19 160 LEU B CA 1
ATOM 3108 C C . LEU B 1 160 ? -8.453 -0.923 -10.281 1 97.19 160 LEU B C 1
ATOM 3110 O O . LEU B 1 160 ? -8.695 0.175 -9.773 1 97.19 160 LEU B O 1
ATOM 3114 N N . HIS B 1 161 ? -8.125 -1.091 -11.516 1 95.69 161 HIS B N 1
ATOM 3115 C CA . HIS B 1 161 ? -7.945 0.048 -12.414 1 95.69 161 HIS B CA 1
ATOM 3116 C C . HIS B 1 161 ? -9.266 0.778 -12.641 1 95.69 161 HIS B C 1
ATOM 3118 O O . HIS B 1 161 ? -9.312 2.01 -12.609 1 95.69 161 HIS B O 1
ATOM 3124 N N . ALA B 1 162 ? -10.312 0.048 -12.82 1 97.81 162 ALA B N 1
ATOM 3125 C CA . ALA B 1 162 ? -11.625 0.607 -13.148 1 97.81 162 ALA B CA 1
ATOM 3126 C C . ALA B 1 162 ? -12.234 1.325 -11.945 1 97.81 162 ALA B C 1
ATOM 3128 O O . ALA B 1 162 ? -13.195 2.076 -12.086 1 97.81 162 ALA B O 1
ATOM 3129 N N . SER B 1 163 ? -11.719 1.08 -10.758 1 97.31 163 SER B N 1
ATOM 3130 C CA . SER B 1 163 ? -12.211 1.746 -9.555 1 97.31 163 SER B CA 1
ATOM 3131 C C . SER B 1 163 ? -12.047 3.26 -9.656 1 97.31 163 SER B C 1
ATOM 3133 O O . SER B 1 163 ? -12.75 4.012 -8.984 1 97.31 163 SER B O 1
ATOM 3135 N N . GLY B 1 164 ? -11 3.676 -10.406 1 94.94 164 GLY B N 1
ATOM 3136 C CA . GLY B 1 164 ? -10.695 5.094 -10.523 1 94.94 164 GLY B CA 1
ATOM 3137 C C . GLY B 1 164 ? -10.016 5.66 -9.289 1 94.94 164 GLY B C 1
ATOM 3138 O O . GLY B 1 164 ? -9.766 6.867 -9.203 1 94.94 164 GLY B O 1
ATOM 3139 N N . ASN B 1 165 ? -9.766 4.891 -8.336 1 95.12 165 ASN B N 1
ATOM 3140 C CA . ASN B 1 165 ? -9 5.305 -7.168 1 95.12 165 ASN B CA 1
ATOM 3141 C C . ASN B 1 165 ? -7.5 5.113 -7.379 1 95.12 165 ASN B C 1
ATOM 3143 O O . ASN B 1 165 ? -7.039 3.992 -7.59 1 95.12 165 ASN B O 1
ATOM 3147 N N . GLU B 1 166 ? -6.789 6.137 -7.305 1 91.75 166 GLU B N 1
ATOM 3148 C CA . GLU B 1 166 ? -5.391 6.105 -7.723 1 91.75 166 GLU B CA 1
ATOM 3149 C C . GLU B 1 166 ? -4.543 5.289 -6.75 1 91.75 166 GLU B C 1
ATOM 3151 O O . GLU B 1 166 ? -3.426 4.887 -7.078 1 91.75 166 GLU B O 1
ATOM 3156 N N . LEU B 1 167 ? -5.07 5.02 -5.543 1 93.62 167 LEU B N 1
ATOM 3157 C CA . LEU B 1 167 ? -4.324 4.254 -4.551 1 93.62 167 LEU B CA 1
ATOM 3158 C C . LEU B 1 167 ? -4.594 2.76 -4.699 1 93.62 167 LEU B C 1
ATOM 3160 O O . LEU B 1 167 ? -3.84 1.934 -4.18 1 93.62 167 LEU B O 1
ATOM 3164 N N . LEU B 1 168 ? -5.648 2.35 -5.414 1 94.88 168 LEU B N 1
ATOM 3165 C CA . LEU B 1 168 ? -6.023 0.949 -5.578 1 94.88 168 LEU B CA 1
ATOM 3166 C C . LEU B 1 168 ? -5.359 0.35 -6.812 1 94.88 168 LEU B C 1
ATOM 3168 O O . LEU B 1 168 ? -4.926 -0.804 -6.793 1 94.88 168 LEU B O 1
ATOM 3172 N N . ALA B 1 169 ? -5.199 1.114 -7.852 1 89.12 169 ALA B N 1
ATOM 3173 C CA . ALA B 1 169 ? -4.707 0.627 -9.133 1 89.12 169 ALA B CA 1
ATOM 3174 C C . ALA B 1 169 ? -3.32 0.006 -8.992 1 89.12 169 ALA B C 1
ATOM 3176 O O . ALA B 1 169 ? -3.049 -1.057 -9.555 1 89.12 169 ALA B O 1
ATOM 3177 N N . PRO B 1 170 ? -2.506 0.548 -8.156 1 87.12 170 PRO B N 1
ATOM 3178 C CA . PRO B 1 170 ? -1.145 0.014 -8.094 1 87.12 170 PRO B CA 1
ATOM 3179 C C . PRO B 1 170 ? -1.042 -1.242 -7.234 1 87.12 170 PRO B C 1
ATOM 3181 O O . PRO B 1 170 ? 0.05 -1.791 -7.062 1 87.12 170 PRO B O 1
ATOM 3184 N N . LEU B 1 171 ? -2.113 -1.796 -6.723 1 92.06 171 LEU B N 1
ATOM 3185 C CA . LEU B 1 171 ? -2.08 -2.955 -5.836 1 92.06 171 LEU B CA 1
ATOM 3186 C C . LEU B 1 171 ? -2.082 -4.25 -6.641 1 92.06 171 LEU B C 1
ATOM 3188 O O . LEU B 1 171 ? -2.326 -5.328 -6.09 1 92.06 171 LEU B O 1
ATOM 3192 N N . GLY B 1 172 ? -1.822 -4.113 -7.961 1 89.25 172 GLY B N 1
ATOM 3193 C CA . GLY B 1 172 ? -1.759 -5.273 -8.836 1 89.25 172 GLY B CA 1
ATOM 3194 C C . GLY B 1 172 ? -0.716 -6.289 -8.406 1 89.25 172 GLY B C 1
ATOM 3195 O O . GLY B 1 172 ? -0.949 -7.496 -8.484 1 89.25 172 GLY B O 1
ATOM 3196 N N . ALA B 1 173 ? 0.374 -5.785 -7.922 1 86.12 173 ALA B N 1
ATOM 3197 C CA . ALA B 1 173 ? 1.452 -6.676 -7.504 1 86.12 173 ALA B CA 1
ATOM 3198 C C . ALA B 1 173 ? 1.057 -7.477 -6.266 1 86.12 173 ALA B C 1
ATOM 3200 O O . ALA B 1 173 ? 1.436 -8.641 -6.125 1 86.12 173 ALA B O 1
ATOM 3201 N N . LEU B 1 174 ? 0.401 -6.875 -5.402 1 90.12 174 LEU B N 1
ATOM 3202 C CA . LEU B 1 174 ? -0.106 -7.574 -4.223 1 90.12 174 LEU B CA 1
ATOM 3203 C C . LEU B 1 174 ? -1.068 -8.688 -4.625 1 90.12 174 LEU B C 1
ATOM 3205 O O . LEU B 1 174 ? -0.97 -9.805 -4.121 1 90.12 174 LEU B O 1
ATOM 3209 N N . VAL B 1 175 ? -1.946 -8.375 -5.523 1 93 175 VAL B N 1
ATOM 3210 C CA . VAL B 1 175 ? -2.914 -9.352 -6.008 1 93 175 VAL B CA 1
ATOM 3211 C C . VAL B 1 175 ? -2.184 -10.508 -6.691 1 93 175 VAL B C 1
ATOM 3213 O O . VAL B 1 175 ? -2.51 -11.68 -6.469 1 93 175 VAL B O 1
ATOM 3216 N N . GLU B 1 176 ? -1.21 -10.164 -7.445 1 90.38 176 GLU B N 1
ATOM 3217 C CA . GLU B 1 176 ? -0.428 -11.188 -8.125 1 90.38 176 GLU B CA 1
ATOM 3218 C C . GLU B 1 176 ? 0.252 -12.125 -7.129 1 90.38 176 GLU B C 1
ATOM 3220 O O . GLU B 1 176 ? 0.221 -13.344 -7.289 1 90.38 176 GLU B O 1
ATOM 3225 N N . ALA B 1 177 ? 0.854 -11.555 -6.133 1 87.25 177 ALA B N 1
ATOM 3226 C CA . ALA B 1 177 ? 1.51 -12.359 -5.105 1 87.25 177 ALA B CA 1
ATOM 3227 C C . ALA B 1 177 ? 0.514 -13.297 -4.422 1 87.25 177 ALA B C 1
ATOM 3229 O O . ALA B 1 177 ? 0.789 -14.484 -4.246 1 87.25 177 ALA B O 1
ATOM 3230 N N . ALA B 1 178 ? -0.602 -12.789 -4.113 1 89.19 178 ALA B N 1
ATOM 3231 C CA . ALA B 1 178 ? -1.619 -13.578 -3.416 1 89.19 178 ALA B CA 1
ATOM 3232 C C . ALA B 1 178 ? -2.148 -14.695 -4.305 1 89.19 178 ALA B C 1
ATOM 3234 O O . ALA B 1 178 ? -2.318 -15.836 -3.846 1 89.19 178 ALA B O 1
ATOM 3235 N N . LEU B 1 179 ? -2.428 -14.391 -5.57 1 89 179 LEU B N 1
ATOM 3236 C CA . LEU B 1 179 ? -2.957 -15.383 -6.5 1 89 179 LEU B CA 1
ATOM 3237 C C . LEU B 1 179 ? -1.931 -16.484 -6.762 1 89 179 LEU B C 1
ATOM 3239 O O . LEU B 1 179 ? -2.287 -17.656 -6.875 1 89 179 LEU B O 1
ATOM 3243 N N . THR B 1 180 ? -0.686 -16.078 -6.863 1 85.38 180 THR B N 1
ATOM 3244 C CA . THR B 1 180 ? 0.384 -17.047 -7.051 1 85.38 180 THR B CA 1
ATOM 3245 C C . THR B 1 180 ? 0.397 -18.062 -5.906 1 85.38 180 THR B C 1
ATOM 3247 O O . THR B 1 180 ? 0.474 -19.266 -6.141 1 85.38 180 THR B O 1
ATOM 3250 N N . MET B 1 181 ? 0.229 -17.625 -4.77 1 84.5 181 MET B N 1
ATOM 3251 C CA . MET B 1 181 ? 0.23 -18.5 -3.607 1 84.5 181 MET B CA 1
ATOM 3252 C C . MET B 1 181 ? -1.043 -19.344 -3.561 1 84.5 181 MET B C 1
ATOM 3254 O O . MET B 1 181 ? -0.991 -20.547 -3.285 1 84.5 181 MET B O 1
ATOM 3258 N N . SER B 1 182 ? -2.156 -18.703 -3.809 1 84.06 182 SER B N 1
ATOM 3259 C CA . SER B 1 182 ? -3.436 -19.406 -3.789 1 84.06 182 SER B CA 1
ATOM 3260 C C . SER B 1 182 ? -3.467 -20.531 -4.824 1 84.06 182 SER B C 1
ATOM 3262 O O . SER B 1 182 ? -3.984 -21.609 -4.555 1 84.06 182 SER B O 1
ATOM 3264 N N . PHE B 1 183 ? -2.869 -20.281 -5.973 1 83.88 183 PHE B N 1
ATOM 3265 C CA . PHE B 1 183 ? -2.881 -21.281 -7.043 1 83.88 183 PHE B CA 1
ATOM 3266 C C . PHE B 1 183 ? -1.959 -22.453 -6.707 1 83.88 183 PHE B C 1
ATOM 3268 O O . PHE B 1 183 ? -2.232 -23.594 -7.078 1 83.88 183 PHE B O 1
ATOM 3275 N N . ARG B 1 184 ? -0.973 -22.188 -5.941 1 81.56 184 ARG B N 1
ATOM 3276 C CA . ARG B 1 184 ? -0.088 -23.25 -5.496 1 81.56 184 ARG B CA 1
ATOM 3277 C C . ARG B 1 184 ? -0.797 -24.172 -4.508 1 81.56 184 ARG B C 1
ATOM 3279 O O . ARG B 1 184 ? -0.503 -25.375 -4.445 1 81.56 184 ARG B O 1
ATOM 3286 N N . LEU B 1 185 ? -1.706 -23.625 -3.812 1 80.94 185 LEU B N 1
ATOM 3287 C CA . LEU B 1 185 ? -2.404 -24.375 -2.775 1 80.94 185 LEU B CA 1
ATOM 3288 C C . LEU B 1 185 ? -3.648 -25.062 -3.342 1 80.94 185 LEU B C 1
ATOM 3290 O O . LEU B 1 185 ? -4.219 -25.953 -2.707 1 80.94 185 LEU B O 1
ATOM 3294 N N . ALA B 1 186 ? -4.031 -24.562 -4.445 1 74.25 186 ALA B N 1
ATOM 3295 C CA . ALA B 1 186 ? -5.34 -24.922 -4.98 1 74.25 186 ALA B CA 1
ATOM 3296 C C . ALA B 1 186 ? -5.418 -26.422 -5.27 1 74.25 186 ALA B C 1
ATOM 3298 O O . ALA B 1 186 ? -4.504 -26.984 -5.867 1 74.25 186 ALA B O 1
ATOM 3299 N N . GLU B 1 187 ? -6.41 -26.891 -4.617 1 71 187 GLU B N 1
ATOM 3300 C CA . GLU B 1 187 ? -6.836 -28.234 -5.008 1 71 187 GLU B CA 1
ATOM 3301 C C . GLU B 1 187 ? -7.863 -28.188 -6.133 1 71 187 GLU B C 1
ATOM 3303 O O . GLU B 1 187 ? -8.5 -27.156 -6.352 1 71 187 GLU B O 1
ATOM 3308 N N . PRO B 1 188 ? -7.879 -29.219 -6.812 1 63.97 188 PRO B N 1
ATOM 3309 C CA . PRO B 1 188 ? -8.898 -29.25 -7.859 1 63.97 188 PRO B CA 1
ATOM 3310 C C . PRO B 1 188 ? -10.273 -28.812 -7.352 1 63.97 188 PRO B C 1
ATOM 3312 O O . PRO B 1 188 ? -10.758 -29.344 -6.348 1 63.97 188 PRO B O 1
ATOM 3315 N N . SER B 1 189 ? -10.562 -27.609 -7.332 1 64.5 189 SER B N 1
ATOM 3316 C CA . SER B 1 189 ? -11.914 -27.125 -7.055 1 64.5 189 SER B CA 1
ATOM 3317 C C . SER B 1 189 ? -12.742 -27.047 -8.328 1 64.5 189 SER B C 1
ATOM 3319 O O . SER B 1 189 ? -12.219 -27.219 -9.43 1 64.5 189 SER B O 1
ATOM 3321 N N . SER B 1 190 ? -13.93 -26.891 -8.062 1 73.81 190 SER B N 1
ATOM 3322 C CA . SER B 1 190 ? -14.852 -26.766 -9.195 1 73.81 190 SER B CA 1
ATOM 3323 C C . SER B 1 190 ? -14.594 -25.484 -9.977 1 73.81 190 SER B C 1
ATOM 3325 O O . SER B 1 190 ? -14.766 -24.375 -9.445 1 73.81 190 SER B O 1
ATOM 3327 N N . LYS B 1 191 ? -14.047 -25.641 -11.039 1 82.12 191 LYS B N 1
ATOM 3328 C CA . LYS B 1 191 ? -13.867 -24.562 -12.008 1 82.12 191 LYS B CA 1
ATOM 3329 C C . LYS B 1 191 ? -15.18 -23.812 -12.242 1 82.12 191 LYS B C 1
ATOM 3331 O O . LYS B 1 191 ? -15.188 -22.594 -12.383 1 82.12 191 LYS B O 1
ATOM 3336 N N . LEU B 1 192 ? -16.25 -24.594 -12.172 1 85 192 LEU B N 1
ATOM 3337 C CA . LEU B 1 192 ? -17.547 -24 -12.398 1 85 192 LEU B CA 1
ATOM 3338 C C . LEU B 1 192 ? -17.906 -23 -11.289 1 85 192 LEU B C 1
ATOM 3340 O O . LEU B 1 192 ? -18.438 -21.922 -11.562 1 85 192 LEU B O 1
ATOM 3344 N N . GLU B 1 193 ? -17.578 -23.391 -10.141 1 89.88 193 GLU B N 1
ATOM 3345 C CA . GLU B 1 193 ? -17.859 -22.5 -9.016 1 89.88 193 GLU B CA 1
ATOM 3346 C C . GLU B 1 193 ? -17 -21.234 -9.094 1 89.88 193 GLU B C 1
ATOM 3348 O O . GLU B 1 193 ? -17.5 -20.125 -8.844 1 89.88 193 GLU B O 1
ATOM 3353 N N . GLU B 1 194 ? -15.805 -21.375 -9.414 1 90.25 194 GLU B N 1
ATOM 3354 C CA . GLU B 1 194 ? -14.906 -20.234 -9.539 1 90.25 194 GLU B CA 1
ATOM 3355 C C . GLU B 1 194 ? -15.383 -19.266 -10.625 1 90.25 194 GLU B C 1
ATOM 3357 O O . GLU B 1 194 ? -15.375 -18.047 -10.43 1 90.25 194 GLU B O 1
ATOM 3362 N N . ILE B 1 195 ? -15.828 -19.844 -11.703 1 94.25 195 ILE B N 1
ATOM 3363 C CA . ILE B 1 195 ? -16.312 -19.047 -12.828 1 94.25 195 ILE B CA 1
ATOM 3364 C C . ILE B 1 195 ? -17.578 -18.297 -12.43 1 94.25 195 ILE B C 1
ATOM 3366 O O . ILE B 1 195 ? -17.734 -17.109 -12.742 1 94.25 195 ILE B O 1
ATOM 3370 N N . LYS B 1 196 ? -18.438 -18.938 -11.75 1 96.25 196 LYS B N 1
ATOM 3371 C CA . LYS B 1 196 ? -19.688 -18.312 -11.328 1 96.25 196 LYS B CA 1
ATOM 3372 C C . LYS B 1 196 ? -19.438 -17.141 -10.391 1 96.25 196 LYS B C 1
ATOM 3374 O O . LYS B 1 196 ? -20.078 -16.094 -10.516 1 96.25 196 LYS B O 1
ATOM 3379 N N . LEU B 1 197 ? -18.562 -17.312 -9.492 1 97 197 LEU B N 1
ATOM 3380 C CA . LEU B 1 197 ? -18.234 -16.266 -8.531 1 97 197 LEU B CA 1
ATOM 3381 C C . LEU B 1 197 ? -17.688 -15.023 -9.25 1 97 197 LEU B C 1
ATOM 3383 O O . LEU B 1 197 ? -18.062 -13.898 -8.914 1 97 197 LEU B O 1
ATOM 3387 N N . HIS B 1 198 ? -16.859 -15.227 -10.258 1 98.06 198 HIS B N 1
ATOM 3388 C CA . HIS B 1 198 ? -16.328 -14.102 -11.023 1 98.06 198 HIS B CA 1
ATOM 3389 C C . HIS B 1 198 ? -17.406 -13.477 -11.898 1 98.06 198 HIS B C 1
ATOM 3391 O O . HIS B 1 198 ? -17.453 -12.258 -12.062 1 98.06 198 HIS B O 1
ATOM 3397 N N . ALA B 1 199 ? -18.281 -14.297 -12.391 1 98.62 199 ALA B N 1
ATOM 3398 C CA . ALA B 1 199 ? -19.391 -13.805 -13.211 1 98.62 199 ALA B CA 1
ATOM 3399 C C . ALA B 1 199 ? -20.297 -12.867 -12.414 1 98.62 199 ALA B C 1
ATOM 3401 O O . ALA B 1 199 ? -20.75 -11.852 -12.938 1 98.62 199 ALA B O 1
ATOM 3402 N N . ASP B 1 200 ? -20.547 -13.211 -11.195 1 98.75 200 ASP B N 1
ATOM 3403 C CA . ASP B 1 200 ? -21.391 -12.391 -10.336 1 98.75 200 ASP B CA 1
ATOM 3404 C C . ASP B 1 200 ? -20.812 -10.984 -10.164 1 98.75 200 ASP B C 1
ATOM 3406 O O . ASP B 1 200 ? -21.562 -10.008 -10.141 1 98.75 200 ASP B O 1
ATOM 3410 N N . ILE B 1 201 ? -19.531 -10.906 -10.055 1 98.88 201 ILE B N 1
ATOM 3411 C CA . ILE B 1 201 ? -18.844 -9.625 -9.906 1 98.88 201 ILE B CA 1
ATOM 3412 C C . ILE B 1 201 ? -19 -8.805 -11.18 1 98.88 201 ILE B C 1
ATOM 3414 O O . ILE B 1 201 ? -19.422 -7.641 -11.141 1 98.88 201 ILE B O 1
ATOM 3418 N N . LEU B 1 202 ? -18.672 -9.477 -12.297 1 98.88 202 LEU B N 1
ATOM 3419 C CA . LEU B 1 202 ? -18.75 -8.805 -13.594 1 98.88 202 LEU B CA 1
ATOM 3420 C C . LEU B 1 202 ? -20.156 -8.32 -13.875 1 98.88 202 LEU B C 1
ATOM 3422 O O . LEU B 1 202 ? -20.359 -7.184 -14.312 1 98.88 202 LEU B O 1
ATOM 3426 N N . ASP B 1 203 ? -21.125 -9.156 -13.602 1 98.81 203 ASP B N 1
ATOM 3427 C CA . ASP B 1 203 ? -22.531 -8.812 -13.844 1 98.81 203 ASP B CA 1
ATOM 3428 C C . ASP B 1 203 ? -22.938 -7.586 -13.039 1 98.81 203 ASP B C 1
ATOM 3430 O O . ASP B 1 203 ? -23.609 -6.688 -13.555 1 98.81 203 ASP B O 1
ATOM 3434 N N . ALA B 1 204 ? -22.531 -7.566 -11.805 1 98.88 204 ALA B N 1
ATOM 3435 C CA . ALA B 1 204 ? -22.859 -6.438 -10.938 1 98.88 204 ALA B CA 1
ATOM 3436 C C . ALA B 1 204 ? -22.203 -5.152 -11.453 1 98.88 204 ALA B C 1
ATOM 3438 O O . ALA B 1 204 ? -22.828 -4.086 -11.422 1 98.88 204 ALA B O 1
ATOM 3439 N N . ILE B 1 205 ? -20.953 -5.23 -11.961 1 98.88 205 ILE B N 1
ATOM 3440 C CA . ILE B 1 205 ? -20.25 -4.074 -12.492 1 98.88 205 ILE B CA 1
ATOM 3441 C C . ILE B 1 205 ? -20.938 -3.58 -13.766 1 98.88 205 ILE B C 1
ATOM 3443 O O . ILE B 1 205 ? -21.125 -2.375 -13.945 1 98.88 205 ILE B O 1
ATOM 3447 N N . LYS B 1 206 ? -21.422 -4.453 -14.602 1 98.69 206 LYS B N 1
ATOM 3448 C CA . LYS B 1 206 ? -22.047 -4.121 -15.875 1 98.69 206 LYS B CA 1
ATOM 3449 C C . LYS B 1 206 ? -23.359 -3.361 -15.664 1 98.69 206 LYS B C 1
ATOM 3451 O O . LYS B 1 206 ? -23.703 -2.475 -16.453 1 98.69 206 LYS B O 1
ATOM 3456 N N . VAL B 1 207 ? -24.094 -3.686 -14.602 1 98.38 207 VAL B N 1
ATOM 3457 C CA . VAL B 1 207 ? -25.375 -3.043 -14.375 1 98.38 207 VAL B CA 1
ATOM 3458 C C . VAL B 1 207 ? -25.219 -1.909 -13.367 1 98.38 207 VAL B C 1
ATOM 3460 O O . VAL B 1 207 ? -26.219 -1.407 -12.828 1 98.38 207 VAL B O 1
ATOM 3463 N N . HIS B 1 208 ? -24.016 -1.639 -12.922 1 98.38 208 HIS B N 1
ATOM 3464 C CA . HIS B 1 208 ? -23.656 -0.497 -12.094 1 98.38 208 HIS B CA 1
ATOM 3465 C C . HIS B 1 208 ? -24.25 -0.611 -10.695 1 98.38 208 HIS B C 1
ATOM 3467 O O . HIS B 1 208 ? -24.688 0.388 -10.125 1 98.38 208 HIS B O 1
ATOM 3473 N N . ASP B 1 209 ? -24.344 -1.834 -10.266 1 98.62 209 ASP B N 1
ATOM 3474 C CA . ASP B 1 209 ? -24.797 -2.086 -8.898 1 98.62 209 ASP B CA 1
ATOM 3475 C C . ASP B 1 209 ? -23.625 -2.195 -7.938 1 98.62 209 ASP B C 1
ATOM 3477 O O . ASP B 1 209 ? -23.094 -3.285 -7.723 1 98.62 209 ASP B O 1
ATOM 3481 N N . SER B 1 210 ? -23.312 -1.069 -7.332 1 98.38 210 SER B N 1
ATOM 3482 C CA . SER B 1 210 ? -22.109 -0.963 -6.5 1 98.38 210 SER B CA 1
ATOM 3483 C C . SER B 1 210 ? -22.188 -1.9 -5.301 1 98.38 210 SER B C 1
ATOM 3485 O O . SER B 1 210 ? -21.203 -2.566 -4.961 1 98.38 210 SER B O 1
ATOM 3487 N N . ARG B 1 211 ? -23.312 -1.953 -4.707 1 97.81 211 ARG B N 1
ATOM 3488 C CA . ARG B 1 211 ? -23.469 -2.795 -3.525 1 97.81 211 ARG B CA 1
ATOM 3489 C C . ARG B 1 211 ? -23.344 -4.27 -3.883 1 97.81 211 ARG B C 1
ATOM 3491 O O . ARG B 1 211 ? -22.688 -5.031 -3.174 1 97.81 211 ARG B O 1
ATOM 3498 N N . ALA B 1 212 ? -23.938 -4.684 -4.938 1 98.75 212 ALA B N 1
ATOM 3499 C CA . ALA B 1 212 ? -23.859 -6.074 -5.375 1 98.75 212 ALA B CA 1
ATOM 3500 C C . ALA B 1 212 ? -22.438 -6.445 -5.781 1 98.75 212 ALA B C 1
ATOM 3502 O O . ALA B 1 212 ? -21.984 -7.566 -5.535 1 98.75 212 ALA B O 1
ATOM 3503 N N . ALA B 1 213 ? -21.719 -5.5 -6.434 1 98.88 213 ALA B N 1
ATOM 3504 C CA . ALA B 1 213 ? -20.328 -5.754 -6.836 1 98.88 213 ALA B CA 1
ATOM 3505 C C . ALA B 1 213 ? -19.438 -5.961 -5.617 1 98.88 213 ALA B C 1
ATOM 3507 O O . ALA B 1 213 ? -18.609 -6.883 -5.594 1 98.88 213 ALA B O 1
ATOM 3508 N N . TRP B 1 214 ? -19.641 -5.113 -4.629 1 98.31 214 TRP B N 1
ATOM 3509 C CA . TRP B 1 214 ? -18.891 -5.262 -3.381 1 98.31 214 TRP B CA 1
ATOM 3510 C C . TRP B 1 214 ? -19.141 -6.637 -2.768 1 98.31 214 TRP B C 1
ATOM 3512 O O . TRP B 1 214 ? -18.188 -7.359 -2.459 1 98.31 214 TRP B O 1
ATOM 3522 N N . LYS B 1 215 ? -20.406 -7.004 -2.637 1 98.25 215 LYS B N 1
ATOM 3523 C CA . LYS B 1 215 ? -20.766 -8.258 -1.989 1 98.25 215 LYS B CA 1
ATOM 3524 C C . LYS B 1 215 ? -20.234 -9.461 -2.766 1 98.25 215 LYS B C 1
ATOM 3526 O O . LYS B 1 215 ? -19.75 -10.422 -2.17 1 98.25 215 LYS B O 1
ATOM 3531 N N . ALA B 1 216 ? -20.328 -9.391 -4.078 1 98.75 216 ALA B N 1
ATOM 3532 C CA . ALA B 1 216 ? -19.859 -10.5 -4.914 1 98.75 216 ALA B CA 1
ATOM 3533 C C . ALA B 1 216 ? -18.359 -10.703 -4.762 1 98.75 216 ALA B C 1
ATOM 3535 O O . ALA B 1 216 ? -17.891 -11.836 -4.617 1 98.75 216 ALA B O 1
ATOM 3536 N N . MET B 1 217 ? -17.625 -9.641 -4.746 1 98.62 217 MET B N 1
ATOM 3537 C CA . MET B 1 217 ? -16.172 -9.742 -4.586 1 98.62 217 MET B CA 1
ATOM 3538 C C . MET B 1 217 ? -15.812 -10.234 -3.188 1 98.62 217 MET B C 1
ATOM 3540 O O . MET B 1 217 ? -14.922 -11.07 -3.031 1 98.62 217 MET B O 1
ATOM 3544 N N . PHE B 1 218 ? -16.5 -9.742 -2.23 1 97.12 218 PHE B N 1
ATOM 3545 C CA . PHE B 1 218 ? -16.25 -10.203 -0.871 1 97.12 218 PHE B CA 1
ATOM 3546 C C . PHE B 1 218 ? -16.516 -11.695 -0.747 1 97.12 218 PHE B C 1
ATOM 3548 O O . PHE B 1 218 ? -15.734 -12.422 -0.128 1 97.12 218 PHE B O 1
ATOM 3555 N N . THR B 1 219 ? -17.609 -12.133 -1.331 1 97.56 219 THR B N 1
ATOM 3556 C CA . THR B 1 219 ? -17.969 -13.547 -1.293 1 97.56 219 THR B CA 1
ATOM 3557 C C . THR B 1 219 ? -16.891 -14.398 -1.953 1 97.56 219 THR B C 1
ATOM 3559 O O . THR B 1 219 ? -16.484 -15.43 -1.411 1 97.56 219 THR B O 1
ATOM 3562 N N . LEU B 1 220 ? -16.391 -13.984 -3.094 1 96.88 220 LEU B N 1
ATOM 3563 C CA . LEU B 1 220 ? -15.32 -14.695 -3.783 1 96.88 220 LEU B CA 1
ATOM 3564 C C . LEU B 1 220 ? -14.086 -14.812 -2.896 1 96.88 220 LEU B C 1
ATOM 3566 O O . LEU B 1 220 ? -13.531 -15.898 -2.738 1 96.88 220 LEU B O 1
ATOM 3570 N N . LEU B 1 221 ? -13.695 -13.719 -2.273 1 95.62 221 LEU B N 1
ATOM 3571 C CA . LEU B 1 221 ? -12.461 -13.695 -1.498 1 95.62 221 LEU B CA 1
ATOM 3572 C C . LEU B 1 221 ? -12.641 -14.43 -0.174 1 95.62 221 LEU B C 1
ATOM 3574 O O . LEU B 1 221 ? -11.688 -15.008 0.354 1 95.62 221 LEU B O 1
ATOM 3578 N N . ASP B 1 222 ? -13.867 -14.367 0.312 1 94.25 222 ASP B N 1
ATOM 3579 C CA . ASP B 1 222 ? -14.156 -15.141 1.514 1 94.25 222 ASP B CA 1
ATOM 3580 C C . ASP B 1 222 ? -13.992 -16.641 1.254 1 94.25 222 ASP B C 1
ATOM 3582 O O . ASP B 1 222 ? -13.422 -17.359 2.082 1 94.25 222 ASP B O 1
ATOM 3586 N N . ARG B 1 223 ? -14.445 -17.094 0.12 1 91.94 223 ARG B N 1
ATOM 3587 C CA . ARG B 1 223 ? -14.25 -18.484 -0.275 1 91.94 223 ARG B CA 1
ATOM 3588 C C . ARG B 1 223 ? -12.773 -18.812 -0.461 1 91.94 223 ARG B C 1
ATOM 3590 O O . ARG B 1 223 ? -12.297 -19.859 -0.039 1 91.94 223 ARG B O 1
ATOM 3597 N N . THR B 1 224 ? -12.125 -17.875 -1.119 1 89.06 224 THR B N 1
ATOM 3598 C CA . THR B 1 224 ? -10.688 -18.031 -1.324 1 89.06 224 THR B CA 1
ATOM 3599 C C . THR B 1 224 ? -9.961 -18.156 0.011 1 89.06 224 THR B C 1
ATOM 3601 O O . THR B 1 224 ? -9.07 -18.984 0.16 1 89.06 224 THR B O 1
ATOM 3604 N N . PHE B 1 225 ? -10.367 -17.359 0.925 1 87.5 225 PHE B N 1
ATOM 3605 C CA . PHE B 1 225 ? -9.766 -17.391 2.254 1 87.5 225 PHE B CA 1
ATOM 3606 C C . PHE B 1 225 ? -9.961 -18.75 2.91 1 87.5 225 PHE B C 1
ATOM 3608 O O . PHE B 1 225 ? -9.016 -19.344 3.434 1 87.5 225 PHE B O 1
ATOM 3615 N N . GLU B 1 226 ? -11.117 -19.281 2.846 1 88.19 226 GLU B N 1
ATOM 3616 C CA . GLU B 1 226 ? -11.438 -20.562 3.447 1 88.19 226 GLU B CA 1
ATOM 3617 C C . GLU B 1 226 ? -10.641 -21.688 2.793 1 88.19 226 GLU B C 1
ATOM 3619 O O . GLU B 1 226 ? -10.117 -22.562 3.482 1 88.19 226 GLU B O 1
ATOM 3624 N N . TYR B 1 227 ? -10.555 -21.578 1.558 1 85.25 227 TYR B N 1
ATOM 3625 C CA . TYR B 1 227 ? -9.805 -22.594 0.819 1 85.25 227 TYR B CA 1
ATOM 3626 C C . TYR B 1 227 ? -8.336 -22.578 1.206 1 85.25 227 TYR B C 1
ATOM 3628 O O . TYR B 1 227 ? -7.734 -23.641 1.442 1 85.25 227 TYR B O 1
ATOM 3636 N N . ASN B 1 228 ? -7.758 -21.406 1.236 1 86.19 228 ASN B N 1
ATOM 3637 C CA . ASN B 1 228 ? -6.34 -21.281 1.557 1 86.19 228 ASN B CA 1
ATOM 3638 C C . ASN B 1 228 ? -6.043 -21.766 2.977 1 86.19 228 ASN B C 1
ATOM 3640 O O . ASN B 1 228 ? -5.043 -22.438 3.213 1 86.19 228 ASN B O 1
ATOM 3644 N N . LEU B 1 229 ? -6.953 -21.438 3.836 1 84.56 229 LEU B N 1
ATOM 3645 C CA . LEU B 1 229 ? -6.77 -21.844 5.223 1 84.56 229 LEU B CA 1
ATOM 3646 C C . LEU B 1 229 ? -6.832 -23.375 5.344 1 84.56 229 LEU B C 1
ATOM 3648 O O . LEU B 1 229 ? -6.02 -23.969 6.047 1 84.56 229 LEU B O 1
ATOM 3652 N N . ALA B 1 230 ? -7.754 -23.969 4.684 1 86 230 ALA B N 1
ATOM 3653 C CA . ALA B 1 230 ? -7.891 -25.422 4.707 1 86 230 ALA B CA 1
ATOM 3654 C C . ALA B 1 230 ? -6.656 -26.109 4.113 1 86 230 ALA B C 1
ATOM 3656 O O . ALA B 1 230 ? -6.18 -27.109 4.645 1 86 230 ALA B O 1
ATOM 3657 N N . ALA B 1 231 ? -6.199 -25.531 3.074 1 84.12 231 ALA B N 1
ATOM 3658 C CA . ALA B 1 231 ? -5.035 -26.094 2.406 1 84.12 231 ALA B CA 1
ATOM 3659 C C . ALA B 1 231 ? -3.797 -26.016 3.293 1 84.12 231 ALA B C 1
ATOM 3661 O O . ALA B 1 231 ? -3.014 -26.969 3.369 1 84.12 231 ALA B O 1
ATOM 3662 N N . ILE B 1 232 ? -3.627 -24.938 3.92 1 82.56 232 ILE B N 1
ATOM 3663 C CA . ILE B 1 232 ? -2.473 -24.719 4.781 1 82.56 232 ILE B CA 1
ATOM 3664 C C . ILE B 1 232 ? -2.535 -25.641 5.988 1 82.56 232 ILE B C 1
ATOM 3666 O O . ILE B 1 232 ? -1.518 -26.219 6.398 1 82.56 232 ILE B O 1
ATOM 3670 N N . THR B 1 233 ? -3.734 -25.766 6.516 1 82.81 233 THR B N 1
ATOM 3671 C CA . THR B 1 233 ? -3.928 -26.672 7.648 1 82.81 233 THR B CA 1
ATOM 3672 C C . THR B 1 233 ? -3.598 -28.109 7.262 1 82.81 233 THR B C 1
ATOM 3674 O O . THR B 1 233 ? -2.977 -28.844 8.039 1 82.81 233 THR B O 1
ATOM 3677 N N . LYS B 1 234 ? -3.953 -28.484 6.074 1 81.94 234 LYS B N 1
ATOM 3678 C CA . LYS B 1 234 ? -3.646 -29.828 5.566 1 81.94 234 LYS B CA 1
ATOM 3679 C C . LYS B 1 234 ? -2.143 -30.031 5.406 1 81.94 234 LYS B C 1
ATOM 3681 O O . LYS B 1 234 ? -1.615 -31.094 5.703 1 81.94 234 LYS B O 1
ATOM 3686 N N . MET B 1 235 ? -1.52 -29.062 4.988 1 77.69 235 MET B N 1
ATOM 3687 C CA . MET B 1 235 ? -0.073 -29.125 4.801 1 77.69 235 MET B CA 1
ATOM 3688 C C . MET B 1 235 ? 0.642 -29.266 6.141 1 77.69 235 MET B C 1
ATOM 3690 O O . MET B 1 235 ? 1.665 -29.953 6.234 1 77.69 235 MET B O 1
ATOM 3694 N N . GLN B 1 236 ? 0.15 -28.516 7.094 1 75.56 236 GLN B N 1
ATOM 3695 C CA . GLN B 1 236 ? 0.766 -28.562 8.414 1 75.56 236 GLN B CA 1
ATOM 3696 C C . GLN B 1 236 ? 0.544 -29.938 9.062 1 75.56 236 GLN B C 1
ATOM 3698 O O . GLN B 1 236 ? 1.388 -30.406 9.828 1 75.56 236 GLN B O 1
ATOM 3703 N N . LYS B 1 237 ? -0.576 -30.594 8.797 1 73.25 237 LYS B N 1
ATOM 3704 C CA . LYS B 1 237 ? -0.898 -31.891 9.398 1 73.25 237 LYS B CA 1
ATOM 3705 C C . LYS B 1 237 ? -0.268 -33.031 8.609 1 73.25 237 LYS B C 1
ATOM 3707 O O . LYS B 1 237 ? -0.22 -34.156 9.086 1 73.25 237 LYS B O 1
ATOM 3712 N N . GLY B 1 238 ? 0.51 -32.75 7.715 1 64.38 238 GLY B N 1
ATOM 3713 C CA . GLY B 1 238 ? 1.079 -33.844 6.934 1 64.38 238 GLY B CA 1
ATOM 3714 C C . GLY B 1 238 ? 0.044 -34.594 6.129 1 64.38 238 GLY B C 1
ATOM 3715 O O . GLY B 1 238 ? 0.25 -35.781 5.785 1 64.38 238 GLY B O 1
ATOM 3716 N N . THR B 1 239 ? -1.292 -34.188 6.094 1 50.66 239 THR B N 1
ATOM 3717 C CA . THR B 1 239 ? -2.27 -34.969 5.34 1 50.66 239 THR B CA 1
ATOM 3718 C C . THR B 1 239 ? -2.484 -34.344 3.953 1 50.66 239 THR B C 1
ATOM 3720 O O . THR B 1 239 ? -2.314 -33.156 3.764 1 50.66 239 THR B O 1
#